Protein AF-A0A960KTK9-F1 (afdb_monomer)

Nearest PDB structures (foldseek):
  7thn-assembly1_B  TM=6.558E-01  e=2.055E-18  Prodigiosinella confusarubida
  7thq-assembly1_B  TM=6.756E-01  e=4.135E-17  Pseudomonas protegens Pf-5
  7thq-assembly2_A  TM=6.999E-01  e=1.801E-16  Pseudomonas protegens Pf-5
  8k4r-assembly1_A  TM=6.521E-01  e=3.081E-17  Streptomyces halstedii
  4wv3-assembly2_B  TM=6.004E-01  e=3.490E-18  Stigmatella aurantiaca

Solvent-accessible surface area (backbone atoms only — not comparable to full-atom values): 25307 Å² total; per-residue (Å²): 135,87,80,83,75,85,86,80,88,74,86,84,91,79,83,75,84,81,81,70,84,91,81,84,88,88,89,85,92,80,82,90,66,102,78,76,78,60,76,62,85,64,94,53,100,83,64,45,46,55,48,82,71,57,55,57,86,71,72,43,80,86,74,95,73,82,76,95,71,93,75,89,84,80,91,79,77,93,50,68,51,73,46,78,54,96,91,40,74,45,73,41,50,48,78,78,42,41,83,49,52,76,57,36,36,37,48,37,81,26,74,75,51,47,104,48,54,31,34,22,34,35,23,57,67,16,41,49,44,24,20,49,22,48,39,70,71,72,64,64,43,50,71,30,38,38,31,49,50,61,59,63,67,80,39,44,52,64,63,46,39,34,34,56,72,42,58,21,51,72,52,93,57,61,72,85,52,57,73,66,50,57,64,56,37,63,43,89,82,52,33,38,40,36,40,36,39,53,61,59,53,49,54,50,61,73,66,64,76,78,52,82,51,30,69,40,31,34,42,35,33,25,80,51,79,58,58,48,48,45,55,51,55,42,41,76,66,42,30,37,45,27,33,38,38,58,38,60,63,36,38,31,67,40,25,37,28,74,63,72,89,54,70,37,54,36,24,40,63,31,65,70,40,43,75,44,96,70,74,84,91,53,82,35,60,40,37,38,31,26,71,18,23,32,46,34,37,27,46,82,78,42,77,38,80,35,81,20,41,48,73,41,32,41,22,29,36,75,79,86,83,35,34,29,56,74,50,51,78,56,60,61,45,59,55,89,84,38,81,41,54,44,62,60,60,33,45,59,55,54,70,40,89,64,33,83,47,57,48,70,43,79,42,78,54,95,56,38,81,41,47,36,36,41,34,23,33,70,57,71,92,46,52,65,58,54,53,52,52,52,52,50,52,35,39,73,78,64,36,93,58,74,73,44,75,48,76,34,66,68,71,49,54,44,100,85,68,46,76,54,92,42,67,68,62,37,53,58,53,75,75,104

Structure (mmCIF, N/CA/C/O backbone):
data_AF-A0A960KTK9-F1
#
_entry.id   AF-A0A960KTK9-F1
#
loop_
_atom_site.group_PDB
_atom_site.id
_atom_site.type_symbol
_atom_site.label_atom_id
_atom_site.label_alt_id
_atom_site.label_comp_id
_atom_site.label_asym_id
_atom_site.label_entity_id
_atom_site.label_seq_id
_atom_site.pdbx_PDB_ins_code
_atom_site.Cartn_x
_atom_site.Cartn_y
_atom_site.Cartn_z
_atom_site.occupancy
_atom_site.B_iso_or_equiv
_atom_site.auth_seq_id
_atom_site.auth_comp_id
_atom_site.auth_asym_id
_atom_site.auth_atom_id
_atom_site.pdbx_PDB_model_num
ATOM 1 N N . MET A 1 1 ? -21.769 1.982 -41.655 1.00 36.25 1 MET A N 1
ATOM 2 C CA . MET A 1 1 ? -21.171 2.895 -40.659 1.00 36.25 1 MET A CA 1
ATOM 3 C C . MET A 1 1 ? -19.736 2.442 -40.471 1.00 36.25 1 MET A C 1
ATOM 5 O O . MET A 1 1 ? -19.526 1.349 -39.966 1.00 36.25 1 MET A O 1
ATOM 9 N N . SER A 1 2 ? -18.784 3.169 -41.057 1.00 22.97 2 SER A N 1
ATOM 10 C CA . SER A 1 2 ? -17.376 2.768 -41.133 1.00 22.97 2 SER A CA 1
ATOM 11 C C . SER A 1 2 ? -16.691 2.967 -39.784 1.00 22.97 2 SER A C 1
ATOM 13 O O . SER A 1 2 ? -16.646 4.084 -39.273 1.00 22.97 2 SER A O 1
ATOM 15 N N . VAL A 1 3 ? -16.179 1.873 -39.231 1.00 23.50 3 VAL A N 1
ATOM 16 C CA . VAL A 1 3 ? -15.373 1.836 -38.011 1.00 23.50 3 VAL A CA 1
ATOM 17 C C . VAL A 1 3 ? -13.999 2.422 -38.335 1.00 23.50 3 VAL A C 1
ATOM 19 O O . VAL A 1 3 ? -13.336 1.960 -39.261 1.00 23.50 3 VAL A O 1
ATOM 22 N N . GLN A 1 4 ? -13.589 3.466 -37.615 1.00 22.39 4 GLN A N 1
ATOM 23 C CA . GLN A 1 4 ? -12.214 3.957 -37.664 1.00 22.39 4 GLN A CA 1
ATOM 24 C C . GLN A 1 4 ? -11.353 3.060 -36.769 1.00 22.39 4 GLN A C 1
ATOM 26 O O . GLN A 1 4 ? -11.606 2.950 -35.571 1.00 22.39 4 GLN A O 1
ATOM 31 N N . HIS A 1 5 ? -10.368 2.392 -37.365 1.00 24.53 5 HIS A N 1
ATOM 32 C CA . HIS A 1 5 ? -9.324 1.671 -36.638 1.00 24.53 5 HIS A CA 1
ATOM 33 C C . HIS A 1 5 ? -8.296 2.658 -36.050 1.00 24.53 5 HIS A C 1
ATOM 35 O O . HIS A 1 5 ? -8.105 3.733 -36.627 1.00 24.53 5 HIS A O 1
ATOM 41 N N . PRO A 1 6 ? -7.595 2.310 -34.952 1.00 25.62 6 PRO A N 1
ATOM 42 C CA . PRO A 1 6 ? -6.480 3.108 -34.455 1.00 25.62 6 PRO A CA 1
ATOM 43 C C . PRO A 1 6 ? -5.332 3.102 -35.468 1.00 25.62 6 PRO A C 1
ATOM 45 O O . PRO A 1 6 ? -4.985 2.064 -36.032 1.00 25.62 6 PRO A O 1
ATOM 48 N N . ILE A 1 7 ? -4.734 4.271 -35.686 1.00 22.69 7 ILE A N 1
ATOM 49 C CA . ILE A 1 7 ? -3.538 4.428 -36.510 1.00 22.69 7 ILE A CA 1
ATOM 50 C C . ILE A 1 7 ? -2.335 3.989 -35.670 1.00 22.69 7 ILE A C 1
ATOM 52 O O . ILE A 1 7 ? -1.994 4.640 -34.684 1.00 22.69 7 ILE A O 1
ATOM 56 N N . PHE A 1 8 ? -1.684 2.898 -36.069 1.00 25.11 8 PHE A N 1
ATOM 57 C CA . PHE A 1 8 ? -0.348 2.553 -35.591 1.00 25.11 8 PHE A CA 1
ATOM 58 C C . PHE A 1 8 ? 0.678 3.282 -36.462 1.00 25.11 8 PHE A C 1
ATOM 60 O O . PHE A 1 8 ? 0.706 3.090 -37.677 1.00 25.11 8 PHE A O 1
ATOM 67 N N . PHE A 1 9 ? 1.519 4.119 -35.855 1.00 26.86 9 PHE A N 1
ATOM 68 C CA . PHE A 1 9 ? 2.643 4.735 -36.554 1.00 26.86 9 PHE A CA 1
ATOM 69 C C . PHE A 1 9 ? 3.869 3.837 -36.407 1.00 26.86 9 PHE A C 1
ATOM 71 O O . PHE A 1 9 ? 4.465 3.754 -35.334 1.00 26.86 9 PHE A O 1
ATOM 78 N N . GLN A 1 10 ? 4.220 3.155 -37.495 1.00 27.09 10 GLN A N 1
ATOM 79 C CA . GLN A 1 10 ? 5.557 2.613 -37.694 1.00 27.09 10 GLN A CA 1
ATOM 80 C C . GLN A 1 10 ? 6.422 3.639 -38.432 1.00 27.09 10 GLN A C 1
ATOM 82 O O . GLN A 1 10 ? 5.938 4.434 -39.231 1.00 27.09 10 GLN A O 1
ATOM 87 N N . ASP A 1 11 ? 7.695 3.587 -38.073 1.00 33.97 11 ASP A N 1
ATOM 88 C CA . ASP A 1 11 ? 8.840 4.418 -38.429 1.00 33.97 11 ASP A CA 1
ATOM 89 C C . ASP A 1 11 ? 8.880 5.041 -39.844 1.00 33.97 11 ASP A C 1
ATOM 91 O O . ASP A 1 11 ? 8.525 4.403 -40.835 1.00 33.97 11 ASP A O 1
ATOM 95 N N . GLY A 1 12 ? 9.465 6.245 -39.934 1.00 37.00 12 GLY A N 1
ATOM 96 C CA . GLY A 1 12 ? 10.101 6.740 -41.164 1.00 37.00 12 GLY A CA 1
ATOM 97 C C . GLY A 1 12 ? 9.499 7.980 -41.846 1.00 37.00 12 GLY A C 1
ATOM 98 O O . GLY A 1 12 ? 8.520 7.902 -42.572 1.00 37.00 12 GLY A O 1
ATOM 99 N N . GLN A 1 13 ? 10.215 9.103 -41.707 1.00 37.97 13 GLN A N 1
ATOM 100 C CA . GLN A 1 13 ? 10.264 10.268 -42.611 1.00 37.97 13 GLN A CA 1
ATOM 101 C C . GLN A 1 13 ? 8.937 10.949 -42.996 1.00 37.97 13 GLN A C 1
ATOM 103 O O . GLN A 1 13 ? 8.302 10.641 -44.001 1.00 37.97 13 GLN A O 1
ATOM 108 N N . THR A 1 14 ? 8.594 12.029 -42.292 1.00 34.94 14 THR A N 1
ATOM 109 C CA . THR A 1 14 ? 7.748 13.084 -42.869 1.00 34.94 14 THR A CA 1
ATOM 110 C C . THR A 1 14 ? 8.320 14.448 -42.494 1.00 34.94 14 THR A C 1
ATOM 112 O O . THR A 1 14 ? 8.563 14.727 -41.320 1.00 34.94 14 THR A O 1
ATOM 115 N N . ASP A 1 15 ? 8.601 15.262 -43.511 1.00 35.28 15 ASP A N 1
ATOM 116 C CA . ASP A 1 15 ? 9.175 16.602 -43.391 1.00 35.28 15 ASP A CA 1
ATOM 117 C C . ASP A 1 15 ? 8.096 17.598 -42.938 1.00 35.28 15 ASP A C 1
ATOM 119 O O . ASP A 1 15 ? 7.162 17.931 -43.670 1.00 35.28 15 ASP A O 1
ATOM 123 N N . TRP A 1 16 ? 8.212 18.046 -41.689 1.00 36.50 16 TRP A N 1
ATOM 124 C CA . TRP A 1 16 ? 7.247 18.917 -41.014 1.00 36.50 16 TRP A CA 1
ATOM 125 C C . TRP A 1 16 ? 7.276 20.374 -41.502 1.00 36.50 16 TRP A C 1
ATOM 127 O O . TRP A 1 16 ? 6.415 21.165 -41.113 1.00 36.50 16 TRP A O 1
ATOM 137 N N . ALA A 1 17 ? 8.227 20.750 -42.364 1.00 33.62 17 ALA A N 1
ATOM 138 C CA . ALA A 1 17 ? 8.441 22.139 -42.765 1.00 33.62 17 ALA A CA 1
ATOM 139 C C . ALA A 1 17 ? 7.351 22.732 -43.685 1.00 33.62 17 ALA A C 1
ATOM 141 O O . ALA A 1 17 ? 7.360 23.936 -43.932 1.00 33.62 17 ALA A O 1
ATOM 142 N N . GLN A 1 18 ? 6.400 21.936 -44.189 1.00 31.58 18 GLN A N 1
ATOM 143 C CA . GLN A 1 18 ? 5.425 22.398 -45.191 1.00 31.58 18 GLN A CA 1
ATOM 144 C C . GLN A 1 18 ? 4.023 22.749 -44.665 1.00 31.58 18 GLN A C 1
ATOM 146 O O . GLN A 1 18 ? 3.186 23.179 -45.456 1.00 31.58 18 GLN A O 1
ATOM 151 N N . LEU A 1 19 ? 3.741 22.624 -43.362 1.00 32.47 19 LEU A N 1
ATOM 152 C CA . LEU A 1 19 ? 2.373 22.801 -42.837 1.00 32.47 19 LEU A CA 1
ATOM 153 C C . LEU A 1 19 ? 2.141 24.012 -41.926 1.00 32.47 19 LEU A C 1
ATOM 155 O O . LEU A 1 19 ? 1.065 24.136 -41.348 1.00 32.47 19 LEU A O 1
ATOM 159 N N . VAL A 1 20 ? 3.083 24.953 -41.837 1.00 29.55 20 VAL A N 1
ATOM 160 C CA . VAL A 1 20 ? 2.890 26.162 -41.021 1.00 29.55 20 VAL A CA 1
ATOM 161 C C . VAL A 1 20 ? 3.130 27.416 -41.858 1.00 29.55 20 VAL A C 1
ATOM 163 O O . VAL A 1 20 ? 4.260 27.744 -42.215 1.00 29.55 20 VAL A O 1
ATOM 166 N N . GLN A 1 21 ? 2.043 28.126 -42.181 1.00 27.33 21 GLN A N 1
ATOM 167 C CA . GLN A 1 21 ? 2.121 29.494 -42.692 1.00 27.33 21 GLN A CA 1
ATOM 168 C C . GLN A 1 21 ? 2.671 30.445 -41.610 1.00 27.33 21 GLN A C 1
ATOM 170 O O . GLN A 1 21 ? 2.415 30.241 -40.423 1.00 27.33 21 GLN A O 1
ATOM 175 N N . PRO A 1 22 ? 3.416 31.497 -41.993 1.00 33.91 22 PRO A N 1
ATOM 176 C CA . PRO A 1 22 ? 4.336 32.168 -41.092 1.00 33.91 22 PRO A CA 1
ATOM 177 C C . PRO A 1 22 ? 3.709 33.428 -40.500 1.00 33.91 22 PRO A C 1
ATOM 179 O O . PRO A 1 22 ? 3.593 34.429 -41.202 1.00 33.91 22 PRO A O 1
ATOM 182 N N . GLN A 1 23 ? 3.402 33.440 -39.203 1.00 27.14 23 GLN A N 1
ATOM 183 C CA . GLN A 1 23 ? 3.386 34.693 -38.448 1.00 27.14 23 GLN A CA 1
ATOM 184 C C . GLN A 1 23 ? 3.978 34.499 -37.054 1.00 27.14 23 GLN A C 1
ATOM 186 O O . GLN A 1 23 ? 3.573 33.627 -36.297 1.00 27.14 23 GLN A O 1
ATOM 191 N N . ILE A 1 24 ? 4.899 35.415 -36.742 1.00 25.72 24 ILE A N 1
ATOM 192 C CA . ILE A 1 24 ? 5.599 35.627 -35.470 1.00 25.72 24 ILE A CA 1
ATOM 193 C C . ILE A 1 24 ? 6.889 34.806 -35.328 1.00 25.72 24 ILE A C 1
ATOM 195 O O . ILE A 1 24 ? 7.046 33.920 -34.497 1.00 25.72 24 ILE A O 1
ATOM 199 N N . VAL A 1 25 ? 7.886 35.224 -36.111 1.00 29.44 25 VAL A N 1
ATOM 200 C CA . VAL A 1 25 ? 9.286 35.207 -35.680 1.00 29.44 25 VAL A CA 1
ATOM 201 C C . VAL A 1 25 ? 9.591 36.577 -35.082 1.00 29.44 25 VAL A C 1
ATOM 203 O O . VAL A 1 25 ? 9.502 37.577 -35.795 1.00 29.44 25 VAL A O 1
ATOM 206 N N . LYS A 1 26 ? 10.019 36.621 -33.815 1.00 25.41 26 LYS A N 1
ATOM 207 C CA . LYS A 1 26 ? 11.206 37.400 -33.426 1.00 25.41 26 LYS A CA 1
ATOM 208 C C . LYS A 1 26 ? 11.701 37.060 -32.018 1.00 25.41 26 LYS A C 1
ATOM 210 O O . LYS A 1 26 ? 11.005 37.290 -31.036 1.00 25.41 26 LYS A O 1
ATOM 215 N N . SER A 1 27 ? 12.978 36.664 -31.997 1.00 26.88 27 SER A N 1
ATOM 216 C CA . SER A 1 27 ? 13.947 36.678 -30.885 1.00 26.88 27 SER A CA 1
ATOM 217 C C . SER A 1 27 ? 14.275 35.325 -30.245 1.00 26.88 27 SER A C 1
ATOM 219 O O . SER A 1 27 ? 13.949 35.086 -29.092 1.00 26.88 27 SER A O 1
ATOM 221 N N . LEU A 1 28 ? 15.034 34.487 -30.964 1.00 26.22 28 LEU A N 1
ATOM 222 C CA . LEU A 1 28 ? 15.881 33.443 -30.370 1.00 26.22 28 LEU A CA 1
ATOM 223 C C . LEU A 1 28 ? 17.215 33.345 -31.126 1.00 26.22 28 LEU A C 1
ATOM 225 O O . LEU A 1 28 ? 17.391 32.525 -32.019 1.00 26.22 28 LEU A O 1
ATOM 229 N N . GLN A 1 29 ? 18.169 34.197 -30.750 1.00 29.27 29 GLN A N 1
ATOM 230 C CA . GLN A 1 29 ? 19.593 34.030 -31.082 1.00 29.27 29 GLN A CA 1
ATOM 231 C C . GLN A 1 29 ? 20.471 33.996 -29.817 1.00 29.27 29 GLN A C 1
ATOM 233 O O . GLN A 1 29 ? 21.606 34.453 -29.828 1.00 29.27 29 GLN A O 1
ATOM 238 N N . ALA A 1 30 ? 19.967 33.430 -28.713 1.00 28.31 30 ALA A N 1
ATOM 239 C CA . ALA A 1 30 ? 20.743 33.305 -27.471 1.00 28.31 30 ALA A CA 1
ATOM 240 C C . ALA A 1 30 ? 20.633 31.944 -26.755 1.00 28.31 30 ALA A C 1
ATOM 242 O O . ALA A 1 30 ? 21.007 31.847 -25.592 1.00 28.31 30 ALA A O 1
ATOM 243 N N . LEU A 1 31 ? 20.165 30.879 -27.414 1.00 30.19 31 LEU A N 1
ATOM 244 C CA . LEU A 1 31 ? 20.086 29.545 -26.800 1.00 30.19 31 LEU A CA 1
ATOM 245 C C . LEU A 1 31 ? 20.930 28.530 -27.569 1.00 30.19 31 LEU A C 1
ATOM 247 O O . LEU A 1 31 ? 20.432 27.638 -28.244 1.00 30.19 31 LEU A O 1
ATOM 251 N N . ALA A 1 32 ? 22.242 28.695 -27.434 1.00 27.08 32 ALA A N 1
ATOM 252 C CA . ALA A 1 32 ? 23.220 27.634 -27.618 1.00 27.08 32 ALA A CA 1
ATOM 253 C C . ALA A 1 32 ? 23.804 27.293 -26.236 1.00 27.08 32 ALA A C 1
ATOM 255 O O . ALA A 1 32 ? 24.926 27.671 -25.915 1.00 27.08 32 ALA A O 1
ATOM 256 N N . GLN A 1 33 ? 23.006 26.646 -25.384 1.00 30.70 33 GLN A N 1
ATOM 257 C CA . GLN A 1 33 ? 23.449 26.015 -24.134 1.00 30.70 33 GLN A CA 1
ATOM 258 C C . GLN A 1 33 ? 22.653 24.704 -23.957 1.00 30.70 33 GLN A C 1
ATOM 260 O O . GLN A 1 33 ? 21.424 24.749 -24.008 1.00 30.70 33 GLN A O 1
ATOM 265 N N . PRO A 1 34 ? 23.301 23.542 -23.752 1.00 30.08 34 PRO A N 1
ATOM 266 C CA . PRO A 1 34 ? 22.653 22.223 -23.740 1.00 30.08 34 PRO A CA 1
ATOM 267 C C . PRO A 1 34 ? 21.984 21.851 -22.399 1.00 30.08 34 PRO A C 1
ATOM 269 O O . PRO A 1 34 ? 21.884 20.678 -22.059 1.00 30.08 34 PRO A O 1
ATOM 272 N N . ALA A 1 35 ? 21.506 22.822 -21.621 1.00 31.84 35 ALA A N 1
ATOM 273 C CA . ALA A 1 35 ? 20.843 22.565 -20.345 1.00 31.84 35 ALA A CA 1
ATOM 274 C C . ALA A 1 35 ? 19.582 23.423 -20.229 1.00 31.84 35 ALA A C 1
ATOM 276 O O . ALA A 1 35 ? 19.628 24.587 -19.837 1.00 31.84 35 ALA A O 1
ATOM 277 N N . SER A 1 36 ? 18.439 22.855 -20.596 1.00 26.97 36 SER A N 1
ATOM 278 C CA . SER A 1 36 ? 17.128 23.441 -20.320 1.00 26.97 36 SER A CA 1
ATOM 279 C C . SER A 1 36 ? 16.297 22.390 -19.602 1.00 26.97 36 SER A C 1
ATOM 281 O O . SER A 1 36 ? 16.047 21.315 -20.141 1.00 26.97 36 SER A O 1
ATOM 283 N N . ILE A 1 37 ? 15.919 22.682 -18.361 1.00 33.84 37 ILE A N 1
ATOM 284 C CA . ILE A 1 37 ? 15.126 21.801 -17.510 1.00 33.84 37 ILE A CA 1
ATOM 285 C C . ILE A 1 37 ? 13.708 22.376 -17.433 1.00 33.84 37 ILE A C 1
ATOM 287 O O . ILE A 1 37 ? 13.531 23.543 -17.090 1.00 33.84 37 ILE A O 1
ATOM 291 N N . LEU A 1 38 ? 12.701 21.553 -17.740 1.00 27.16 38 LEU A N 1
ATOM 292 C CA . LEU A 1 38 ? 11.294 21.862 -17.485 1.00 27.16 38 LEU A CA 1
ATOM 293 C C . LEU A 1 38 ? 10.924 21.528 -16.034 1.00 27.16 38 LEU A C 1
ATOM 295 O O . LEU A 1 38 ? 11.174 20.413 -15.587 1.00 27.16 38 LEU A O 1
ATOM 299 N N . ALA A 1 39 ? 10.268 22.460 -15.342 1.00 31.70 39 ALA A N 1
ATOM 300 C CA . ALA A 1 39 ? 9.572 22.222 -14.079 1.00 31.70 39 ALA A CA 1
ATOM 301 C C . ALA A 1 39 ? 8.091 22.592 -14.249 1.00 31.70 39 ALA A C 1
ATOM 303 O O . ALA A 1 39 ? 7.771 23.635 -14.818 1.00 31.70 39 ALA A O 1
ATOM 304 N N . TRP A 1 40 ? 7.181 21.749 -13.757 1.00 32.62 40 TRP A N 1
ATOM 305 C CA . TRP A 1 40 ? 5.736 21.999 -13.788 1.00 32.62 40 TRP A CA 1
ATOM 306 C C . TRP A 1 40 ? 5.217 22.303 -12.381 1.00 32.62 40 TRP A C 1
ATOM 308 O O . TRP A 1 40 ? 5.527 21.580 -11.435 1.00 32.62 40 TRP A O 1
ATOM 318 N N . ARG A 1 41 ? 4.427 23.373 -12.240 1.00 29.89 41 ARG A N 1
ATOM 319 C CA . ARG A 1 41 ? 3.792 23.791 -10.981 1.00 29.89 41 ARG A CA 1
ATOM 320 C C . ARG A 1 41 ? 2.286 23.551 -11.084 1.00 29.89 41 ARG A C 1
ATOM 322 O O . ARG A 1 41 ? 1.610 24.215 -11.864 1.00 29.89 41 ARG A O 1
ATOM 329 N N . SER A 1 42 ? 1.752 22.632 -10.284 1.00 32.41 42 SER A N 1
ATOM 330 C CA . SER A 1 42 ? 0.300 22.482 -10.127 1.00 32.41 42 SER A CA 1
ATOM 331 C C . SER A 1 42 ? -0.228 23.490 -9.099 1.00 32.41 42 SER A C 1
ATOM 333 O O . SER A 1 42 ? 0.449 23.821 -8.128 1.00 32.41 42 SER A O 1
ATOM 335 N N . HIS A 1 43 ? -1.446 23.994 -9.321 1.00 29.00 43 HIS A N 1
ATOM 336 C CA . HIS A 1 43 ? -2.140 24.919 -8.413 1.00 29.00 43 HIS A CA 1
ATOM 337 C C . HIS A 1 43 ? -2.740 24.229 -7.172 1.00 29.00 43 HIS A C 1
ATOM 339 O O . HIS A 1 43 ? -3.308 24.898 -6.312 1.00 29.00 43 HIS A O 1
ATOM 345 N N . SER A 1 44 ? -2.597 22.907 -7.029 1.00 29.59 44 SER A N 1
ATOM 346 C CA . SER A 1 44 ? -2.866 22.222 -5.762 1.00 29.59 44 SER A CA 1
ATOM 347 C C . SER A 1 44 ? -1.584 22.189 -4.928 1.00 29.59 44 SER A C 1
ATOM 349 O O . SER A 1 44 ? -0.587 21.640 -5.390 1.00 29.59 44 SER A O 1
ATOM 351 N N . LEU A 1 45 ? -1.618 22.686 -3.688 1.00 29.67 45 LEU A N 1
ATOM 352 C CA . LEU A 1 45 ? -0.515 22.734 -2.701 1.00 29.67 45 LEU A CA 1
ATOM 353 C C . LEU A 1 45 ? 0.093 21.356 -2.297 1.00 29.67 45 LEU A C 1
ATOM 355 O O . LEU A 1 45 ? 0.771 21.237 -1.277 1.00 29.67 45 LEU A O 1
ATOM 359 N N . ARG A 1 46 ? -0.144 20.296 -3.082 1.00 31.66 46 ARG A N 1
ATOM 360 C CA . ARG A 1 46 ? 0.283 18.899 -2.879 1.00 31.66 46 ARG A CA 1
ATOM 361 C C . ARG A 1 46 ? 0.982 18.301 -4.115 1.00 31.66 46 ARG A C 1
ATOM 363 O O . ARG A 1 46 ? 0.761 17.137 -4.435 1.00 31.66 46 ARG A O 1
ATOM 370 N N . SER A 1 47 ? 1.754 19.084 -4.867 1.00 32.47 47 SER A N 1
ATOM 371 C CA . SER A 1 47 ? 2.313 18.630 -6.150 1.00 32.47 47 SER A CA 1
ATOM 372 C C . SER A 1 47 ? 3.811 18.320 -6.120 1.00 32.47 47 SER A C 1
ATOM 374 O O . SER A 1 47 ? 4.605 19.124 -5.639 1.00 32.47 47 SER A O 1
ATOM 376 N N . ASN A 1 48 ? 4.169 17.176 -6.710 1.00 35.78 48 ASN A N 1
ATOM 377 C CA . ASN A 1 48 ? 5.534 16.753 -7.030 1.00 35.78 48 ASN A CA 1
ATOM 378 C C . ASN A 1 48 ? 6.067 17.462 -8.293 1.00 35.78 48 ASN A C 1
ATOM 380 O O . ASN A 1 48 ? 5.285 17.892 -9.144 1.00 35.78 48 ASN A O 1
ATOM 384 N N . PHE A 1 49 ? 7.396 17.550 -8.423 1.00 37.56 49 PHE A N 1
ATOM 385 C CA . PHE A 1 49 ? 8.090 18.179 -9.555 1.00 37.56 49 PHE A CA 1
ATOM 386 C C . PHE A 1 49 ? 8.820 17.124 -10.401 1.00 37.56 49 PHE A C 1
ATOM 388 O O . PHE A 1 49 ? 9.587 16.316 -9.870 1.00 37.56 49 PHE A O 1
ATOM 395 N N . PHE A 1 50 ? 8.605 17.156 -11.719 1.00 36.94 50 PHE A N 1
ATOM 396 C CA . PHE A 1 50 ? 9.222 16.247 -12.693 1.00 36.94 50 PHE A CA 1
ATOM 397 C C . PHE A 1 50 ? 10.358 16.927 -13.455 1.00 36.94 50 PHE A C 1
ATOM 399 O O . PHE A 1 50 ? 10.174 18.043 -13.928 1.00 36.94 50 PHE A O 1
ATOM 406 N N . TRP A 1 51 ? 11.493 16.232 -13.610 1.00 43.44 51 TRP A N 1
ATOM 407 C CA . TRP A 1 51 ? 12.689 16.720 -14.307 1.00 43.44 51 TRP A CA 1
ATOM 408 C C . TRP A 1 51 ? 12.998 15.778 -15.484 1.00 43.44 51 TRP A C 1
ATOM 410 O O . TRP A 1 51 ? 13.655 14.752 -15.340 1.00 43.44 51 TRP A O 1
ATOM 420 N N . LEU A 1 52 ? 12.479 16.086 -16.675 1.00 41.34 52 LEU A N 1
ATOM 421 C CA . LEU A 1 52 ? 12.449 15.156 -17.823 1.00 41.34 52 LEU A CA 1
ATOM 422 C C . LEU A 1 52 ? 13.594 15.343 -18.843 1.00 41.34 52 LEU A C 1
ATOM 424 O O . LEU A 1 52 ? 13.439 15.005 -20.011 1.00 41.34 52 LEU A O 1
ATOM 428 N N . ALA A 1 53 ? 14.753 15.867 -18.432 1.00 39.06 53 ALA A N 1
ATOM 429 C CA . ALA A 1 53 ? 15.788 16.314 -19.376 1.00 39.06 53 ALA A CA 1
ATOM 430 C C . ALA A 1 53 ? 16.898 15.289 -19.723 1.00 39.06 53 ALA A C 1
ATOM 432 O O . ALA A 1 53 ? 17.745 15.603 -20.553 1.00 39.06 53 ALA A O 1
ATOM 433 N N . GLN A 1 54 ? 16.954 14.089 -19.116 1.00 44.75 54 GLN A N 1
ATOM 434 C CA . GLN A 1 54 ? 18.150 13.213 -19.222 1.00 44.75 54 GLN A CA 1
ATOM 435 C C . GLN A 1 54 ? 17.895 11.700 -19.402 1.00 44.75 54 GLN A C 1
ATOM 437 O O . GLN A 1 54 ? 18.822 10.902 -19.277 1.00 44.75 54 GLN A O 1
ATOM 442 N N . ALA A 1 55 ? 16.670 11.276 -19.730 1.00 43.59 55 ALA A N 1
ATOM 443 C CA . ALA A 1 55 ? 16.310 9.851 -19.774 1.00 43.59 55 ALA A CA 1
ATOM 444 C C . ALA A 1 55 ? 17.160 9.005 -20.756 1.00 43.59 55 ALA A C 1
ATOM 446 O O . ALA A 1 55 ? 17.523 7.874 -20.433 1.00 43.59 55 ALA A O 1
ATOM 447 N N . GLU A 1 56 ? 17.524 9.548 -21.923 1.00 44.53 56 GLU A N 1
ATOM 448 C CA . GLU A 1 56 ? 18.295 8.820 -22.949 1.00 44.53 56 GLU A CA 1
ATOM 449 C C . GLU A 1 56 ? 19.741 8.531 -22.519 1.00 44.53 56 GLU A C 1
ATOM 451 O O . GLU A 1 56 ? 20.243 7.428 -22.734 1.00 44.53 56 GLU A O 1
ATOM 456 N N . ALA A 1 57 ? 20.394 9.476 -21.833 1.00 46.09 57 ALA A N 1
ATOM 457 C CA . ALA A 1 57 ? 21.761 9.304 -21.335 1.00 46.09 57 ALA A CA 1
ATOM 458 C C . ALA A 1 57 ? 21.866 8.207 -20.256 1.00 46.09 57 ALA A C 1
ATOM 460 O O . ALA A 1 57 ? 22.930 7.622 -20.067 1.00 46.09 57 ALA A O 1
ATOM 461 N N . ALA A 1 58 ? 20.756 7.895 -19.578 1.00 44.47 58 ALA A N 1
ATOM 462 C CA . ALA A 1 58 ? 20.662 6.823 -18.589 1.00 44.47 58 ALA A CA 1
ATOM 463 C C . ALA A 1 58 ? 20.299 5.447 -19.191 1.00 44.47 58 ALA A C 1
ATOM 465 O O . ALA A 1 58 ? 20.084 4.485 -18.449 1.00 44.47 58 ALA A O 1
ATOM 466 N N . GLY A 1 59 ? 20.222 5.338 -20.523 1.00 48.16 59 GLY A N 1
ATOM 467 C CA . GLY A 1 59 ? 19.893 4.094 -21.221 1.00 48.16 59 GLY A CA 1
ATOM 468 C C . GLY A 1 59 ? 18.403 3.743 -21.215 1.00 48.16 59 GLY A C 1
ATOM 469 O O . GLY A 1 59 ? 18.062 2.586 -21.460 1.00 48.16 59 GLY A O 1
ATOM 470 N N . LEU A 1 60 ? 17.511 4.704 -20.935 1.00 45.06 60 LEU A N 1
ATOM 471 C CA . LEU A 1 60 ? 16.076 4.522 -21.155 1.00 45.06 60 LEU A CA 1
ATOM 472 C C . LEU A 1 60 ? 15.751 4.880 -22.617 1.00 45.06 60 LEU A C 1
ATOM 474 O O . LEU A 1 60 ? 16.055 5.999 -23.037 1.00 45.06 60 LEU A O 1
ATOM 478 N N . PRO A 1 61 ? 15.125 3.981 -23.401 1.00 43.75 61 PRO A N 1
ATOM 479 C CA . PRO A 1 61 ? 14.842 4.227 -24.817 1.00 43.75 61 PRO A CA 1
ATOM 480 C C . PRO A 1 61 ? 13.970 5.472 -24.980 1.00 43.75 61 PRO A C 1
ATOM 482 O O . PRO A 1 61 ? 13.049 5.658 -24.187 1.00 43.75 61 PRO A O 1
ATOM 485 N N . ALA A 1 62 ? 14.263 6.342 -25.950 1.00 36.66 62 ALA A N 1
ATOM 486 C CA . ALA A 1 62 ? 13.520 7.575 -26.233 1.00 36.66 62 ALA A CA 1
ATOM 487 C C . ALA A 1 62 ? 12.005 7.317 -26.367 1.00 36.66 62 ALA A C 1
ATOM 489 O O . ALA A 1 62 ? 11.593 6.358 -27.013 1.00 36.66 62 ALA A O 1
ATOM 490 N N . LEU A 1 63 ? 11.168 8.172 -25.771 1.00 35.97 63 LEU A N 1
ATOM 491 C CA . LEU A 1 63 ? 9.714 8.158 -25.972 1.00 35.97 63 LEU A CA 1
ATOM 492 C C . LEU A 1 63 ? 9.331 9.414 -26.762 1.00 35.97 63 LEU A C 1
ATOM 494 O O . LEU A 1 63 ? 9.724 10.508 -26.347 1.00 35.97 63 LEU A O 1
ATOM 498 N N . PRO A 1 64 ? 8.506 9.317 -27.816 1.00 30.92 64 PRO A N 1
ATOM 499 C CA . PRO A 1 64 ? 7.851 10.477 -28.398 1.00 30.92 64 PRO A CA 1
ATOM 500 C C . PRO A 1 64 ? 6.677 10.887 -27.495 1.00 30.92 64 PRO A C 1
ATOM 502 O O . PRO A 1 64 ? 5.514 10.663 -27.811 1.00 30.92 64 PRO A O 1
ATOM 505 N N . LEU A 1 65 ? 6.967 11.469 -26.331 1.00 28.56 65 LEU A N 1
ATOM 506 C CA . LEU A 1 65 ? 5.947 12.108 -25.500 1.00 28.56 65 LEU A CA 1
ATOM 507 C C . LEU A 1 65 ? 5.801 13.565 -25.954 1.00 28.56 65 LEU A C 1
ATOM 509 O O . LEU A 1 65 ? 6.558 14.437 -25.530 1.00 28.56 65 LEU A O 1
ATOM 513 N N . ARG A 1 66 ? 4.832 13.842 -26.837 1.00 23.61 66 ARG A N 1
ATOM 514 C CA . ARG A 1 66 ? 4.375 15.218 -27.091 1.00 23.61 66 ARG A CA 1
ATOM 515 C C . ARG A 1 66 ? 3.459 15.641 -25.944 1.00 23.61 66 ARG A C 1
ATOM 517 O O . ARG A 1 66 ? 2.308 15.224 -25.881 1.00 23.61 66 ARG A O 1
ATOM 524 N N . PHE A 1 67 ? 3.969 16.481 -25.052 1.00 27.50 67 PHE A N 1
ATOM 525 C CA . PHE A 1 67 ? 3.128 17.270 -24.158 1.00 27.50 67 PHE A CA 1
ATOM 526 C C . PHE A 1 67 ? 2.662 18.515 -24.926 1.00 27.50 67 PHE A C 1
ATOM 528 O O . PHE A 1 67 ? 3.480 19.368 -25.265 1.00 27.50 67 PHE A O 1
ATOM 535 N N . GLU A 1 68 ? 1.366 18.634 -25.218 1.00 22.39 68 GLU A N 1
ATOM 536 C CA . GLU A 1 68 ? 0.775 19.903 -25.662 1.00 22.39 68 GLU A CA 1
ATOM 537 C C . GLU A 1 68 ? 0.590 20.815 -24.446 1.00 22.39 68 GLU A C 1
ATOM 539 O O . GLU A 1 68 ? -0.455 20.833 -23.804 1.00 22.39 68 GLU A O 1
ATOM 544 N N . LEU A 1 69 ? 1.642 21.546 -24.087 1.00 29.61 69 LEU A N 1
ATOM 545 C CA . LEU A 1 69 ? 1.585 22.636 -23.115 1.00 29.61 69 LEU A CA 1
ATOM 546 C C . LEU A 1 69 ? 2.479 23.772 -23.622 1.00 29.61 69 LEU A C 1
ATOM 548 O O . LEU A 1 69 ? 3.628 23.934 -23.220 1.00 29.61 69 LEU A O 1
ATOM 552 N N . GLU A 1 70 ? 1.944 24.563 -24.551 1.00 27.38 70 GLU A N 1
ATOM 553 C CA . GLU A 1 70 ? 2.510 25.868 -24.884 1.00 27.38 70 GLU A CA 1
ATOM 554 C C . GLU A 1 70 ? 2.223 26.855 -23.740 1.00 27.38 70 GLU A C 1
ATOM 556 O O . GLU A 1 70 ? 1.108 27.364 -23.632 1.00 27.38 70 GLU A O 1
ATOM 561 N N . ARG A 1 71 ? 3.225 27.150 -22.895 1.00 25.83 71 ARG A N 1
ATOM 562 C CA . ARG A 1 71 ? 3.796 28.508 -22.704 1.00 25.83 71 ARG A CA 1
ATOM 563 C C . ARG A 1 71 ? 4.644 28.676 -21.432 1.00 25.83 71 ARG A C 1
ATOM 565 O O . ARG A 1 71 ? 4.270 28.255 -20.346 1.00 25.83 71 ARG A O 1
ATOM 572 N N . GLU A 1 72 ? 5.738 29.407 -21.672 1.00 28.05 72 GLU A N 1
ATOM 573 C CA . GLU A 1 72 ? 6.663 30.167 -20.812 1.00 28.05 72 GLU A CA 1
ATOM 574 C C . GLU A 1 72 ? 7.405 29.451 -19.667 1.00 28.05 72 GLU A C 1
ATOM 576 O O . GLU A 1 72 ? 6.872 29.187 -18.595 1.00 28.05 72 GLU A O 1
ATOM 581 N N . LEU A 1 73 ? 8.716 29.255 -19.873 1.00 27.61 73 LEU A N 1
ATOM 582 C CA . LEU A 1 73 ? 9.684 28.868 -18.846 1.00 27.61 73 LEU A CA 1
ATOM 583 C C . LEU A 1 73 ? 10.901 29.799 -18.894 1.00 27.61 73 LEU A C 1
ATOM 585 O O . LEU A 1 73 ? 11.551 29.937 -19.930 1.00 27.61 73 LEU A O 1
ATOM 589 N N . GLY A 1 74 ? 11.198 30.434 -17.760 1.00 28.00 74 GLY A N 1
ATOM 590 C CA . GLY A 1 74 ? 12.442 31.165 -17.521 1.00 28.00 74 GLY A CA 1
ATOM 591 C C . GLY A 1 74 ? 13.532 30.268 -16.930 1.00 28.00 74 GLY A C 1
ATOM 592 O O . GLY A 1 74 ? 13.254 29.181 -16.430 1.00 28.00 74 GLY A O 1
ATOM 593 N N . VAL A 1 75 ? 14.777 30.745 -16.972 1.00 28.53 75 VAL A N 1
ATOM 594 C CA . VAL A 1 75 ? 15.922 30.154 -16.262 1.00 28.53 75 VAL A CA 1
ATOM 595 C C . VAL A 1 75 ? 15.765 30.426 -14.767 1.00 28.53 75 VAL A C 1
ATOM 597 O O . VAL A 1 75 ? 15.461 31.545 -14.357 1.00 28.53 75 VAL A O 1
ATOM 600 N N . LEU A 1 76 ? 15.956 29.400 -13.950 1.00 34.66 76 LEU A N 1
ATOM 601 C CA . LEU A 1 76 ? 15.592 29.390 -12.541 1.00 34.66 76 LEU A CA 1
ATOM 602 C C . LEU A 1 76 ? 16.884 29.347 -11.688 1.00 34.66 76 LEU A C 1
ATOM 604 O O . LEU A 1 76 ? 17.654 28.403 -11.807 1.00 34.66 76 LEU A O 1
ATOM 608 N N . GLY A 1 77 ? 17.128 30.407 -10.893 1.00 34.34 77 GLY A N 1
ATOM 609 C CA . GLY A 1 77 ? 18.318 30.638 -10.035 1.00 34.34 77 GLY A CA 1
ATOM 610 C C . GLY A 1 77 ? 18.379 29.767 -8.769 1.00 34.34 77 GLY A C 1
ATOM 611 O O . GLY A 1 77 ? 17.960 28.628 -8.832 1.00 34.34 77 GLY A O 1
ATOM 612 N N . ASP A 1 78 ? 18.894 30.252 -7.630 1.00 34.56 78 ASP A N 1
ATOM 613 C CA . ASP A 1 78 ? 18.831 29.532 -6.338 1.00 34.56 78 ASP A CA 1
ATOM 614 C C . ASP A 1 78 ? 17.375 29.459 -5.836 1.00 34.56 78 ASP A C 1
ATOM 616 O O . 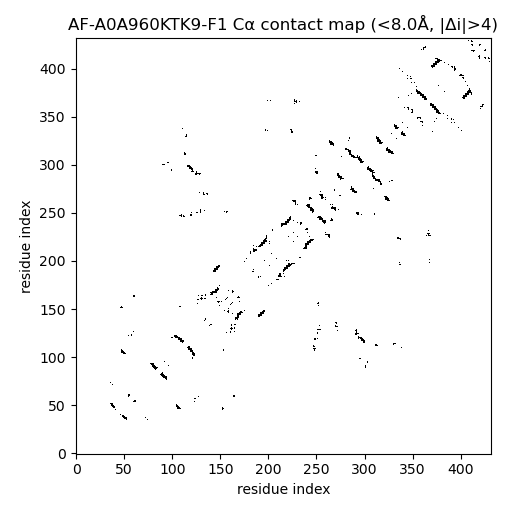ASP A 1 78 ? 16.741 30.492 -5.607 1.00 34.56 78 ASP A O 1
ATOM 620 N N . TRP A 1 79 ? 16.829 28.250 -5.661 1.00 39.06 79 TRP A N 1
ATOM 621 C CA . TRP A 1 79 ? 15.452 28.047 -5.183 1.00 39.06 79 TRP A CA 1
ATOM 622 C C . TRP A 1 79 ? 15.446 27.830 -3.682 1.00 39.06 79 TRP A C 1
ATOM 624 O O . TRP A 1 79 ? 16.226 27.047 -3.137 1.00 39.06 79 TRP A O 1
ATOM 634 N N . GLN A 1 80 ? 14.496 28.486 -3.030 1.00 38.12 80 GLN A N 1
ATOM 635 C CA . GLN A 1 80 ? 14.016 28.095 -1.718 1.00 38.12 80 GLN A CA 1
ATOM 636 C C . GLN A 1 80 ? 12.731 27.307 -1.943 1.00 38.12 80 GLN A C 1
ATOM 638 O O . GLN A 1 80 ? 11.760 27.839 -2.485 1.00 38.12 80 GLN A O 1
ATOM 643 N N . TRP A 1 81 ? 12.729 26.025 -1.578 1.00 41.19 81 TRP A N 1
ATOM 644 C CA . TRP A 1 81 ? 11.474 25.289 -1.519 1.00 41.19 81 TRP A CA 1
ATOM 645 C C . TRP A 1 81 ? 10.764 25.724 -0.247 1.00 41.19 81 TRP A C 1
ATOM 647 O O . TRP A 1 81 ? 11.270 25.462 0.840 1.00 41.19 81 TRP A O 1
ATOM 657 N N . VAL A 1 82 ? 9.657 26.444 -0.417 1.00 35.22 82 VAL A N 1
ATOM 658 C CA . VAL A 1 82 ? 8.830 26.985 0.661 1.00 35.22 82 VAL A CA 1
ATOM 659 C C . VAL A 1 82 ? 7.522 26.206 0.667 1.00 35.22 82 VAL A C 1
ATOM 661 O O . VAL A 1 82 ? 6.709 26.373 -0.245 1.00 35.22 82 VAL A O 1
ATOM 664 N N . GLN A 1 83 ? 7.321 25.340 1.659 1.00 42.53 83 GLN A N 1
ATOM 665 C CA . GLN A 1 83 ? 6.023 24.702 1.882 1.00 42.53 83 GLN A CA 1
ATOM 666 C C . GLN A 1 83 ? 5.440 25.189 3.204 1.00 42.53 83 GLN A C 1
ATOM 668 O O . GLN A 1 83 ? 6.064 25.033 4.245 1.00 42.53 83 GLN A O 1
ATOM 673 N N . GLU A 1 84 ? 4.247 25.775 3.156 1.00 32.03 84 GLU A N 1
ATOM 674 C CA . GLU A 1 84 ? 3.479 26.142 4.345 1.00 32.03 84 GLU A CA 1
ATOM 675 C C . GLU A 1 84 ? 2.555 24.976 4.710 1.00 32.03 84 GLU A C 1
ATOM 677 O O . GLU A 1 84 ? 1.752 24.517 3.891 1.00 32.03 84 GLU A O 1
ATOM 682 N N . ILE A 1 85 ? 2.747 24.423 5.904 1.00 42.53 85 ILE A N 1
ATOM 683 C CA . ILE A 1 85 ? 2.003 23.276 6.424 1.00 42.53 85 ILE A CA 1
ATOM 684 C C . ILE A 1 85 ? 1.747 23.537 7.900 1.00 42.53 85 ILE A C 1
ATOM 686 O O . ILE A 1 85 ? 2.711 23.690 8.643 1.00 42.53 85 ILE A O 1
ATOM 690 N N . ASP A 1 86 ? 0.483 23.538 8.322 1.00 36.66 86 ASP A N 1
ATOM 691 C CA . ASP A 1 86 ? 0.099 23.740 9.726 1.00 36.66 86 ASP A CA 1
ATOM 692 C C . ASP A 1 86 ? 0.745 25.011 10.325 1.00 36.66 86 ASP A C 1
ATOM 694 O O . ASP A 1 86 ? 1.329 24.981 11.406 1.00 36.66 86 ASP A O 1
ATOM 698 N N . ASP A 1 87 ? 0.717 26.113 9.561 1.00 38.94 87 ASP A N 1
ATOM 699 C CA . ASP A 1 87 ? 1.357 27.407 9.864 1.00 38.94 87 ASP A CA 1
ATOM 700 C C . ASP A 1 87 ? 2.893 27.364 10.026 1.00 38.94 87 ASP A C 1
ATOM 702 O O . ASP A 1 87 ? 3.520 28.330 10.468 1.00 38.94 87 ASP A O 1
ATOM 706 N N . GLN A 1 88 ? 3.538 26.260 9.637 1.00 33.97 88 GLN A N 1
ATOM 707 C CA . GLN A 1 88 ? 4.992 26.140 9.575 1.00 33.97 88 GLN A CA 1
ATOM 708 C C . GLN A 1 88 ? 5.489 26.260 8.137 1.00 33.97 88 GLN A C 1
ATOM 710 O O . GLN A 1 88 ? 5.093 25.506 7.247 1.00 33.97 88 GLN A O 1
ATOM 715 N N . VAL A 1 89 ? 6.398 27.211 7.924 1.00 43.72 89 VAL A N 1
ATOM 716 C CA . VAL A 1 89 ? 7.064 27.444 6.643 1.00 43.72 89 VAL A CA 1
ATOM 717 C C . VAL A 1 89 ? 8.360 26.639 6.601 1.00 43.72 89 VAL A C 1
ATOM 719 O O . VAL A 1 89 ? 9.346 26.975 7.256 1.00 43.72 89 VAL A O 1
ATOM 722 N N . TRP A 1 90 ? 8.364 25.577 5.806 1.00 45.50 90 TRP A N 1
ATOM 723 C CA . TRP A 1 90 ? 9.537 24.748 5.572 1.00 45.50 90 TRP A CA 1
ATOM 724 C C . TRP A 1 90 ? 10.361 25.363 4.457 1.00 45.50 90 TRP A C 1
ATOM 726 O O . TRP A 1 90 ? 9.889 25.423 3.326 1.00 45.50 90 TRP A O 1
ATOM 736 N N . VAL A 1 91 ? 11.577 25.804 4.777 1.00 49.94 91 VAL A N 1
ATOM 737 C CA . VAL A 1 91 ? 12.547 26.304 3.801 1.00 49.94 91 VAL A CA 1
ATOM 738 C C . VAL A 1 91 ? 13.709 25.328 3.739 1.00 49.94 91 VAL A C 1
ATOM 740 O O . VAL A 1 91 ? 14.528 25.285 4.654 1.00 49.94 91 VAL A O 1
ATOM 743 N N . VAL A 1 92 ? 13.796 24.553 2.660 1.00 54.78 92 VAL A N 1
ATOM 744 C CA . VAL A 1 92 ? 15.002 23.766 2.363 1.00 54.78 92 VAL A CA 1
ATOM 745 C C . VAL A 1 92 ? 15.770 24.493 1.269 1.00 54.78 92 VAL A C 1
ATOM 747 O O . VAL A 1 92 ? 15.208 24.794 0.210 1.00 54.78 92 VAL A O 1
ATOM 750 N N . SER A 1 93 ? 17.039 24.823 1.520 1.00 55.69 93 SER A N 1
ATOM 751 C CA . SER A 1 93 ? 17.847 25.503 0.509 1.00 55.69 93 SER A CA 1
ATOM 752 C C . SER A 1 93 ? 18.300 24.511 -0.563 1.00 55.69 93 SER A C 1
ATOM 754 O O . SER A 1 93 ? 18.723 23.394 -0.258 1.00 55.69 93 SER A O 1
ATOM 756 N N . ALA A 1 94 ? 18.272 24.924 -1.833 1.00 57.31 94 ALA A N 1
ATOM 757 C CA . ALA A 1 94 ? 18.797 24.116 -2.936 1.00 57.31 94 ALA A CA 1
ATOM 758 C C . ALA A 1 94 ? 20.249 23.659 -2.692 1.00 57.31 94 ALA A C 1
ATOM 760 O O . ALA A 1 94 ? 20.613 22.541 -3.047 1.00 57.31 94 ALA A O 1
ATOM 761 N N . SER A 1 95 ? 21.056 24.474 -2.004 1.00 66.12 95 SER A N 1
ATOM 762 C CA . SER A 1 95 ? 22.429 24.135 -1.615 1.00 66.12 95 SER A CA 1
ATOM 763 C C . SER A 1 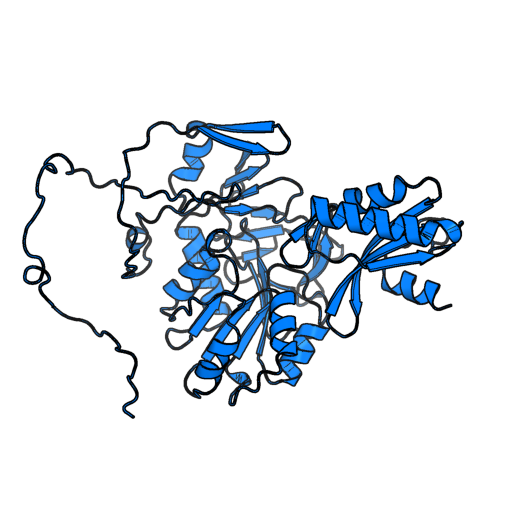95 ? 22.534 22.948 -0.647 1.00 66.12 95 SER A C 1
ATOM 765 O O . SER A 1 95 ? 23.475 22.167 -0.760 1.00 66.12 95 SER A O 1
ATOM 767 N N . GLN A 1 96 ? 21.572 22.764 0.265 1.00 64.56 96 GLN A N 1
ATOM 768 C CA . GLN A 1 96 ? 21.524 21.603 1.165 1.00 64.56 96 GLN A CA 1
ATOM 769 C C . GLN A 1 96 ? 21.113 20.323 0.428 1.00 64.56 96 GLN A C 1
ATOM 771 O O . GLN A 1 96 ? 21.512 19.230 0.819 1.00 64.56 96 GLN A O 1
ATOM 776 N N . LEU A 1 97 ? 20.338 20.459 -0.650 1.00 67.56 97 LEU A N 1
ATOM 777 C CA . LEU A 1 97 ? 19.866 19.345 -1.474 1.00 67.56 97 LEU A CA 1
ATOM 778 C C . LEU A 1 97 ? 20.763 19.054 -2.680 1.00 67.56 97 LEU A C 1
ATOM 780 O O . LEU A 1 97 ? 20.566 18.035 -3.337 1.00 67.56 97 LEU A O 1
ATOM 784 N N . ALA A 1 98 ? 21.745 19.910 -2.975 1.00 73.69 98 ALA A N 1
ATOM 785 C CA . ALA A 1 98 ? 22.581 19.815 -4.169 1.00 73.69 98 ALA A CA 1
ATOM 786 C C . ALA A 1 98 ? 23.197 18.415 -4.393 1.00 73.69 98 ALA A C 1
ATOM 788 O O . ALA A 1 98 ? 23.105 17.929 -5.524 1.00 73.69 98 ALA A O 1
ATOM 789 N N . PRO A 1 99 ? 23.725 17.708 -3.365 1.00 73.81 99 PRO A N 1
ATOM 790 C CA . PRO A 1 99 ? 24.239 16.347 -3.547 1.00 73.81 99 PRO A CA 1
ATOM 791 C C . PRO A 1 99 ? 23.167 15.348 -4.004 1.00 73.81 99 PRO A C 1
ATOM 793 O O . PRO A 1 99 ? 23.431 14.497 -4.849 1.00 73.81 99 PRO A O 1
ATOM 796 N N . ALA A 1 100 ? 21.945 15.467 -3.476 1.00 72.06 100 ALA A N 1
ATOM 797 C CA . ALA A 1 100 ? 20.833 14.589 -3.830 1.00 72.06 100 ALA A CA 1
ATOM 798 C C . ALA A 1 100 ? 20.230 14.942 -5.197 1.00 72.06 100 ALA A C 1
ATOM 800 O O . ALA A 1 100 ? 19.806 14.054 -5.932 1.00 72.06 100 ALA A O 1
ATOM 801 N N . LEU A 1 101 ? 20.214 16.227 -5.563 1.00 74.81 101 LEU A N 1
ATOM 802 C CA . LEU A 1 101 ? 19.623 16.716 -6.809 1.00 74.81 101 LEU A CA 1
ATOM 803 C C . LEU A 1 101 ? 20.470 16.419 -8.049 1.00 74.81 101 LEU A C 1
ATOM 805 O O . LEU A 1 101 ? 19.897 16.259 -9.122 1.00 74.81 101 LEU A O 1
ATOM 809 N N . GLN A 1 102 ? 21.797 16.303 -7.919 1.00 75.38 102 GLN A N 1
ATOM 810 C CA . GLN A 1 102 ? 22.705 16.152 -9.065 1.00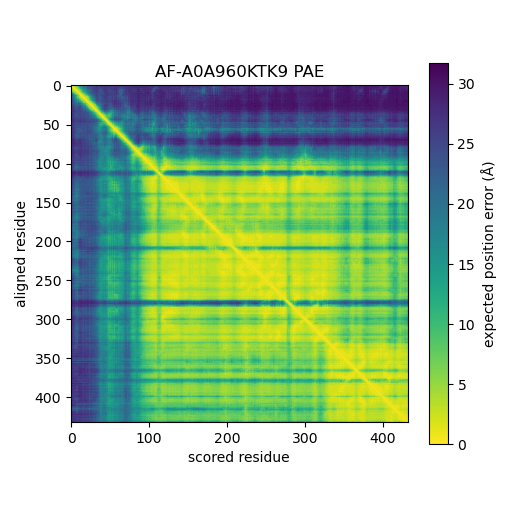 75.38 102 GLN A CA 1
ATOM 811 C C . GLN A 1 102 ? 22.353 14.968 -9.980 1.00 75.38 102 GLN A C 1
ATOM 813 O O . GLN A 1 102 ? 22.541 15.056 -11.190 1.00 75.38 102 GLN A O 1
ATOM 818 N N . ASN A 1 103 ? 21.816 13.887 -9.410 1.00 75.69 103 ASN A N 1
ATOM 819 C CA . ASN A 1 103 ? 21.412 12.688 -10.145 1.00 75.69 103 ASN A CA 1
ATOM 820 C C . ASN A 1 103 ? 19.919 12.371 -9.992 1.00 75.69 103 ASN A C 1
ATOM 822 O O . ASN A 1 103 ? 19.504 11.269 -10.344 1.00 75.69 103 ASN A O 1
ATOM 826 N N . CYS A 1 104 ? 19.119 13.290 -9.446 1.00 83.44 104 CYS A N 1
ATOM 827 C CA . CYS A 1 104 ? 17.701 13.072 -9.178 1.00 83.44 104 CYS A CA 1
ATOM 828 C C . CYS A 1 104 ? 16.882 13.151 -10.473 1.00 83.44 104 CYS A C 1
ATOM 830 O O . CYS A 1 104 ? 16.992 14.114 -11.228 1.00 83.44 104 CYS A O 1
ATOM 832 N N . ALA A 1 105 ? 16.040 12.150 -10.727 1.00 83.69 105 ALA A N 1
ATOM 833 C CA . ALA A 1 105 ? 15.130 12.143 -11.869 1.00 83.69 105 ALA A CA 1
ATOM 834 C C . ALA A 1 105 ? 13.804 12.846 -11.539 1.00 83.69 105 ALA A C 1
ATOM 836 O O . ALA A 1 105 ? 13.218 13.527 -12.381 1.00 83.69 105 ALA A O 1
ATOM 837 N N . TYR A 1 106 ? 13.309 12.689 -10.310 1.00 83.00 106 TYR A N 1
ATOM 838 C CA . TYR A 1 106 ? 12.131 13.401 -9.818 1.00 83.00 106 TYR A CA 1
ATOM 839 C C . TYR A 1 106 ? 12.087 13.389 -8.291 1.00 83.00 106 TYR A C 1
ATOM 841 O O . TYR A 1 106 ? 12.684 12.531 -7.646 1.00 83.00 106 TYR A O 1
ATOM 849 N N . LEU A 1 107 ? 11.336 14.326 -7.716 1.00 84.06 107 LEU A N 1
ATOM 850 C CA . LEU A 1 107 ? 11.094 14.377 -6.279 1.00 84.06 107 LEU A CA 1
ATOM 851 C C . LEU A 1 107 ? 9.754 13.727 -5.970 1.00 84.06 107 LEU A C 1
ATOM 853 O O . LEU A 1 107 ? 8.744 14.080 -6.584 1.00 84.06 107 LEU A O 1
ATOM 857 N N . ASN A 1 108 ? 9.745 12.810 -5.006 1.00 80.69 108 ASN A N 1
ATOM 858 C CA . ASN A 1 108 ? 8.503 12.229 -4.518 1.00 80.69 108 ASN A CA 1
ATOM 859 C C . ASN A 1 108 ? 8.277 12.585 -3.058 1.00 80.69 108 ASN A C 1
ATOM 861 O O . ASN A 1 108 ? 8.990 12.085 -2.186 1.00 80.69 108 ASN A O 1
ATOM 865 N N . LEU A 1 109 ? 7.274 13.421 -2.799 1.00 78.69 109 LEU A N 1
ATOM 866 C CA . LEU A 1 109 ? 6.784 13.648 -1.454 1.00 78.69 109 LEU A CA 1
ATOM 867 C C . LEU A 1 109 ? 5.931 12.452 -1.020 1.00 78.69 109 LEU A C 1
ATOM 869 O O . LEU A 1 109 ? 4.826 12.217 -1.505 1.00 78.69 109 LEU A O 1
ATOM 873 N N . SER A 1 110 ? 6.476 11.716 -0.070 1.00 74.00 110 SER A N 1
ATOM 874 C CA . SER A 1 110 ? 5.912 10.540 0.555 1.00 74.00 110 SER A CA 1
ATOM 875 C C . SER A 1 110 ? 5.455 10.889 1.963 1.00 74.00 110 SER A C 1
ATOM 877 O O . SER A 1 110 ? 6.224 11.342 2.806 1.00 74.00 110 SER A O 1
ATOM 879 N N . SER A 1 111 ? 4.189 10.626 2.256 1.00 59.03 111 SER A N 1
ATOM 880 C CA . SER A 1 111 ? 3.721 10.430 3.634 1.00 59.03 111 SER A CA 1
ATOM 881 C C . SER A 1 111 ? 3.922 8.972 4.088 1.00 59.03 111 SER A C 1
ATOM 883 O O . SER A 1 111 ? 3.284 8.520 5.030 1.00 59.03 111 SER A O 1
ATOM 885 N N . GLY A 1 112 ? 4.707 8.199 3.327 1.00 53.41 112 GLY A N 1
ATOM 886 C CA . GLY A 1 112 ? 4.489 6.787 3.022 1.00 53.41 112 GLY A CA 1
ATOM 887 C C . GLY A 1 112 ? 4.789 5.809 4.151 1.00 53.41 112 GLY A C 1
ATOM 888 O O . GLY A 1 112 ? 4.151 4.763 4.295 1.00 53.41 112 GLY A O 1
ATOM 889 N N . THR A 1 113 ? 5.782 6.110 4.970 1.00 53.72 113 THR A N 1
ATOM 890 C CA . THR A 1 113 ? 6.350 5.065 5.827 1.00 53.72 113 THR A CA 1
ATOM 891 C C . THR A 1 113 ? 6.888 5.552 7.148 1.00 53.72 113 THR A C 1
ATOM 893 O O . THR A 1 113 ? 7.005 4.728 8.044 1.00 53.72 113 THR A O 1
ATOM 896 N N . SER A 1 114 ? 7.156 6.839 7.306 1.00 50.38 114 SER A N 1
ATOM 897 C CA . SER A 1 114 ? 7.429 7.471 8.588 1.00 50.38 114 SER A CA 1
ATOM 898 C C . SER A 1 114 ? 6.314 8.467 8.857 1.00 50.38 114 SER A C 1
ATOM 900 O O . SER A 1 114 ? 5.880 9.154 7.945 1.00 50.38 114 SER A O 1
ATOM 902 N N . ALA A 1 115 ? 5.875 8.584 10.103 1.00 50.94 115 ALA A N 1
ATOM 903 C CA . ALA A 1 115 ? 5.007 9.665 10.575 1.00 50.94 115 ALA A CA 1
ATOM 904 C C . ALA A 1 115 ? 5.388 11.079 10.068 1.00 50.94 115 ALA A C 1
ATOM 906 O O . ALA A 1 115 ? 4.545 11.972 10.041 1.00 50.94 115 ALA A O 1
ATOM 907 N N . SER A 1 116 ? 6.655 11.278 9.692 1.00 63.97 116 SER A N 1
ATOM 908 C CA . SER A 1 116 ? 7.196 12.470 9.050 1.00 63.97 116 SER A CA 1
ATOM 909 C C . SER A 1 116 ? 7.121 12.418 7.524 1.00 63.97 116 SER A C 1
ATOM 911 O O . SER A 1 116 ? 7.335 11.373 6.900 1.00 63.97 116 SER A O 1
ATOM 913 N N . ARG A 1 117 ? 6.880 13.583 6.910 1.00 70.00 117 ARG A N 1
ATOM 914 C CA . ARG A 1 117 ? 6.916 13.733 5.451 1.00 70.00 117 ARG A CA 1
ATOM 915 C C . ARG A 1 117 ? 8.336 13.455 4.972 1.00 70.00 117 ARG A C 1
ATOM 917 O O . ARG A 1 117 ? 9.273 14.155 5.352 1.00 70.00 117 ARG A O 1
ATOM 924 N N . THR A 1 118 ? 8.469 12.427 4.147 1.00 82.25 118 THR A N 1
ATOM 925 C CA . THR A 1 118 ? 9.728 12.016 3.536 1.00 82.25 118 THR A CA 1
ATOM 926 C C . THR A 1 118 ? 9.735 12.453 2.082 1.00 82.25 118 THR A C 1
ATOM 928 O O . THR A 1 118 ? 8.765 12.247 1.359 1.00 82.25 118 THR A O 1
ATOM 931 N N . ILE A 1 119 ? 10.826 13.047 1.622 1.00 85.00 119 ILE A N 1
ATOM 932 C CA . ILE A 1 119 ? 11.076 13.279 0.203 1.00 85.00 119 ILE A CA 1
ATOM 933 C C . ILE A 1 119 ? 12.098 12.247 -0.248 1.00 85.00 119 ILE A C 1
ATOM 935 O O . ILE A 1 119 ? 13.207 12.195 0.283 1.00 85.00 119 ILE A O 1
ATOM 939 N N . ALA A 1 120 ? 11.727 11.431 -1.228 1.00 87.94 120 ALA A N 1
ATOM 940 C CA . ALA A 1 120 ? 12.661 10.542 -1.899 1.00 87.94 120 ALA A CA 1
ATOM 941 C C . ALA A 1 120 ? 13.302 11.250 -3.100 1.00 87.94 120 ALA A C 1
ATOM 943 O O . ALA A 1 120 ? 12.620 11.983 -3.825 1.00 87.94 120 ALA A O 1
ATOM 944 N N . PHE A 1 121 ? 14.595 10.987 -3.321 1.00 89.50 121 PHE A N 1
ATOM 945 C CA . PHE A 1 121 ? 15.399 11.550 -4.416 1.00 89.50 121 PHE A CA 1
ATOM 946 C C . PHE A 1 121 ? 15.864 10.461 -5.401 1.00 89.50 121 PHE A C 1
ATOM 948 O O . PHE A 1 121 ? 17.068 10.247 -5.575 1.00 89.50 121 PHE A O 1
ATOM 955 N N . PRO A 1 122 ? 14.946 9.703 -6.024 1.00 89.38 122 PRO A N 1
ATOM 956 C CA . PRO A 1 122 ? 15.317 8.664 -6.969 1.00 89.38 122 PRO A CA 1
ATOM 957 C C . PRO A 1 122 ? 15.968 9.262 -8.215 1.00 89.38 122 PRO A C 1
ATOM 959 O O . PRO A 1 122 ? 15.373 10.033 -8.966 1.00 89.38 122 PRO A O 1
ATOM 962 N N . GLY A 1 123 ? 17.205 8.854 -8.461 1.00 90.44 123 GLY A N 1
ATOM 963 C CA . GLY A 1 123 ? 17.861 9.005 -9.757 1.00 90.44 123 GLY A CA 1
ATOM 964 C C . GLY A 1 123 ? 17.477 7.958 -10.800 1.00 90.44 123 GLY A C 1
ATOM 965 O O . GLY A 1 123 ? 16.853 6.945 -10.485 1.00 90.44 123 GLY A O 1
ATOM 966 N N . TRP A 1 124 ? 17.914 8.176 -12.042 1.00 87.25 124 TRP A N 1
ATOM 967 C CA . TRP A 1 124 ? 17.614 7.294 -13.177 1.00 87.25 124 TRP A CA 1
ATOM 968 C C . TRP A 1 124 ? 18.091 5.852 -12.990 1.00 87.25 124 TRP A C 1
ATOM 970 O O . TRP A 1 124 ? 17.394 4.928 -13.402 1.00 87.25 124 TRP A O 1
ATOM 980 N N . GLY A 1 125 ? 19.243 5.654 -12.338 1.00 91.06 125 GLY A N 1
ATOM 981 C CA . GLY A 1 125 ? 19.746 4.320 -11.998 1.00 91.06 125 GLY A CA 1
ATOM 982 C C . GLY A 1 125 ? 18.755 3.540 -11.134 1.00 91.06 125 GLY A C 1
ATOM 983 O O . GLY A 1 125 ? 18.393 2.425 -11.485 1.00 91.06 125 GLY A O 1
ATOM 984 N N . HIS A 1 126 ? 18.218 4.170 -10.086 1.00 93.50 126 HIS A N 1
ATOM 985 C CA . HIS A 1 126 ? 17.241 3.544 -9.190 1.00 93.50 126 HIS A CA 1
ATOM 986 C C . HIS A 1 126 ? 15.939 3.194 -9.917 1.00 93.50 126 HIS A C 1
ATOM 988 O O . HIS A 1 126 ? 15.412 2.096 -9.750 1.00 93.50 126 HIS A O 1
ATOM 994 N N . LEU A 1 127 ? 15.446 4.110 -10.763 1.00 92.12 127 LEU A N 1
ATOM 995 C CA . LEU A 1 127 ? 14.259 3.878 -11.591 1.00 92.12 127 LEU A CA 1
ATOM 996 C C . LEU A 1 127 ? 14.453 2.685 -12.527 1.00 92.12 127 LEU A C 1
ATOM 998 O O . LEU A 1 127 ? 13.557 1.856 -12.669 1.00 92.12 127 LEU A O 1
ATOM 1002 N N . ARG A 1 128 ? 15.626 2.601 -13.159 1.00 92.31 128 ARG A N 1
ATOM 1003 C CA . ARG A 1 128 ? 15.986 1.497 -14.046 1.00 92.31 128 ARG A CA 1
ATOM 1004 C C . ARG A 1 128 ? 16.088 0.181 -13.275 1.00 92.31 128 ARG A C 1
ATOM 1006 O O . ARG A 1 128 ? 15.504 -0.799 -13.723 1.00 92.31 128 ARG A O 1
ATOM 1013 N N . SER A 1 129 ? 16.775 0.154 -12.133 1.00 95.12 129 SER A N 1
ATOM 1014 C CA . SER A 1 129 ? 16.909 -1.053 -11.308 1.00 95.12 129 SER A CA 1
ATOM 1015 C C . SER A 1 129 ? 15.550 -1.552 -10.808 1.00 95.12 129 SER A C 1
ATOM 1017 O O . SER A 1 129 ? 15.277 -2.745 -10.903 1.00 95.12 129 SER A O 1
ATOM 1019 N N . ASN A 1 130 ? 14.654 -0.657 -10.369 1.00 95.69 130 ASN A N 1
ATOM 1020 C CA . ASN A 1 130 ? 13.291 -1.040 -9.985 1.00 95.69 130 ASN A CA 1
ATOM 1021 C C . ASN A 1 130 ? 12.494 -1.611 -11.172 1.00 95.69 130 ASN A C 1
ATOM 1023 O O . ASN A 1 130 ? 11.852 -2.655 -11.045 1.00 95.69 130 ASN A O 1
ATOM 1027 N N . ALA A 1 131 ? 12.565 -0.960 -12.337 1.00 93.19 131 ALA A N 1
ATOM 1028 C CA . ALA A 1 131 ? 11.858 -1.408 -13.532 1.00 93.19 131 ALA A CA 1
ATOM 1029 C C . ALA A 1 131 ? 12.345 -2.786 -14.017 1.00 93.19 131 ALA A C 1
ATOM 1031 O O . ALA A 1 131 ? 11.517 -3.615 -14.389 1.00 93.19 131 ALA A O 1
ATOM 1032 N N . ILE A 1 132 ? 13.656 -3.055 -13.949 1.00 93.25 132 ILE A N 1
ATOM 1033 C CA . ILE A 1 132 ? 14.247 -4.379 -14.214 1.00 93.25 132 ILE A CA 1
ATOM 1034 C C . ILE A 1 132 ? 13.701 -5.416 -13.231 1.00 93.25 132 ILE A C 1
ATOM 1036 O O . ILE A 1 132 ? 13.182 -6.446 -13.654 1.00 93.25 132 ILE A O 1
ATOM 1040 N N . ALA A 1 133 ? 13.767 -5.125 -11.930 1.00 95.44 133 ALA A N 1
ATOM 1041 C CA . ALA A 1 133 ? 13.306 -6.033 -10.883 1.00 95.44 133 ALA A CA 1
ATOM 1042 C C . ALA A 1 133 ? 11.826 -6.411 -11.067 1.00 95.44 133 ALA A C 1
ATOM 1044 O O . ALA A 1 133 ? 11.444 -7.578 -10.958 1.00 95.44 133 ALA A O 1
ATOM 1045 N N . CYS A 1 134 ? 10.996 -5.424 -11.413 1.00 94.38 134 CYS A N 1
ATOM 1046 C CA . CYS A 1 134 ? 9.600 -5.633 -11.764 1.00 94.38 134 CYS A CA 1
ATOM 1047 C C . CYS A 1 134 ? 9.444 -6.486 -13.029 1.00 94.38 134 CYS A C 1
ATOM 1049 O O . CYS A 1 134 ? 8.701 -7.466 -13.017 1.00 94.38 134 CYS A O 1
ATOM 1051 N N . ALA A 1 135 ? 10.132 -6.132 -14.116 1.00 91.31 135 ALA A N 1
ATOM 1052 C CA . ALA A 1 135 ? 10.071 -6.851 -15.386 1.00 91.31 135 ALA A CA 1
ATOM 1053 C C . ALA A 1 135 ? 10.395 -8.343 -15.221 1.00 91.31 135 ALA A C 1
ATOM 1055 O O . ALA A 1 135 ? 9.653 -9.200 -15.702 1.00 91.31 135 ALA A O 1
ATOM 1056 N N . GLU A 1 136 ? 11.462 -8.654 -14.481 1.00 93.06 136 GLU A N 1
ATOM 1057 C CA . GLU A 1 136 ? 11.885 -10.025 -14.194 1.00 93.06 136 GLU A CA 1
ATOM 1058 C C . GLU A 1 136 ? 10.846 -10.799 -13.373 1.00 93.06 136 GLU A C 1
ATOM 1060 O O . GLU A 1 136 ? 10.552 -11.961 -13.671 1.00 93.06 136 GLU A O 1
ATOM 1065 N N . PHE A 1 137 ? 10.268 -10.160 -12.353 1.00 95.06 137 PHE A N 1
ATOM 1066 C CA . PHE A 1 137 ? 9.289 -10.796 -11.477 1.00 95.06 137 PHE A CA 1
ATOM 1067 C C . PHE A 1 137 ? 7.953 -11.038 -12.179 1.00 95.06 137 PHE A C 1
ATOM 1069 O O . PHE A 1 137 ? 7.432 -12.156 -12.178 1.00 95.06 137 PHE A O 1
ATOM 1076 N N . PHE A 1 138 ? 7.395 -9.994 -12.789 1.00 91.75 138 PHE A N 1
ATOM 1077 C CA . PHE A 1 138 ? 6.067 -10.061 -13.380 1.00 91.75 138 PHE A CA 1
ATOM 1078 C C . PHE A 1 138 ? 6.049 -10.724 -14.762 1.00 91.75 138 PHE A C 1
ATOM 1080 O O . PHE A 1 138 ? 4.984 -11.161 -15.207 1.00 91.75 138 PHE A O 1
ATOM 1087 N N . ARG A 1 139 ? 7.222 -10.845 -15.404 1.00 90.25 139 ARG A N 1
ATOM 1088 C CA . ARG A 1 139 ? 7.415 -11.429 -16.740 1.00 90.25 139 ARG A CA 1
ATOM 1089 C C . ARG A 1 139 ? 6.549 -10.759 -17.802 1.00 90.25 139 ARG A C 1
ATOM 1091 O O . ARG A 1 139 ? 5.896 -11.441 -18.591 1.00 90.25 139 ARG A O 1
ATOM 1098 N N . TRP A 1 140 ? 6.516 -9.434 -17.768 1.00 83.81 140 TRP A N 1
ATOM 1099 C CA . TRP A 1 140 ? 5.884 -8.645 -18.820 1.00 83.81 140 TRP A CA 1
ATOM 1100 C C . TRP A 1 140 ? 6.822 -8.484 -20.005 1.00 83.81 140 TRP A C 1
ATOM 1102 O O . TRP A 1 140 ? 8.042 -8.598 -19.880 1.00 83.81 140 TRP A O 1
ATOM 1112 N N . ASP A 1 141 ? 6.231 -8.181 -21.145 1.00 86.06 141 ASP A N 1
ATOM 1113 C CA . ASP A 1 141 ? 6.910 -7.842 -22.378 1.00 86.06 141 ASP A CA 1
ATOM 1114 C C . ASP A 1 141 ? 6.146 -6.727 -23.112 1.00 86.06 141 ASP A C 1
ATOM 1116 O O . ASP A 1 141 ? 5.166 -6.168 -22.615 1.00 86.06 141 ASP A O 1
ATOM 1120 N N . SER A 1 142 ? 6.618 -6.365 -24.301 1.00 87.19 142 SER A N 1
ATOM 1121 C CA . SER A 1 142 ? 6.056 -5.270 -25.090 1.00 87.19 142 SER A CA 1
ATOM 1122 C C . SER A 1 142 ? 4.657 -5.542 -25.656 1.00 87.19 142 SER A C 1
ATOM 1124 O O . SER A 1 142 ? 4.052 -4.627 -26.214 1.00 87.19 142 SER A O 1
ATOM 1126 N N . SER A 1 143 ? 4.134 -6.768 -25.539 1.00 87.25 143 SER A N 1
ATOM 1127 C CA . SER A 1 143 ? 2.757 -7.102 -25.927 1.00 87.25 143 SER A CA 1
ATOM 1128 C C . SER A 1 143 ? 1.736 -6.854 -24.812 1.00 87.25 143 SER A C 1
ATOM 1130 O O . SER A 1 143 ? 0.535 -6.829 -25.083 1.00 87.25 143 SER A O 1
ATOM 1132 N N . ASP A 1 144 ? 2.185 -6.642 -23.571 1.00 89.69 144 ASP A N 1
ATOM 1133 C CA . ASP A 1 144 ? 1.304 -6.320 -22.450 1.00 89.69 144 ASP A CA 1
ATOM 1134 C C . ASP A 1 144 ? 0.829 -4.865 -22.500 1.00 89.69 144 ASP A C 1
ATOM 1136 O O . ASP A 1 144 ? 1.606 -3.942 -22.732 1.00 89.69 144 ASP A O 1
ATOM 1140 N N . LEU A 1 145 ? -0.445 -4.643 -22.184 1.00 90.94 145 LEU A N 1
ATOM 1141 C CA . LEU A 1 145 ? -0.990 -3.322 -21.897 1.00 90.94 145 LEU A CA 1
ATOM 1142 C C . LEU A 1 145 ? -0.868 -3.049 -20.397 1.00 90.94 145 LEU A C 1
ATOM 1144 O O . LEU A 1 145 ? -1.316 -3.850 -19.576 1.00 90.94 145 LEU A O 1
ATOM 1148 N N . TYR A 1 146 ? -0.299 -1.906 -20.027 1.00 92.56 146 TYR A N 1
ATOM 1149 C CA . TYR A 1 146 ? -0.133 -1.521 -18.629 1.00 92.56 146 TYR A CA 1
ATOM 1150 C C . TYR A 1 146 ? -1.041 -0.354 -18.254 1.00 92.56 146 TYR A C 1
ATOM 1152 O O . TYR A 1 146 ? -1.042 0.687 -18.911 1.00 92.56 146 TYR A O 1
ATOM 1160 N N . TRP A 1 147 ? -1.774 -0.495 -17.154 1.00 92.12 147 TRP A N 1
ATOM 1161 C CA . TRP A 1 147 ? -2.598 0.563 -16.596 1.00 92.12 147 TRP A CA 1
ATOM 1162 C C . TRP A 1 147 ? -2.317 0.753 -15.108 1.00 92.12 147 TRP A C 1
ATOM 1164 O O . TRP A 1 147 ? -2.557 -0.130 -14.291 1.00 92.12 147 TRP A O 1
ATOM 1174 N N . CYS A 1 148 ? -1.841 1.942 -14.749 1.00 92.25 148 CYS A N 1
ATOM 1175 C CA . CYS A 1 148 ? -1.687 2.359 -13.363 1.00 92.25 148 CYS A CA 1
ATOM 1176 C C . CYS A 1 148 ? -2.822 3.318 -13.005 1.00 92.25 148 CYS A C 1
ATOM 1178 O O . CYS A 1 148 ? -2.954 4.383 -13.607 1.00 92.25 148 CYS A O 1
ATOM 1180 N N . THR A 1 149 ? -3.638 2.957 -12.014 1.00 91.31 149 THR A N 1
ATOM 1181 C CA . THR A 1 149 ? -4.775 3.786 -11.578 1.00 91.31 149 THR A CA 1
ATOM 1182 C C . THR A 1 149 ? -4.366 4.871 -10.584 1.00 91.31 149 THR A C 1
ATOM 1184 O O . THR A 1 149 ? -5.219 5.603 -10.079 1.00 91.31 149 THR A O 1
ATOM 1187 N N . PHE A 1 150 ? -3.088 4.931 -10.214 1.00 86.88 150 PHE A N 1
ATOM 1188 C CA . PHE A 1 150 ? -2.588 5.922 -9.277 1.00 86.88 150 PHE A CA 1
ATOM 1189 C C . PHE A 1 150 ? -2.430 7.290 -9.943 1.00 86.88 150 PHE A C 1
ATOM 1191 O O . PHE A 1 150 ? -2.164 7.382 -11.142 1.00 86.88 150 PHE A O 1
ATOM 1198 N N . PRO A 1 151 ? -2.552 8.383 -9.172 1.00 80.12 151 PRO A N 1
ATOM 1199 C CA . PRO A 1 151 ? -2.316 9.709 -9.712 1.00 80.12 151 PRO A CA 1
ATOM 1200 C C . PRO A 1 151 ? -0.877 9.844 -10.219 1.00 80.12 151 PRO A C 1
ATOM 1202 O O . PRO A 1 151 ? 0.082 9.568 -9.490 1.00 80.12 151 PRO A O 1
ATOM 1205 N N . PHE A 1 152 ? -0.733 10.346 -11.450 1.00 75.88 152 PHE A N 1
ATOM 1206 C CA . PHE A 1 152 ? 0.560 10.517 -12.122 1.00 75.88 152 PHE A CA 1
ATOM 1207 C C . PHE A 1 152 ? 1.564 11.316 -11.286 1.00 75.88 152 PHE A C 1
ATOM 1209 O O . PHE A 1 152 ? 2.762 11.051 -11.337 1.00 75.88 152 PHE A O 1
ATOM 1216 N N . TYR A 1 153 ? 1.082 12.273 -10.485 1.00 72.50 153 TYR A N 1
ATOM 1217 C CA . TYR A 1 153 ? 1.950 13.100 -9.663 1.00 72.50 153 TYR A CA 1
ATOM 1218 C C . TYR A 1 153 ? 2.618 12.309 -8.536 1.00 72.50 153 T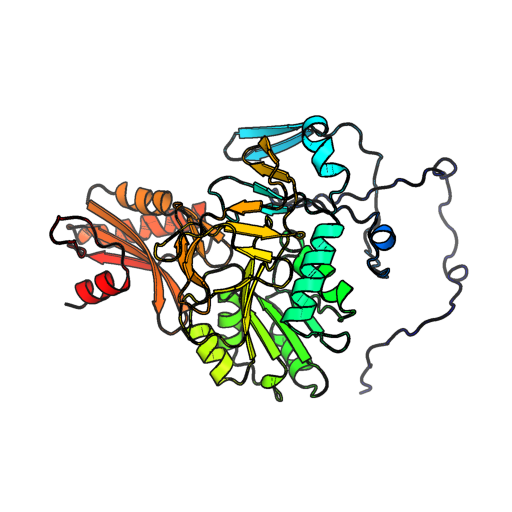YR A C 1
ATOM 1220 O O . TYR A 1 153 ? 3.752 12.626 -8.218 1.00 72.50 153 TYR A O 1
ATOM 1228 N N . ALA A 1 154 ? 1.996 11.275 -7.961 1.00 74.56 154 ALA A N 1
ATOM 1229 C CA . ALA A 1 154 ? 2.551 10.544 -6.811 1.00 74.56 154 ALA A CA 1
ATOM 1230 C C . ALA A 1 154 ? 3.338 9.274 -7.192 1.00 74.56 154 ALA A C 1
ATOM 1232 O O . ALA A 1 154 ? 4.194 8.818 -6.432 1.00 74.56 154 ALA A O 1
ATOM 1233 N N . HIS A 1 155 ? 3.075 8.708 -8.374 1.00 83.31 155 HIS A N 1
ATOM 1234 C CA . HIS A 1 155 ? 3.555 7.373 -8.753 1.00 83.31 155 HIS A CA 1
ATOM 1235 C C . HIS A 1 155 ? 4.163 7.322 -10.160 1.00 83.31 155 HIS A C 1
ATOM 1237 O O . HIS A 1 155 ? 3.974 6.365 -10.904 1.00 83.31 155 HIS A O 1
ATOM 1243 N N . ALA A 1 156 ? 4.921 8.347 -10.546 1.00 79.81 156 ALA A N 1
ATOM 1244 C CA . ALA A 1 156 ? 5.527 8.411 -11.877 1.00 79.81 156 ALA A CA 1
ATOM 1245 C C . ALA A 1 156 ? 6.495 7.260 -12.199 1.00 79.81 156 ALA A C 1
ATOM 1247 O O . ALA A 1 156 ? 6.599 6.864 -13.357 1.00 79.81 156 ALA A O 1
ATOM 1248 N N . HIS A 1 157 ? 7.180 6.706 -11.196 1.00 85.25 157 HIS A N 1
ATOM 1249 C CA . HIS A 1 157 ? 8.030 5.524 -11.369 1.00 85.25 157 HIS A CA 1
ATOM 1250 C C . HIS A 1 157 ? 7.215 4.306 -11.826 1.00 85.25 157 HIS A C 1
ATOM 1252 O O . HIS A 1 157 ? 7.627 3.610 -12.752 1.00 85.25 157 HIS A O 1
ATOM 1258 N N . GLU A 1 158 ? 6.022 4.116 -11.260 1.00 87.69 158 GLU A N 1
ATOM 1259 C CA . GLU A 1 158 ? 5.108 3.056 -11.683 1.00 87.69 158 GLU A CA 1
ATOM 1260 C C . GLU A 1 158 ? 4.464 3.354 -13.036 1.00 87.69 158 GLU A C 1
ATOM 1262 O O . GLU A 1 158 ? 4.268 2.442 -13.831 1.00 87.69 158 GLU A O 1
ATOM 1267 N N . LEU A 1 159 ? 4.108 4.617 -13.301 1.00 85.62 159 LEU A N 1
ATOM 1268 C CA . LEU A 1 159 ? 3.382 5.001 -14.513 1.00 85.62 159 LEU A CA 1
ATOM 1269 C C . LEU A 1 159 ? 4.271 5.014 -15.761 1.00 85.62 159 LEU A C 1
ATOM 1271 O O . LEU A 1 159 ? 3.797 4.680 -16.843 1.00 85.62 159 LEU A O 1
ATOM 1275 N N . PHE A 1 160 ? 5.537 5.414 -15.628 1.00 85.56 160 PHE A N 1
ATOM 1276 C CA . PHE A 1 160 ? 6.416 5.640 -16.775 1.00 85.56 160 PHE A CA 1
ATOM 1277 C C . PHE A 1 160 ? 7.607 4.691 -16.814 1.00 85.56 160 PHE A C 1
ATOM 1279 O O . PHE A 1 160 ? 7.860 4.105 -17.862 1.00 85.56 160 PHE A O 1
ATOM 1286 N N . SER A 1 161 ? 8.353 4.525 -15.719 1.00 86.50 161 SER A N 1
ATOM 1287 C CA . SER A 1 161 ? 9.630 3.795 -15.759 1.00 86.50 161 SER A CA 1
ATOM 1288 C C . SER A 1 161 ? 9.434 2.308 -16.050 1.00 86.50 161 SER A C 1
ATOM 1290 O O . SER A 1 161 ? 10.092 1.766 -16.937 1.00 86.50 161 SER A O 1
ATOM 1292 N N . LYS A 1 162 ? 8.492 1.672 -15.345 1.00 86.88 162 LYS A N 1
ATOM 1293 C CA . LYS A 1 162 ? 8.171 0.243 -15.468 1.00 86.88 162 LYS A CA 1
ATOM 1294 C C . LYS A 1 162 ? 7.706 -0.147 -16.886 1.00 86.88 162 LYS A C 1
ATOM 1296 O O . LYS A 1 162 ? 8.402 -0.937 -17.524 1.00 86.88 162 LYS A O 1
ATOM 1301 N N . PRO A 1 163 ? 6.623 0.429 -17.448 1.00 85.88 163 PRO A N 1
ATOM 1302 C CA . PRO A 1 163 ? 6.182 0.093 -18.805 1.00 85.88 163 PRO A CA 1
ATOM 1303 C C . PRO A 1 163 ? 7.177 0.523 -19.892 1.00 85.88 163 PRO A C 1
ATOM 1305 O O . PRO A 1 163 ? 7.370 -0.207 -20.862 1.00 85.88 163 PRO A O 1
ATOM 1308 N N . ARG A 1 164 ? 7.881 1.655 -19.726 1.00 83.00 164 ARG A N 1
ATOM 1309 C CA . ARG A 1 164 ? 8.895 2.102 -20.698 1.00 83.00 164 ARG A CA 1
ATOM 1310 C C . ARG A 1 164 ? 10.064 1.132 -20.798 1.00 83.00 164 ARG A C 1
ATOM 1312 O O . ARG A 1 164 ? 10.542 0.892 -21.901 1.00 83.00 164 ARG A O 1
ATOM 1319 N N . TYR A 1 165 ? 10.530 0.596 -19.672 1.00 84.75 165 TYR A N 1
ATOM 1320 C CA . TYR A 1 165 ? 11.613 -0.386 -19.674 1.00 84.75 165 TYR A CA 1
ATOM 1321 C C . TYR A 1 165 ? 11.229 -1.651 -20.457 1.00 84.75 165 TYR A C 1
ATOM 1323 O O . TYR A 1 165 ? 12.049 -2.209 -21.181 1.00 84.75 165 TYR A O 1
ATOM 1331 N N . LEU A 1 166 ? 9.963 -2.052 -20.355 1.00 79.12 166 LEU A N 1
ATOM 1332 C CA . LEU A 1 166 ? 9.399 -3.227 -21.015 1.00 79.12 166 LEU A CA 1
ATOM 1333 C C . LEU A 1 166 ? 9.004 -2.999 -22.481 1.00 79.12 166 LEU A C 1
ATOM 1335 O O . LEU A 1 166 ? 8.740 -3.959 -23.200 1.00 79.12 166 LEU A O 1
ATOM 1339 N N . GLY A 1 167 ? 8.927 -1.742 -22.926 1.00 81.44 167 GLY A N 1
ATOM 1340 C CA . GLY A 1 167 ? 8.329 -1.388 -24.215 1.00 81.44 167 GLY A CA 1
ATOM 1341 C C . GLY A 1 167 ? 6.815 -1.632 -24.269 1.00 81.44 167 GLY A C 1
ATOM 1342 O O . GLY A 1 167 ? 6.260 -1.723 -25.360 1.00 81.44 167 GLY A O 1
ATOM 1343 N N . ALA A 1 168 ? 6.164 -1.753 -23.111 1.00 86.06 168 ALA A N 1
ATOM 1344 C CA . ALA A 1 168 ? 4.734 -1.999 -22.989 1.00 86.06 168 ALA A CA 1
ATOM 1345 C C . ALA A 1 168 ? 3.936 -0.703 -23.237 1.00 86.06 168 ALA A C 1
ATOM 1347 O O . ALA A 1 168 ? 4.264 0.340 -22.652 1.00 86.06 168 ALA A O 1
ATOM 1348 N N . PRO A 1 169 ? 2.878 -0.730 -24.068 1.00 88.88 169 PRO A N 1
ATOM 1349 C CA . PRO A 1 169 ? 1.928 0.370 -24.168 1.00 88.88 169 PRO A CA 1
ATOM 1350 C C . PRO A 1 169 ? 1.313 0.731 -22.808 1.00 88.88 169 PRO A C 1
ATOM 1352 O O . PRO A 1 169 ? 0.964 -0.140 -22.009 1.00 88.88 169 PRO A O 1
ATOM 1355 N N . ILE A 1 170 ? 1.138 2.031 -22.559 1.00 88.88 170 ILE A N 1
ATOM 1356 C CA . ILE A 1 170 ? 0.475 2.544 -21.354 1.00 88.88 170 ILE A CA 1
ATOM 1357 C C . ILE A 1 170 ? -0.948 2.956 -21.707 1.00 88.88 170 ILE A C 1
ATOM 1359 O O . ILE A 1 170 ? -1.169 3.753 -22.619 1.00 88.88 170 ILE A O 1
ATOM 1363 N N . LEU A 1 171 ? -1.906 2.476 -20.925 1.00 86.62 171 LEU A N 1
ATOM 1364 C CA . LEU A 1 171 ? -3.272 2.964 -20.936 1.00 86.62 171 LEU A CA 1
ATOM 1365 C C . LEU A 1 171 ? -3.387 4.143 -19.958 1.00 86.62 171 LEU A C 1
ATOM 1367 O O . LEU A 1 171 ? -3.293 3.966 -18.746 1.00 86.62 171 LEU A O 1
ATOM 1371 N N . ALA A 1 172 ? -3.567 5.359 -20.470 1.00 84.19 172 ALA A N 1
ATOM 1372 C CA . ALA A 1 172 ? -3.702 6.567 -19.654 1.00 84.19 172 ALA A CA 1
ATOM 1373 C C . ALA A 1 172 ? -5.183 6.895 -19.408 1.00 84.19 172 ALA A C 1
ATOM 1375 O O . ALA A 1 172 ? -5.746 7.775 -20.053 1.00 84.19 172 ALA A O 1
ATOM 1376 N N . LEU A 1 173 ? -5.811 6.162 -18.485 1.00 82.62 173 LEU A N 1
ATOM 1377 C CA . LEU A 1 173 ? -7.211 6.360 -18.090 1.00 82.62 173 LEU A CA 1
ATOM 1378 C C . LEU A 1 173 ? -7.328 6.782 -16.629 1.00 82.62 173 LEU A C 1
ATOM 1380 O O . LEU A 1 173 ? -6.537 6.356 -15.780 1.00 82.62 173 LEU A O 1
ATOM 1384 N N . GLN A 1 174 ? -8.358 7.568 -16.323 1.00 79.31 174 GLN A N 1
ATOM 1385 C CA . GLN A 1 174 ? -8.727 7.861 -14.944 1.00 79.31 174 GLN A CA 1
ATOM 1386 C C . GLN A 1 174 ? -9.330 6.620 -14.278 1.00 79.31 174 GLN A C 1
ATOM 1388 O O . GLN A 1 174 ? -10.025 5.825 -14.907 1.00 79.31 174 GLN A O 1
ATOM 1393 N N . ALA A 1 175 ? -9.135 6.477 -12.963 1.00 73.94 175 ALA A N 1
ATOM 1394 C CA . ALA A 1 175 ? -9.699 5.362 -12.195 1.00 73.94 175 ALA A CA 1
ATOM 1395 C C . ALA A 1 175 ? -11.239 5.282 -12.259 1.00 73.94 175 ALA A C 1
ATOM 1397 O O . ALA A 1 175 ? -11.815 4.238 -11.972 1.00 73.94 175 ALA A O 1
ATOM 1398 N N . THR A 1 176 ? -11.914 6.378 -12.613 1.00 76.94 176 THR A N 1
ATOM 1399 C CA . THR A 1 176 ? -13.369 6.456 -12.793 1.00 76.94 176 THR A CA 1
ATOM 1400 C C . THR A 1 176 ? -13.851 5.862 -14.117 1.00 76.94 176 THR A C 1
ATOM 1402 O O . THR A 1 176 ? -15.012 5.460 -14.185 1.00 76.94 176 THR A O 1
ATOM 1405 N N . GLU A 1 177 ? -12.977 5.749 -15.121 1.00 80.12 177 GLU A N 1
ATOM 1406 C CA . GLU A 1 177 ? -13.269 5.326 -16.502 1.00 80.12 177 GLU A CA 1
ATOM 1407 C C . GLU A 1 177 ? -13.172 3.801 -16.687 1.00 80.12 177 GLU A C 1
ATOM 1409 O O . GLU A 1 177 ? -12.736 3.293 -17.721 1.00 80.12 177 GLU A O 1
ATOM 1414 N N . ILE A 1 178 ? -13.588 3.053 -15.663 1.00 75.25 178 ILE A N 1
ATOM 1415 C CA . ILE A 1 178 ? -13.530 1.585 -15.602 1.00 75.25 178 ILE A CA 1
ATOM 1416 C C . ILE A 1 178 ? -14.233 0.938 -16.803 1.00 75.25 178 ILE A C 1
ATOM 1418 O O . ILE A 1 178 ? -13.785 -0.081 -17.327 1.00 75.25 178 ILE A O 1
ATOM 1422 N N . GLU A 1 179 ? -15.329 1.533 -17.267 1.00 79.38 179 GLU A N 1
ATOM 1423 C CA . GLU A 1 179 ? -16.134 1.032 -18.378 1.00 79.38 179 GLU A CA 1
ATOM 1424 C C . GLU A 1 179 ? -15.358 1.004 -19.700 1.00 79.38 179 GLU A C 1
ATOM 1426 O O . GLU A 1 179 ? -15.599 0.124 -20.527 1.00 79.38 179 GLU A O 1
ATOM 1431 N N . THR A 1 180 ? -14.403 1.917 -19.897 1.00 78.56 180 THR A N 1
ATOM 1432 C CA . THR A 1 180 ? -13.565 1.967 -21.105 1.00 78.56 180 THR A CA 1
ATOM 1433 C C . THR A 1 180 ? -12.689 0.719 -21.218 1.00 78.56 180 THR A C 1
ATOM 1435 O O . THR A 1 180 ? -12.462 0.203 -22.311 1.00 78.56 180 THR A O 1
ATOM 1438 N N . ILE A 1 181 ? -12.269 0.152 -20.087 1.00 77.69 181 ILE A N 1
ATOM 1439 C CA . ILE A 1 181 ? -11.421 -1.044 -20.062 1.00 77.69 181 ILE A CA 1
ATOM 1440 C C . ILE A 1 181 ? -12.176 -2.279 -20.521 1.00 77.69 181 ILE A C 1
ATOM 1442 O O . ILE A 1 181 ? -11.582 -3.125 -21.182 1.00 77.69 181 ILE A O 1
ATOM 1446 N N . ASN A 1 182 ? -13.489 -2.363 -20.284 1.00 77.12 182 ASN A N 1
ATOM 1447 C CA . ASN A 1 182 ? -14.289 -3.497 -20.757 1.00 77.12 182 ASN A CA 1
ATOM 1448 C C . ASN A 1 182 ? -14.165 -3.739 -22.259 1.00 77.12 182 ASN A C 1
ATOM 1450 O O . ASN A 1 182 ? -14.304 -4.886 -22.677 1.00 77.12 182 ASN A O 1
ATOM 1454 N N . GLN A 1 183 ? -13.918 -2.692 -23.051 1.00 77.25 183 GLN A N 1
ATOM 1455 C CA . GLN A 1 183 ? -13.710 -2.807 -24.493 1.00 77.25 183 GLN A CA 1
ATOM 1456 C C . GLN A 1 183 ? -12.389 -3.519 -24.803 1.00 77.25 183 GLN A C 1
ATOM 1458 O O . GLN A 1 183 ? -12.379 -4.458 -25.594 1.00 77.25 183 GLN A O 1
ATOM 1463 N N . HIS A 1 184 ? -11.305 -3.142 -24.118 1.00 75.56 184 HIS A N 1
ATOM 1464 C CA . HIS A 1 184 ? -10.003 -3.806 -24.232 1.00 75.56 184 HIS A CA 1
ATOM 1465 C C . HIS A 1 184 ? -10.037 -5.247 -23.709 1.00 75.56 184 HIS A C 1
ATOM 1467 O O . HIS A 1 184 ? -9.396 -6.124 -24.270 1.00 75.56 184 HIS A O 1
ATOM 1473 N N . LEU A 1 185 ? -10.857 -5.519 -22.691 1.00 74.81 185 LEU A N 1
ATOM 1474 C CA . LEU A 1 185 ? -11.060 -6.856 -22.122 1.00 74.81 185 LEU A CA 1
ATOM 1475 C C . LEU A 1 185 ? -11.797 -7.849 -23.041 1.00 74.81 185 LEU A C 1
ATOM 1477 O O . LEU A 1 185 ? -11.980 -9.013 -22.665 1.00 74.81 185 LEU A O 1
ATOM 1481 N N . GLN A 1 186 ? -12.281 -7.404 -24.205 1.00 81.31 186 GLN A N 1
ATOM 1482 C CA . GLN A 1 186 ? -12.880 -8.294 -25.205 1.00 81.31 186 GLN A CA 1
ATOM 1483 C C . GLN A 1 186 ? -11.856 -8.875 -26.184 1.00 81.31 186 GLN A C 1
ATOM 1485 O O . GLN A 1 186 ? -12.204 -9.820 -26.894 1.00 81.31 186 GLN A O 1
ATOM 1490 N N . ASP A 1 187 ? -10.649 -8.311 -26.247 1.00 82.75 187 ASP A N 1
ATOM 1491 C CA . ASP A 1 187 ? -9.608 -8.715 -27.188 1.00 82.75 187 ASP A CA 1
ATOM 1492 C C . ASP A 1 187 ? -8.785 -9.885 -26.607 1.00 82.75 187 ASP A C 1
ATOM 1494 O O . ASP A 1 187 ? -8.143 -9.706 -25.570 1.00 82.75 187 ASP A O 1
ATOM 1498 N N . PRO A 1 188 ? -8.808 -11.081 -27.227 1.00 85.12 188 PRO A N 1
ATOM 1499 C CA . PRO A 1 188 ? -8.056 -12.242 -26.755 1.00 85.12 188 PRO A CA 1
ATOM 1500 C C . PRO A 1 188 ? -6.540 -12.115 -26.937 1.00 85.12 188 PRO A C 1
ATOM 1502 O O . PRO A 1 188 ? -5.818 -12.977 -26.443 1.00 85.12 188 PRO A O 1
ATOM 1505 N N . ASP A 1 189 ? -6.040 -11.109 -27.650 1.00 86.12 189 ASP A N 1
ATOM 1506 C CA . ASP A 1 189 ? -4.603 -10.927 -27.866 1.00 86.12 189 ASP A CA 1
ATOM 1507 C C . ASP A 1 189 ? -3.985 -9.943 -26.857 1.00 86.12 189 ASP A C 1
ATOM 1509 O O . ASP A 1 189 ? -2.761 -9.840 -26.758 1.00 86.12 189 ASP A O 1
ATOM 1513 N N . ILE A 1 190 ? -4.809 -9.250 -26.060 1.00 85.75 190 ILE A N 1
ATOM 1514 C CA . ILE A 1 190 ? -4.349 -8.260 -25.083 1.00 85.75 190 ILE A CA 1
ATOM 1515 C C . ILE A 1 190 ? -4.233 -8.890 -23.695 1.00 85.75 190 ILE A C 1
ATOM 1517 O O . ILE A 1 190 ? -5.217 -9.274 -23.063 1.00 85.75 190 ILE A O 1
ATOM 1521 N N . ARG A 1 191 ? -3.012 -8.896 -23.157 1.00 91.88 191 ARG A N 1
ATOM 1522 C CA . ARG A 1 191 ? -2.776 -9.091 -21.723 1.00 91.88 191 ARG A CA 1
ATOM 1523 C C . ARG A 1 191 ? -2.784 -7.735 -21.036 1.00 91.88 191 ARG A C 1
ATOM 1525 O O . ARG A 1 191 ? -2.068 -6.829 -21.448 1.00 91.88 191 ARG A O 1
ATOM 1532 N N . LEU A 1 192 ? -3.604 -7.586 -20.002 1.00 92.25 192 LEU A N 1
ATOM 1533 C CA . LEU A 1 192 ? -3.755 -6.324 -19.287 1.00 92.25 192 LEU A CA 1
ATOM 1534 C C . LEU A 1 192 ? -3.198 -6.453 -17.876 1.00 92.25 192 LEU A C 1
ATOM 1536 O O . LEU A 1 192 ? -3.654 -7.266 -17.072 1.00 92.25 192 LEU A O 1
ATOM 1540 N N . HIS A 1 193 ? -2.249 -5.593 -17.547 1.00 93.88 193 HIS A N 1
ATOM 1541 C CA . HIS A 1 193 ? -1.770 -5.429 -16.194 1.00 93.88 193 HIS A CA 1
ATOM 1542 C C . HIS A 1 193 ? -2.367 -4.171 -15.561 1.00 93.88 193 HIS A C 1
ATOM 1544 O O . HIS A 1 193 ? -2.207 -3.074 -16.092 1.00 93.88 193 HIS A O 1
ATOM 1550 N N . ILE A 1 194 ? -3.016 -4.321 -14.407 1.00 94.38 194 ILE A N 1
ATOM 1551 C CA . ILE A 1 194 ? -3.658 -3.230 -13.674 1.00 94.38 194 ILE A CA 1
ATOM 1552 C C . ILE A 1 194 ? -2.971 -3.055 -12.321 1.00 94.38 194 ILE A C 1
ATOM 1554 O O . ILE A 1 194 ? -3.202 -3.851 -11.413 1.00 94.38 194 ILE A O 1
ATOM 1558 N N . LEU A 1 195 ? -2.192 -1.986 -12.160 1.00 95.25 195 LEU A N 1
ATOM 1559 C CA . LEU A 1 195 ? -1.696 -1.549 -10.857 1.00 95.25 195 LEU A CA 1
ATOM 1560 C C . LEU A 1 195 ? -2.732 -0.643 -10.191 1.00 95.25 195 LEU A C 1
ATOM 1562 O O . LEU A 1 195 ? -3.060 0.429 -10.708 1.00 95.25 195 LEU A O 1
ATOM 1566 N N . THR A 1 196 ? -3.246 -1.059 -9.034 1.00 94.12 196 THR A N 1
ATOM 1567 C CA . THR A 1 196 ? -4.337 -0.352 -8.362 1.00 94.12 196 THR A CA 1
ATOM 1568 C C . THR A 1 196 ? -4.373 -0.571 -6.848 1.00 94.12 196 THR A C 1
ATOM 1570 O O . THR A 1 196 ? -3.691 -1.444 -6.313 1.00 94.12 196 THR A O 1
ATOM 1573 N N . THR A 1 197 ? -5.184 0.214 -6.129 1.00 93.19 197 THR A N 1
ATOM 1574 C CA . THR A 1 197 ? -5.441 -0.051 -4.706 1.00 93.19 197 THR A CA 1
ATOM 1575 C C . THR A 1 197 ? -6.523 -1.125 -4.543 1.00 93.19 197 THR A C 1
ATOM 1577 O O . THR A 1 197 ? -7.419 -1.242 -5.386 1.00 93.19 197 THR A O 1
ATOM 1580 N N . PRO A 1 198 ? -6.535 -1.871 -3.422 1.00 92.06 198 PRO A N 1
ATOM 1581 C CA . PRO A 1 198 ? -7.620 -2.801 -3.092 1.00 92.06 198 PRO A CA 1
ATOM 1582 C C . PRO A 1 198 ? -9.013 -2.158 -3.097 1.00 92.06 198 PRO A C 1
ATOM 1584 O O . PRO A 1 198 ? -10.004 -2.811 -3.435 1.00 92.06 198 PRO A O 1
ATOM 1587 N N . HIS A 1 199 ? -9.097 -0.872 -2.742 1.00 89.62 199 HIS A N 1
ATOM 1588 C CA . HIS A 1 199 ? -10.340 -0.108 -2.784 1.00 89.62 199 HIS A CA 1
ATOM 1589 C C . HIS A 1 199 ? -10.867 0.046 -4.217 1.00 89.62 199 HIS A C 1
ATOM 1591 O O . HIS A 1 199 ? -12.020 -0.292 -4.490 1.00 89.62 199 HIS A O 1
ATOM 1597 N N . ILE A 1 200 ? -10.017 0.498 -5.144 1.00 90.38 200 ILE A N 1
ATOM 1598 C CA . ILE A 1 200 ? -10.396 0.650 -6.552 1.00 90.38 200 ILE A CA 1
ATOM 1599 C C . ILE A 1 200 ? -10.728 -0.726 -7.144 1.00 90.38 200 ILE A C 1
ATOM 1601 O O . ILE A 1 200 ? -11.785 -0.876 -7.751 1.00 90.38 200 ILE A O 1
ATOM 1605 N N . ALA A 1 201 ? -9.928 -1.762 -6.873 1.00 92.38 201 ALA A N 1
ATOM 1606 C CA . ALA A 1 201 ? -10.234 -3.134 -7.290 1.00 92.38 201 ALA A CA 1
ATOM 1607 C C . ALA A 1 201 ? -11.595 -3.643 -6.762 1.00 92.38 201 ALA A C 1
ATOM 1609 O O . ALA A 1 201 ? -12.324 -4.354 -7.453 1.00 92.38 201 ALA A O 1
ATOM 1610 N N . SER A 1 202 ? -11.995 -3.246 -5.552 1.00 89.94 202 SER A N 1
ATOM 1611 C CA . SER A 1 202 ? -13.325 -3.569 -5.020 1.00 89.94 202 SER A CA 1
ATOM 1612 C C . SER A 1 202 ? -14.446 -2.834 -5.759 1.00 89.94 202 SER A C 1
ATOM 1614 O O . SER A 1 202 ? -15.509 -3.414 -5.983 1.00 89.94 202 SER A O 1
ATOM 1616 N N . ALA A 1 203 ? -14.219 -1.582 -6.168 1.00 87.50 203 ALA A N 1
ATOM 1617 C CA . ALA A 1 203 ? -15.156 -0.845 -7.015 1.00 87.50 203 ALA A CA 1
ATOM 1618 C C . ALA A 1 203 ? -15.283 -1.487 -8.408 1.00 87.50 203 ALA A C 1
ATOM 1620 O O . ALA A 1 203 ? -16.390 -1.588 -8.932 1.00 87.50 203 ALA A O 1
ATOM 1621 N N . PHE A 1 204 ? -14.175 -1.994 -8.959 1.00 88.12 204 PHE A N 1
ATOM 1622 C CA . PHE A 1 204 ? -14.147 -2.822 -10.168 1.00 88.12 204 PHE A CA 1
ATOM 1623 C C . PHE A 1 204 ? -15.067 -4.042 -10.044 1.00 88.12 204 PHE A C 1
ATOM 1625 O O . PHE A 1 204 ? -15.965 -4.230 -10.864 1.00 88.12 204 PHE A O 1
ATOM 1632 N N . LEU A 1 205 ? -14.895 -4.832 -8.979 1.00 88.06 205 LEU A N 1
ATOM 1633 C CA . LEU A 1 205 ? -15.722 -6.012 -8.706 1.00 88.06 205 LEU A CA 1
ATOM 1634 C C . LEU A 1 205 ? -17.215 -5.668 -8.584 1.00 88.06 205 LEU A C 1
ATOM 1636 O O . LEU A 1 205 ? -18.060 -6.414 -9.078 1.00 88.06 205 LEU A O 1
ATOM 1640 N N . ALA A 1 206 ? -17.544 -4.537 -7.952 1.00 86.56 206 ALA A N 1
ATOM 1641 C CA . ALA A 1 206 ? -18.924 -4.090 -7.757 1.00 86.56 206 ALA A CA 1
ATOM 1642 C C . ALA A 1 206 ? -19.634 -3.695 -9.065 1.00 86.56 206 ALA A C 1
ATOM 1644 O O . ALA A 1 206 ? -20.861 -3.714 -9.122 1.00 86.56 206 ALA A O 1
ATOM 1645 N N . ARG A 1 207 ? -18.885 -3.359 -10.124 1.00 84.75 207 ARG A N 1
ATOM 1646 C CA . ARG A 1 207 ? -19.441 -3.051 -11.451 1.00 84.75 207 ARG A CA 1
ATOM 1647 C C . ARG A 1 207 ? -19.707 -4.299 -12.305 1.00 84.75 207 ARG A C 1
ATOM 1649 O O . ARG A 1 207 ? -20.162 -4.154 -13.434 1.00 84.75 207 ARG A O 1
ATOM 1656 N N . HIS A 1 208 ? -19.465 -5.505 -11.773 1.00 75.88 208 HIS A N 1
ATOM 1657 C CA . HIS A 1 208 ? -19.724 -6.787 -12.443 1.00 75.88 208 HIS A CA 1
ATOM 1658 C C . HIS A 1 208 ? -19.138 -6.867 -13.860 1.00 75.88 208 HIS A C 1
ATOM 1660 O O . HIS A 1 208 ? -19.823 -7.248 -14.811 1.00 75.88 208 HIS A O 1
ATOM 1666 N N . LEU A 1 209 ? -17.864 -6.499 -14.013 1.00 72.19 209 LEU A N 1
ATOM 1667 C CA . LEU A 1 209 ? -17.189 -6.671 -15.296 1.00 72.19 209 LEU A CA 1
ATOM 1668 C C . LEU A 1 209 ? -17.160 -8.162 -15.657 1.00 72.19 209 LEU A C 1
ATOM 1670 O O . LEU A 1 209 ? -16.796 -9.003 -14.840 1.00 72.19 209 LEU A O 1
ATOM 1674 N N . ALA A 1 210 ? -17.545 -8.476 -16.890 1.00 72.56 210 ALA A N 1
ATOM 1675 C CA . ALA A 1 210 ? -17.535 -9.828 -17.438 1.00 72.56 210 ALA A CA 1
ATOM 1676 C C . ALA A 1 210 ? -16.573 -9.873 -18.639 1.00 72.56 210 ALA A C 1
ATOM 1678 O O . ALA A 1 210 ? -17.023 -9.901 -19.789 1.00 72.56 210 ALA A O 1
ATOM 1679 N N . PRO A 1 211 ? -15.247 -9.795 -18.410 1.00 79.00 211 PRO A N 1
ATOM 1680 C CA . PRO A 1 211 ? -14.273 -9.994 -19.483 1.00 79.00 211 PRO A CA 1
ATOM 1681 C C . PRO A 1 211 ? -14.491 -11.361 -20.140 1.00 79.00 211 PRO A C 1
ATOM 1683 O O . PRO A 1 211 ? -14.792 -12.344 -19.462 1.00 79.00 211 PRO A O 1
ATOM 1686 N N . ARG A 1 212 ? -14.280 -11.456 -21.456 1.00 83.19 212 ARG A N 1
ATOM 1687 C CA . ARG A 1 212 ? -14.274 -12.764 -22.136 1.00 83.19 212 ARG A CA 1
ATOM 1688 C C . ARG A 1 212 ? -13.072 -13.614 -21.724 1.00 83.19 212 ARG A C 1
ATOM 1690 O O . ARG A 1 212 ? -13.173 -14.838 -21.681 1.00 83.19 212 ARG A O 1
ATOM 1697 N N . HIS A 1 213 ? -11.960 -12.958 -21.388 1.00 88.19 213 HIS A N 1
ATOM 1698 C CA . HIS A 1 213 ? -10.677 -13.592 -21.090 1.00 88.19 213 HIS A CA 1
ATOM 1699 C C . HIS A 1 213 ? -10.082 -13.089 -19.757 1.00 88.19 213 HIS A C 1
ATOM 1701 O O . HIS A 1 213 ? -9.007 -12.495 -19.739 1.00 88.19 213 HIS A O 1
ATOM 1707 N N . PRO A 1 214 ? -10.745 -13.324 -18.605 1.00 90.19 214 PRO A N 1
ATOM 1708 C CA . PRO A 1 214 ? -10.312 -12.777 -17.310 1.00 90.19 214 PRO A CA 1
ATOM 1709 C C . PRO A 1 214 ? -8.885 -13.181 -16.913 1.00 90.19 214 PRO A C 1
ATOM 1711 O O . PRO A 1 214 ? -8.165 -12.398 -16.302 1.00 90.19 214 PRO A O 1
ATOM 1714 N N . HIS A 1 215 ? -8.434 -14.368 -17.323 1.00 91.62 215 HIS A N 1
ATOM 1715 C CA . HIS A 1 215 ? -7.091 -14.881 -17.039 1.00 91.62 215 HIS A CA 1
ATOM 1716 C C . HIS A 1 215 ? -5.956 -14.072 -17.697 1.00 91.62 215 HIS A C 1
ATOM 1718 O O . HIS A 1 215 ? -4.794 -14.234 -17.320 1.00 91.62 215 HIS A O 1
ATOM 1724 N N . GLN A 1 216 ? -6.276 -13.215 -18.672 1.00 91.31 216 GLN A N 1
ATOM 1725 C CA . GLN A 1 216 ? -5.326 -12.303 -19.315 1.00 91.31 216 GLN A CA 1
ATOM 1726 C C . GLN A 1 216 ? -5.159 -10.989 -18.552 1.00 91.31 216 GLN A C 1
ATOM 1728 O O . GLN A 1 216 ? -4.259 -10.212 -18.863 1.00 91.31 216 GLN A O 1
ATOM 1733 N N . VAL A 1 217 ? -5.992 -10.752 -17.537 1.00 93.31 217 VAL A N 1
ATOM 1734 C CA . VAL A 1 217 ? -5.923 -9.563 -16.693 1.00 93.31 217 VAL A CA 1
ATOM 1735 C C . VAL A 1 217 ? -5.267 -9.917 -15.369 1.00 93.31 217 VAL A C 1
ATOM 1737 O O . VAL A 1 217 ? -5.694 -10.843 -14.675 1.00 93.31 217 VAL A O 1
ATOM 1740 N N . CYS A 1 218 ? -4.242 -9.158 -15.001 1.00 95.69 218 CYS A N 1
ATOM 1741 C CA . CYS A 1 218 ? -3.582 -9.257 -13.710 1.00 95.69 218 CYS A CA 1
ATOM 1742 C C . CYS A 1 218 ? -3.827 -7.985 -12.903 1.00 95.69 218 CYS A C 1
ATOM 1744 O O . CYS A 1 218 ? -3.405 -6.908 -13.313 1.00 95.69 218 CYS A O 1
ATOM 1746 N N . PHE A 1 219 ? -4.456 -8.122 -11.739 1.00 96.69 219 PHE A N 1
ATOM 1747 C CA . PHE A 1 219 ? -4.558 -7.043 -10.761 1.00 96.69 219 PHE A CA 1
ATOM 1748 C C . PHE A 1 219 ? -3.352 -7.084 -9.825 1.00 96.69 219 PHE A C 1
ATOM 1750 O O . PHE A 1 219 ? -3.242 -7.990 -9.000 1.00 96.69 219 PHE A O 1
ATOM 1757 N N . GLU A 1 220 ? -2.463 -6.105 -9.940 1.00 97.19 220 GLU A N 1
ATOM 1758 C CA . GLU A 1 220 ? -1.454 -5.793 -8.933 1.00 97.19 220 GLU A CA 1
ATOM 1759 C C . GLU A 1 220 ? -2.059 -4.848 -7.893 1.00 97.19 220 GLU A C 1
ATOM 1761 O O . GLU A 1 220 ? -2.330 -3.674 -8.149 1.00 97.19 220 GLU A O 1
ATOM 1766 N N . LEU A 1 221 ? -2.316 -5.400 -6.711 1.00 96.75 221 LEU A N 1
ATOM 1767 C CA . LEU A 1 221 ? -2.913 -4.711 -5.579 1.00 96.75 221 LEU A CA 1
ATOM 1768 C C . LEU A 1 221 ? -1.803 -4.148 -4.698 1.00 96.75 221 LEU A C 1
ATOM 1770 O O . LEU A 1 221 ? -1.043 -4.906 -4.092 1.00 96.75 221 LEU A O 1
ATOM 1774 N N . ALA A 1 222 ? -1.738 -2.823 -4.612 1.00 94.50 222 ALA A N 1
ATOM 1775 C CA . ALA A 1 222 ? -0.660 -2.128 -3.928 1.00 94.50 222 ALA A CA 1
ATOM 1776 C C . ALA A 1 222 ? -1.145 -0.892 -3.173 1.00 94.50 222 ALA A C 1
ATOM 1778 O O . ALA A 1 222 ? -2.280 -0.427 -3.303 1.00 94.50 222 ALA A O 1
ATOM 1779 N N . GLY A 1 223 ? -0.235 -0.327 -2.386 1.00 89.56 223 GLY A N 1
ATOM 1780 C CA . GLY A 1 223 ? -0.416 0.979 -1.771 1.00 89.56 223 GLY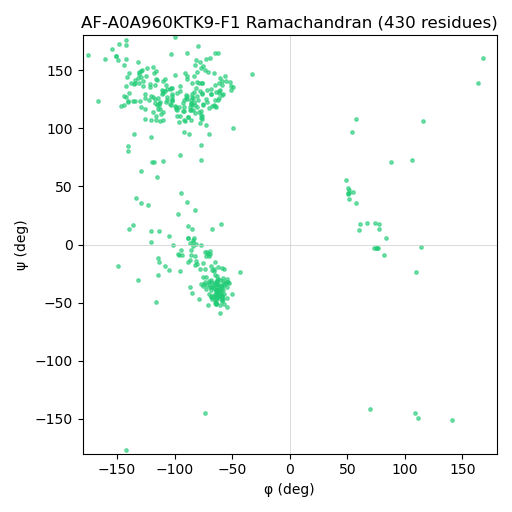 A CA 1
ATOM 1781 C C . GLY A 1 223 ? -1.347 1.007 -0.560 1.00 89.56 223 GLY A C 1
ATOM 1782 O O . GLY A 1 223 ? -1.443 2.070 0.035 1.00 89.56 223 GLY A O 1
ATOM 1783 N N . GLU A 1 224 ? -1.984 -0.094 -0.158 1.00 90.69 224 GLU A N 1
ATOM 1784 C CA . GLU A 1 224 ? -2.786 -0.232 1.070 1.00 90.69 224 GLU A CA 1
ATOM 1785 C C . GLU A 1 224 ? -2.698 -1.669 1.604 1.00 90.69 224 GLU A C 1
ATOM 1787 O O . GLU A 1 224 ? -2.171 -2.557 0.931 1.00 90.69 224 GLU A O 1
ATOM 1792 N N . TYR A 1 225 ? -3.255 -1.919 2.794 1.00 90.19 225 TYR A N 1
ATOM 1793 C CA . TYR A 1 225 ? -3.467 -3.288 3.260 1.00 90.19 225 TYR A CA 1
ATOM 1794 C C . TYR A 1 225 ? -4.412 -4.036 2.310 1.00 90.19 225 TYR A C 1
ATOM 1796 O O . TYR A 1 225 ? -5.534 -3.589 2.052 1.00 90.19 225 TYR A O 1
ATOM 1804 N N . VAL A 1 226 ? -3.972 -5.194 1.815 1.00 92.25 226 VAL A N 1
ATOM 1805 C CA . VAL A 1 226 ? -4.764 -6.025 0.906 1.00 92.25 226 VAL A CA 1
ATOM 1806 C C . VAL A 1 226 ? -5.495 -7.112 1.689 1.00 92.25 226 VAL A C 1
ATOM 1808 O O . VAL A 1 226 ? -4.908 -8.108 2.112 1.00 92.25 226 VAL A O 1
ATOM 1811 N N . ALA A 1 227 ? -6.803 -6.926 1.847 1.00 89.62 227 ALA A N 1
ATOM 1812 C CA . ALA A 1 227 ? -7.700 -7.941 2.385 1.00 89.62 227 ALA A CA 1
ATOM 1813 C C . ALA A 1 227 ? -7.762 -9.163 1.451 1.00 89.62 227 ALA A C 1
ATOM 1815 O O . ALA A 1 227 ? -7.989 -9.025 0.242 1.00 89.62 227 ALA A O 1
ATOM 1816 N N . ILE A 1 228 ? -7.603 -10.371 2.005 1.00 92.81 228 ILE A N 1
ATOM 1817 C CA . ILE A 1 228 ? -7.594 -11.602 1.199 1.00 92.81 228 ILE A CA 1
ATOM 1818 C C . ILE A 1 228 ? -8.950 -11.847 0.522 1.00 92.81 228 ILE A C 1
ATOM 1820 O O . ILE A 1 228 ? -8.998 -12.438 -0.556 1.00 92.81 228 ILE A O 1
ATOM 1824 N N . GLY A 1 229 ? -10.052 -11.338 1.084 1.00 91.00 229 GLY A N 1
ATOM 1825 C CA . GLY A 1 229 ? -11.365 -11.402 0.452 1.00 91.00 229 GLY A CA 1
ATOM 1826 C C . GLY A 1 229 ? -11.426 -10.690 -0.904 1.00 91.00 229 GLY A C 1
ATOM 1827 O O . GLY A 1 229 ? -12.094 -11.179 -1.814 1.00 91.00 229 GLY A O 1
ATOM 1828 N N . VAL A 1 230 ? -10.708 -9.574 -1.093 1.00 92.44 230 VAL A N 1
ATOM 1829 C CA . VAL A 1 230 ? -10.643 -8.883 -2.399 1.00 92.44 230 VAL A CA 1
ATOM 1830 C C . VAL A 1 230 ? -9.926 -9.756 -3.426 1.00 92.44 230 VAL A C 1
ATOM 1832 O O . VAL A 1 230 ? -10.430 -9.935 -4.533 1.00 92.44 230 VAL A O 1
ATOM 1835 N N . VAL A 1 231 ? -8.797 -10.352 -3.033 1.00 95.44 231 VAL A N 1
ATOM 1836 C CA . VAL A 1 231 ? -8.017 -11.277 -3.871 1.00 95.44 231 VAL A CA 1
ATOM 1837 C C . VAL A 1 231 ? -8.866 -12.476 -4.289 1.00 95.44 231 VAL A C 1
ATOM 1839 O O . VAL A 1 231 ? -8.925 -12.808 -5.470 1.00 95.44 231 VAL A O 1
ATOM 1842 N N . ASN A 1 232 ? -9.554 -13.106 -3.334 1.00 94.81 232 ASN A N 1
ATOM 1843 C CA . ASN A 1 232 ? -10.387 -14.274 -3.608 1.00 94.81 232 ASN A CA 1
ATOM 1844 C C . ASN A 1 232 ? -11.522 -13.939 -4.578 1.00 94.81 232 ASN A C 1
ATOM 1846 O O . ASN A 1 232 ? -11.698 -14.660 -5.549 1.00 94.81 232 ASN A O 1
ATOM 1850 N N . ARG A 1 233 ? -12.212 -12.803 -4.408 1.00 93.56 233 ARG A N 1
ATOM 1851 C CA . ARG A 1 233 ? -13.273 -12.390 -5.343 1.00 93.56 233 ARG A CA 1
ATOM 1852 C C . ARG A 1 233 ? -12.761 -12.113 -6.757 1.00 93.56 233 ARG A C 1
ATOM 1854 O O . ARG A 1 233 ? -13.446 -12.458 -7.714 1.00 93.56 233 ARG A O 1
ATOM 1861 N N . LEU A 1 234 ? -11.584 -11.499 -6.904 1.00 94.38 234 LEU A N 1
ATOM 1862 C CA . LEU A 1 234 ? -10.955 -11.322 -8.220 1.00 94.38 234 LEU A CA 1
ATOM 1863 C C . LEU A 1 234 ? -10.652 -12.683 -8.859 1.00 94.38 234 LEU A C 1
ATOM 1865 O O . LEU A 1 234 ? -10.999 -12.918 -10.015 1.00 94.38 234 LEU A O 1
ATOM 1869 N N . ARG A 1 235 ? -10.075 -13.604 -8.083 1.00 94.75 235 ARG A N 1
ATOM 1870 C CA . ARG A 1 235 ? -9.774 -14.964 -8.538 1.00 94.75 235 ARG A CA 1
ATOM 1871 C C . ARG A 1 235 ? -11.031 -15.758 -8.899 1.00 94.75 235 ARG A C 1
ATOM 1873 O O . ARG A 1 235 ? -11.016 -16.468 -9.899 1.00 94.75 235 ARG A O 1
ATOM 1880 N N . ASP A 1 236 ? -12.114 -15.613 -8.141 1.00 93.62 236 ASP A N 1
ATOM 1881 C CA . ASP A 1 236 ? -13.407 -16.255 -8.417 1.00 93.62 236 ASP A CA 1
ATOM 1882 C C . ASP A 1 236 ? -14.014 -15.764 -9.744 1.00 93.62 236 ASP A C 1
ATOM 1884 O O . ASP A 1 236 ? -14.726 -16.509 -10.414 1.00 93.62 236 ASP A O 1
ATOM 1888 N N . GLN A 1 237 ? -13.685 -14.537 -10.168 1.00 92.25 237 GLN A N 1
ATOM 1889 C CA . GLN A 1 237 ? -14.010 -14.007 -11.501 1.00 92.25 237 GLN A CA 1
ATOM 1890 C C . GLN A 1 237 ? -12.994 -14.416 -12.587 1.00 92.25 237 GLN A C 1
ATOM 1892 O O . GLN A 1 237 ? -13.117 -14.012 -13.742 1.00 92.25 237 GLN A O 1
ATOM 1897 N N . GLY A 1 238 ? -12.003 -15.240 -12.242 1.00 93.38 238 GLY A N 1
ATOM 1898 C CA . GLY A 1 238 ? -10.983 -15.764 -13.149 1.00 93.38 238 GLY A CA 1
ATOM 1899 C C . GLY A 1 238 ? -9.793 -14.833 -13.384 1.00 93.38 238 GLY A C 1
ATOM 1900 O O . GLY A 1 238 ? -8.962 -15.139 -14.240 1.00 93.38 238 GLY A O 1
ATOM 1901 N N . PHE A 1 239 ? -9.710 -13.703 -12.675 1.00 94.81 239 PHE A N 1
ATOM 1902 C CA . PHE A 1 239 ? -8.588 -12.776 -12.795 1.00 94.81 239 PHE A CA 1
ATOM 1903 C C . PHE A 1 239 ? -7.329 -13.325 -12.135 1.00 94.81 239 PHE A C 1
ATOM 1905 O O . PHE A 1 239 ? -7.394 -14.025 -11.121 1.00 94.81 239 PHE A O 1
ATOM 1912 N N . ARG A 1 240 ? -6.170 -12.934 -12.670 1.00 96.44 240 ARG A N 1
ATOM 1913 C CA . ARG A 1 240 ? -4.896 -13.115 -11.976 1.00 96.44 240 ARG A CA 1
ATOM 1914 C C . ARG A 1 240 ? -4.709 -12.014 -10.945 1.00 96.44 240 ARG A C 1
ATOM 1916 O O . ARG A 1 240 ? -5.153 -10.880 -11.132 1.00 96.44 240 ARG A O 1
ATOM 1923 N N . THR A 1 241 ? -4.020 -12.342 -9.865 1.00 97.38 241 THR A N 1
ATOM 1924 C CA . THR A 1 241 ? -3.792 -11.416 -8.756 1.00 97.38 241 THR A CA 1
ATOM 1925 C C . THR A 1 241 ? -2.331 -11.393 -8.345 1.00 97.38 241 THR A C 1
ATOM 1927 O O . THR A 1 241 ? -1.647 -12.415 -8.321 1.00 97.38 241 THR A O 1
ATOM 1930 N N . CYS A 1 242 ? -1.863 -10.208 -7.986 1.00 97.69 242 CYS A N 1
ATOM 1931 C CA . CYS A 1 242 ? -0.588 -9.985 -7.339 1.00 97.69 242 CYS A CA 1
ATOM 1932 C C . CYS A 1 242 ? -0.799 -9.021 -6.176 1.00 97.69 242 CYS A C 1
ATOM 1934 O O . CYS A 1 242 ? -1.571 -8.073 -6.293 1.00 97.69 242 CYS A O 1
ATOM 1936 N N . ILE A 1 243 ? -0.104 -9.242 -5.067 1.00 97.94 243 ILE A N 1
ATOM 1937 C CA . ILE A 1 243 ? 0.087 -8.199 -4.057 1.00 97.94 243 ILE A CA 1
ATOM 1938 C C . ILE A 1 243 ? 1.491 -7.656 -4.245 1.00 97.94 243 ILE A C 1
ATOM 1940 O O . ILE A 1 243 ? 2.430 -8.437 -4.404 1.00 97.94 243 ILE A O 1
ATOM 1944 N N . SER A 1 244 ? 1.629 -6.337 -4.229 1.00 97.00 244 SER A N 1
ATOM 1945 C CA . SER A 1 244 ? 2.930 -5.689 -4.204 1.00 97.00 244 SER A CA 1
ATOM 1946 C C . SER A 1 244 ? 3.018 -4.685 -3.060 1.00 97.00 244 SER A C 1
ATOM 1948 O O . SER A 1 244 ? 2.064 -3.988 -2.704 1.00 97.00 244 SER A O 1
ATOM 1950 N N . TRP A 1 245 ? 4.189 -4.652 -2.437 1.00 96.38 245 TRP A N 1
ATOM 1951 C CA . TRP A 1 245 ? 4.558 -3.684 -1.424 1.00 96.38 245 TRP A CA 1
ATOM 1952 C C . TRP A 1 245 ? 5.735 -2.862 -1.941 1.00 96.38 245 TRP A C 1
ATOM 1954 O O . TRP A 1 245 ? 6.693 -3.376 -2.527 1.00 96.38 245 TRP A O 1
ATOM 1964 N N . GLY A 1 246 ? 5.652 -1.562 -1.706 1.00 94.00 246 GLY A N 1
ATOM 1965 C CA . GLY A 1 246 ? 6.640 -0.591 -2.123 1.00 94.00 246 GLY A CA 1
ATOM 1966 C C . GLY A 1 246 ? 6.278 0.785 -1.593 1.00 94.00 246 GLY A C 1
ATOM 1967 O O . GLY A 1 246 ? 5.138 1.044 -1.192 1.00 94.00 246 GLY A O 1
ATOM 1968 N N . SER A 1 247 ? 7.255 1.675 -1.596 1.00 91.75 247 SER A N 1
ATOM 1969 C CA . SER A 1 247 ? 7.083 3.062 -1.203 1.00 91.75 247 SER A CA 1
ATOM 1970 C C . SER A 1 247 ? 7.918 3.977 -2.101 1.00 91.75 247 SER A C 1
ATOM 1972 O O . SER A 1 247 ? 8.654 3.528 -2.985 1.00 91.75 247 SER A O 1
ATOM 1974 N N . ALA A 1 248 ? 7.800 5.290 -1.906 1.00 89.00 248 ALA A N 1
ATOM 1975 C CA . ALA A 1 248 ? 8.630 6.233 -2.650 1.00 89.00 248 ALA A CA 1
ATOM 1976 C C . ALA A 1 248 ? 10.122 6.045 -2.328 1.00 89.00 248 ALA A C 1
ATOM 1978 O O . ALA A 1 248 ? 10.973 6.205 -3.197 1.00 89.00 248 ALA A O 1
ATOM 1979 N N . GLU A 1 249 ? 10.413 5.676 -1.083 1.00 92.75 249 GLU A N 1
ATOM 1980 C CA . GLU A 1 249 ? 11.737 5.409 -0.531 1.00 92.75 249 GLU A CA 1
ATOM 1981 C C . GLU A 1 249 ? 12.371 4.146 -1.123 1.00 92.75 249 GLU A C 1
ATOM 1983 O O . GLU A 1 249 ? 13.586 3.991 -1.060 1.00 92.75 249 GLU A O 1
ATOM 1988 N N . THR A 1 250 ? 11.578 3.263 -1.735 1.00 94.50 250 THR A N 1
ATOM 1989 C CA . THR A 1 250 ? 12.071 2.094 -2.472 1.00 94.50 250 THR A CA 1
ATOM 1990 C C . THR A 1 250 ? 11.995 2.256 -3.985 1.00 94.50 250 THR A C 1
ATOM 1992 O O . THR A 1 250 ? 12.267 1.296 -4.699 1.00 94.50 250 THR A O 1
ATOM 1995 N N . THR A 1 251 ? 11.651 3.450 -4.484 1.00 93.44 251 THR A N 1
ATOM 1996 C CA . THR A 1 251 ? 11.475 3.744 -5.919 1.00 93.44 251 THR A CA 1
ATOM 1997 C C . THR A 1 251 ? 10.420 2.852 -6.589 1.00 93.44 251 THR A C 1
ATOM 1999 O O . THR A 1 251 ? 10.562 2.492 -7.752 1.00 93.44 251 THR A O 1
ATOM 2002 N N . GLY A 1 252 ? 9.354 2.506 -5.861 1.00 93.12 252 GLY A N 1
ATOM 2003 C CA . GLY A 1 252 ? 8.282 1.634 -6.349 1.00 93.12 252 GLY A CA 1
ATOM 2004 C C . GLY A 1 252 ? 8.245 0.289 -5.649 1.00 93.12 252 GLY A C 1
ATOM 2005 O O . GLY A 1 252 ? 8.593 0.186 -4.469 1.00 93.12 252 GLY A O 1
ATOM 2006 N N . VAL A 1 253 ? 7.804 -0.742 -6.365 1.00 95.44 253 VAL A N 1
ATOM 2007 C CA . VAL A 1 253 ? 7.658 -2.104 -5.833 1.00 95.44 253 VAL A CA 1
ATOM 2008 C C . VAL A 1 253 ? 8.996 -2.696 -5.392 1.00 95.44 253 VAL A C 1
ATOM 2010 O O . VAL A 1 253 ? 9.914 -2.829 -6.193 1.00 95.44 253 VAL A O 1
ATOM 2013 N N . ALA A 1 254 ? 9.083 -3.128 -4.136 1.00 97.00 254 ALA A N 1
ATOM 2014 C CA . ALA A 1 254 ? 10.262 -3.806 -3.594 1.00 97.00 254 ALA A CA 1
ATOM 2015 C C . ALA A 1 254 ? 9.996 -5.266 -3.218 1.00 97.00 254 ALA A C 1
ATOM 2017 O O . ALA A 1 254 ? 10.919 -6.077 -3.189 1.00 97.00 254 ALA A O 1
ATOM 2018 N N . ILE A 1 255 ? 8.746 -5.603 -2.903 1.00 98.00 255 ILE A N 1
ATOM 2019 C CA . ILE A 1 255 ? 8.317 -6.934 -2.475 1.00 98.00 255 ILE A CA 1
ATOM 2020 C C . ILE A 1 255 ? 7.029 -7.267 -3.221 1.00 98.00 255 ILE A C 1
ATOM 2022 O O . ILE A 1 255 ? 6.159 -6.407 -3.351 1.00 98.00 255 ILE A O 1
ATOM 2026 N N . ALA A 1 256 ? 6.886 -8.497 -3.703 1.00 98.06 256 ALA A N 1
ATOM 2027 C CA . ALA A 1 256 ? 5.651 -8.919 -4.347 1.00 98.06 256 ALA A CA 1
ATOM 2028 C C . ALA A 1 256 ? 5.387 -10.420 -4.200 1.00 98.06 256 ALA A C 1
ATOM 2030 O O . ALA A 1 256 ? 6.284 -11.218 -3.913 1.00 98.06 256 ALA A O 1
ATOM 2031 N N . VAL A 1 257 ? 4.131 -10.806 -4.422 1.00 98.00 257 VAL A N 1
ATOM 2032 C CA . VAL A 1 257 ? 3.675 -12.198 -4.476 1.00 98.00 257 VAL A CA 1
ATOM 2033 C C . VAL A 1 257 ? 2.579 -12.362 -5.517 1.00 98.00 257 VAL A C 1
ATOM 2035 O O . VAL A 1 257 ? 1.556 -11.679 -5.486 1.00 98.00 257 VAL A O 1
ATOM 2038 N N . MET A 1 258 ? 2.775 -13.328 -6.412 1.00 97.38 258 MET A N 1
ATOM 2039 C CA . MET A 1 258 ? 1.745 -13.770 -7.346 1.00 97.38 258 MET A CA 1
ATOM 2040 C C . MET A 1 258 ? 0.787 -14.739 -6.659 1.00 97.38 258 MET A C 1
ATOM 2042 O O . MET A 1 258 ? 1.212 -15.631 -5.928 1.00 97.38 258 MET A O 1
ATOM 2046 N N . GLU A 1 259 ? -0.501 -14.599 -6.951 1.00 96.38 259 GLU A N 1
ATOM 2047 C CA . GLU A 1 259 ? -1.574 -15.460 -6.448 1.00 96.38 259 GLU A CA 1
ATOM 2048 C C . GLU A 1 259 ? -1.536 -15.697 -4.926 1.00 96.38 259 GLU A C 1
ATOM 2050 O O . GLU A 1 259 ? -1.527 -16.851 -4.474 1.00 96.38 259 GLU A O 1
ATOM 2055 N N . PRO A 1 260 ? -1.537 -14.627 -4.106 1.00 95.62 260 PRO A N 1
ATOM 2056 C CA . PRO A 1 260 ? -1.470 -14.764 -2.659 1.00 95.62 260 PRO A CA 1
ATOM 2057 C C . PRO A 1 260 ? -2.677 -15.533 -2.120 1.00 95.62 260 PRO A C 1
ATOM 2059 O O . PRO A 1 260 ? -3.816 -15.351 -2.560 1.00 95.62 260 PRO A O 1
ATOM 2062 N N . ARG A 1 261 ? -2.421 -16.413 -1.147 1.00 93.88 261 ARG A N 1
ATOM 2063 C CA . ARG A 1 261 ? -3.435 -17.313 -0.563 1.00 93.88 261 ARG A CA 1
ATOM 2064 C C . ARG A 1 261 ? -3.739 -17.042 0.904 1.00 93.88 261 ARG A C 1
ATOM 2066 O O . ARG A 1 261 ? -4.689 -17.605 1.436 1.00 93.88 261 ARG A O 1
ATOM 2073 N N . VAL A 1 262 ? -2.931 -16.214 1.558 1.00 92.69 262 VAL A N 1
ATOM 2074 C CA . VAL A 1 262 ? -3.002 -15.975 3.001 1.00 92.69 262 VAL A CA 1
ATOM 2075 C C . VAL A 1 262 ? -3.089 -14.476 3.255 1.00 92.69 262 VAL A C 1
ATOM 2077 O O . VAL A 1 262 ? -2.368 -13.694 2.635 1.00 92.69 262 VAL A O 1
ATOM 2080 N N . ALA A 1 263 ? -3.975 -14.078 4.167 1.00 88.88 263 ALA A N 1
ATOM 2081 C CA . ALA A 1 263 ? -4.127 -12.687 4.577 1.00 88.88 263 ALA A CA 1
ATOM 2082 C C . ALA A 1 263 ? -2.823 -12.122 5.155 1.00 88.88 263 ALA A C 1
ATOM 2084 O O . ALA A 1 263 ? -2.101 -12.806 5.880 1.00 88.88 263 ALA A O 1
ATOM 2085 N N . GLY A 1 264 ? -2.534 -10.862 4.830 1.00 89.69 264 GLY A N 1
ATOM 2086 C CA . GLY A 1 264 ? -1.310 -10.182 5.252 1.00 89.69 264 GLY A CA 1
ATOM 2087 C C . GLY A 1 264 ? -0.046 -10.616 4.507 1.00 89.69 264 GLY A C 1
ATOM 2088 O O . GLY A 1 264 ? 1.001 -10.031 4.746 1.00 89.69 264 GLY A O 1
ATOM 2089 N N . CYS A 1 265 ? -0.098 -11.593 3.600 1.00 95.75 265 CYS A N 1
ATOM 2090 C CA . CYS A 1 265 ? 1.055 -11.918 2.765 1.00 95.75 265 CYS A CA 1
ATOM 2091 C C . CYS A 1 265 ? 1.384 -10.745 1.834 1.00 95.75 265 CYS A C 1
ATOM 2093 O O . CYS A 1 265 ? 0.527 -10.309 1.067 1.00 95.75 265 CYS A O 1
ATOM 2095 N N . ILE A 1 266 ? 2.625 -10.260 1.896 1.00 96.12 266 ILE A N 1
ATOM 2096 C CA . ILE A 1 266 ? 3.147 -9.250 0.963 1.00 96.12 266 ILE A CA 1
ATOM 2097 C C . ILE A 1 266 ? 4.173 -9.841 -0.007 1.00 96.12 266 ILE A C 1
ATOM 2099 O O . ILE A 1 266 ? 4.380 -9.276 -1.074 1.00 96.12 266 ILE A O 1
ATOM 2103 N N . GLY A 1 267 ? 4.749 -11.006 0.314 1.00 96.94 267 GLY A N 1
ATOM 2104 C CA . GLY A 1 267 ? 5.562 -11.793 -0.613 1.00 96.94 267 GLY A CA 1
ATOM 2105 C C . GLY A 1 267 ? 7.049 -11.818 -0.310 1.00 96.94 267 GLY A C 1
ATOM 2106 O O . GLY A 1 267 ? 7.453 -11.852 0.850 1.00 96.94 267 GLY A O 1
ATOM 2107 N N . THR A 1 268 ? 7.869 -11.840 -1.357 1.00 97.19 268 THR A N 1
ATOM 2108 C CA . THR A 1 268 ? 9.334 -11.878 -1.251 1.00 97.19 268 THR A CA 1
ATOM 2109 C C . THR A 1 268 ? 9.957 -10.648 -1.904 1.00 97.19 268 THR A C 1
ATOM 2111 O O . THR A 1 268 ? 9.353 -10.097 -2.828 1.00 97.19 268 THR A O 1
ATOM 2114 N N . PRO A 1 269 ? 11.153 -10.213 -1.465 1.00 97.50 269 PRO A N 1
ATOM 2115 C CA . PRO A 1 269 ? 11.884 -9.156 -2.155 1.00 97.50 269 PRO A CA 1
ATOM 2116 C C . PRO A 1 269 ? 12.034 -9.455 -3.649 1.00 97.50 269 PRO A C 1
ATOM 2118 O O . PRO A 1 269 ? 12.276 -10.602 -4.036 1.00 97.50 269 PRO A O 1
ATOM 2121 N N . LEU A 1 270 ? 11.884 -8.424 -4.477 1.00 97.69 270 LEU A N 1
ATOM 2122 C CA . LEU A 1 270 ? 12.177 -8.504 -5.903 1.00 97.69 270 LEU A CA 1
ATOM 2123 C C . LEU A 1 270 ? 13.693 -8.653 -6.145 1.00 97.69 270 LEU A C 1
ATOM 2125 O O . LEU A 1 270 ? 14.488 -8.309 -5.264 1.00 97.69 270 LEU A O 1
ATOM 2129 N N . PRO A 1 271 ? 14.125 -9.125 -7.333 1.00 96.56 271 PRO A N 1
ATOM 2130 C CA . PRO A 1 271 ? 15.541 -9.149 -7.698 1.00 96.56 271 PRO A CA 1
ATOM 2131 C C . PRO A 1 271 ? 16.223 -7.796 -7.453 1.00 96.56 271 PRO A C 1
ATOM 2133 O O . PRO A 1 271 ? 15.667 -6.741 -7.745 1.00 96.56 271 PRO A O 1
ATOM 2136 N N . GLY A 1 272 ? 17.421 -7.817 -6.868 1.00 96.06 272 GLY A N 1
ATOM 2137 C CA . GLY A 1 272 ? 18.158 -6.600 -6.504 1.00 96.06 272 GLY A CA 1
ATOM 2138 C C . GLY A 1 272 ? 17.746 -5.952 -5.175 1.00 96.06 272 GLY A C 1
ATOM 2139 O O . GLY A 1 272 ? 18.474 -5.082 -4.697 1.00 96.06 272 GLY A O 1
ATOM 2140 N N . TYR A 1 273 ? 16.656 -6.399 -4.541 1.00 97.12 273 TYR A N 1
ATOM 2141 C CA . TYR A 1 273 ? 16.331 -6.066 -3.153 1.00 97.12 273 TYR A CA 1
ATOM 2142 C C . TYR A 1 273 ? 16.730 -7.201 -2.212 1.00 97.12 273 TYR A C 1
ATOM 2144 O O . TYR A 1 273 ? 16.636 -8.386 -2.533 1.00 97.12 273 TYR A O 1
ATOM 2152 N N . GLN A 1 274 ? 17.150 -6.834 -1.011 1.00 95.06 274 GLN A N 1
ATOM 2153 C CA . GLN A 1 274 ? 17.497 -7.750 0.064 1.00 95.06 274 GLN A CA 1
ATOM 2154 C C . GLN A 1 274 ? 16.799 -7.310 1.341 1.00 95.06 274 GLN A C 1
ATOM 2156 O O . GLN A 1 274 ? 16.619 -6.117 1.588 1.00 95.06 274 GLN A O 1
ATOM 2161 N N . LEU A 1 275 ? 16.428 -8.279 2.174 1.00 92.00 275 LEU A N 1
ATOM 2162 C CA . LEU A 1 275 ? 16.067 -7.977 3.550 1.00 92.00 275 LEU A CA 1
ATOM 2163 C C . LEU A 1 275 ? 17.362 -7.696 4.301 1.00 92.00 275 LEU A C 1
ATOM 2165 O O . LEU A 1 275 ? 18.245 -8.555 4.342 1.00 92.00 275 LEU A O 1
ATOM 2169 N N . GLY A 1 276 ? 17.479 -6.501 4.878 1.00 83.38 276 GLY A N 1
ATOM 2170 C CA . GLY A 1 276 ? 18.587 -6.219 5.786 1.00 83.38 276 GLY A CA 1
ATOM 2171 C C . GLY A 1 276 ? 18.513 -7.147 7.001 1.00 83.38 276 GLY A C 1
ATOM 2172 O O . GLY A 1 276 ? 17.487 -7.786 7.218 1.00 83.38 276 GLY A O 1
ATOM 2173 N N . THR A 1 277 ? 19.589 -7.268 7.783 1.00 65.50 277 THR A N 1
ATOM 2174 C CA . THR A 1 277 ? 19.720 -8.302 8.830 1.00 65.50 277 THR A CA 1
ATOM 2175 C C . THR A 1 277 ? 18.497 -8.375 9.752 1.00 65.50 277 THR A C 1
ATOM 2177 O O . THR A 1 277 ? 18.357 -7.582 10.685 1.00 65.50 277 THR A O 1
ATOM 2180 N N . LEU A 1 278 ? 17.621 -9.347 9.490 1.00 57.81 278 LEU A N 1
ATOM 2181 C CA . LEU A 1 278 ? 16.486 -9.682 10.333 1.00 57.81 278 LEU A CA 1
ATOM 2182 C C . LEU A 1 278 ? 16.941 -10.763 11.313 1.00 57.81 278 LEU A C 1
ATOM 2184 O O . LEU A 1 278 ? 17.403 -11.830 10.904 1.00 57.81 278 LEU A O 1
ATOM 2188 N N . THR A 1 279 ? 16.786 -10.536 12.614 1.00 52.97 279 THR A N 1
ATOM 2189 C CA . THR A 1 279 ? 16.691 -11.658 13.554 1.00 52.97 279 THR A CA 1
ATOM 2190 C C . THR A 1 279 ? 15.350 -12.336 13.307 1.00 52.97 279 THR A C 1
ATOM 2192 O O . THR A 1 279 ? 14.315 -11.887 13.795 1.00 52.97 279 THR A O 1
ATOM 2195 N N . PHE A 1 280 ? 15.365 -13.391 12.490 1.00 53.22 280 PHE A N 1
ATOM 2196 C CA . PHE A 1 280 ? 14.213 -14.255 12.257 1.00 53.22 280 PHE A CA 1
ATOM 2197 C C . PHE A 1 280 ? 13.637 -14.711 13.610 1.00 53.22 280 PHE A C 1
ATOM 2199 O O . PHE A 1 280 ? 14.413 -15.153 14.454 1.00 53.22 280 PHE A O 1
ATOM 2206 N N . GLN A 1 281 ? 12.305 -14.626 13.777 1.00 53.16 281 GLN A N 1
ATOM 2207 C CA . GLN A 1 281 ? 11.455 -15.091 14.907 1.00 53.16 281 GLN A CA 1
ATOM 2208 C C . GLN A 1 281 ? 10.734 -14.013 15.748 1.00 53.16 281 GLN A C 1
ATOM 2210 O O . GLN A 1 281 ? 9.939 -14.382 16.610 1.00 53.16 281 GLN A O 1
ATOM 2215 N N . GLN A 1 282 ? 10.903 -12.710 15.490 1.00 67.94 282 GLN A N 1
ATOM 2216 C CA . GLN A 1 282 ? 10.108 -11.655 16.147 1.00 67.94 282 GLN A CA 1
ATOM 2217 C C . GLN A 1 282 ? 9.499 -10.681 15.133 1.00 67.94 282 GLN A C 1
ATOM 2219 O O . GLN A 1 282 ? 10.067 -10.458 14.065 1.00 67.94 282 GLN A O 1
ATOM 2224 N N . GLU A 1 283 ? 8.330 -10.121 15.463 1.00 76.38 283 GLU A N 1
ATOM 2225 C CA . GLU A 1 283 ? 7.752 -9.009 14.702 1.00 76.38 283 GLU A CA 1
ATOM 2226 C C . GLU A 1 283 ? 8.732 -7.839 14.696 1.00 76.38 283 GLU A C 1
ATOM 2228 O O . GLU A 1 283 ? 9.227 -7.423 15.747 1.00 76.38 283 GLU A O 1
ATOM 2233 N N . MET A 1 284 ? 9.025 -7.309 13.512 1.00 82.38 284 MET A N 1
ATOM 2234 C CA . MET A 1 284 ? 10.017 -6.254 13.378 1.00 82.38 284 MET A CA 1
ATOM 2235 C C . MET A 1 284 ? 9.712 -5.303 12.235 1.00 82.38 284 MET A C 1
ATOM 2237 O O . MET A 1 284 ? 8.992 -5.639 11.300 1.00 82.38 284 MET A O 1
ATOM 2241 N N . ASN A 1 285 ? 10.293 -4.107 12.317 1.00 89.50 285 ASN A N 1
ATOM 2242 C CA . ASN A 1 285 ? 10.247 -3.141 11.229 1.00 89.50 285 ASN A CA 1
ATOM 2243 C C . ASN A 1 285 ? 10.898 -3.726 9.971 1.00 89.50 285 ASN A C 1
ATOM 2245 O O . ASN A 1 285 ? 12.005 -4.267 10.034 1.00 89.50 285 ASN A O 1
ATOM 2249 N N . LEU A 1 286 ? 10.227 -3.576 8.834 1.00 91.88 286 LEU A N 1
ATOM 2250 C CA . LEU A 1 286 ? 10.723 -4.012 7.540 1.00 91.88 286 LEU A CA 1
ATOM 2251 C C . LEU A 1 286 ? 11.969 -3.208 7.156 1.00 91.88 286 LEU A C 1
ATOM 2253 O O . LEU A 1 286 ? 11.921 -1.986 7.001 1.00 91.88 286 LEU A O 1
ATOM 2257 N N . HIS A 1 287 ? 13.084 -3.914 6.986 1.00 93.06 287 HIS A N 1
ATOM 2258 C CA . HIS A 1 287 ? 14.350 -3.344 6.553 1.00 93.06 287 HIS A CA 1
ATOM 2259 C C . HIS A 1 287 ? 14.734 -3.886 5.179 1.00 93.06 287 HIS A C 1
ATOM 2261 O O . HIS A 1 287 ? 14.791 -5.100 4.985 1.00 93.06 287 HIS A O 1
ATOM 2267 N N . LEU A 1 288 ? 15.000 -2.983 4.241 1.00 94.56 288 LEU A N 1
ATOM 2268 C CA . LEU A 1 288 ? 15.346 -3.301 2.864 1.00 94.56 288 LEU A CA 1
ATOM 2269 C C . LEU A 1 288 ? 16.665 -2.649 2.470 1.00 94.56 288 LEU A C 1
ATOM 2271 O O . LEU A 1 288 ? 16.959 -1.525 2.873 1.00 94.56 288 LEU A O 1
ATOM 2275 N N . GLU A 1 289 ? 17.419 -3.352 1.639 1.00 95.69 289 GLU A N 1
ATOM 2276 C CA . GLU A 1 289 ? 18.637 -2.876 0.989 1.00 95.69 289 GLU A CA 1
ATOM 2277 C C . GLU A 1 289 ? 18.527 -3.157 -0.516 1.00 95.69 289 GLU A C 1
ATOM 2279 O O . GLU A 1 289 ? 17.944 -4.169 -0.903 1.00 95.69 289 GLU A O 1
ATOM 2284 N N . GLY A 1 290 ? 19.048 -2.283 -1.377 1.00 95.88 290 GLY A N 1
ATOM 2285 C CA . GLY A 1 290 ? 19.049 -2.538 -2.820 1.00 95.88 290 GLY A CA 1
ATOM 2286 C C . GLY A 1 290 ? 19.406 -1.331 -3.677 1.00 95.88 290 GLY A C 1
ATOM 2287 O O . GLY A 1 290 ? 19.279 -0.184 -3.255 1.00 95.88 290 GLY A O 1
ATOM 2288 N N . GLU A 1 291 ? 19.811 -1.591 -4.920 1.00 95.44 291 GLU A N 1
ATOM 2289 C CA . GLU A 1 291 ? 20.234 -0.551 -5.876 1.00 95.44 291 GLU A CA 1
ATOM 2290 C C . GLU A 1 291 ? 19.110 0.400 -6.293 1.00 95.44 291 GLU A C 1
ATOM 2292 O O . GLU A 1 291 ? 19.364 1.495 -6.780 1.00 95.44 291 GLU A O 1
ATOM 2297 N N . ALA A 1 292 ? 17.859 -0.019 -6.128 1.00 95.62 292 ALA A N 1
ATOM 2298 C CA . ALA A 1 292 ? 16.699 0.808 -6.408 1.00 95.62 292 ALA A CA 1
ATOM 2299 C C . ALA A 1 292 ? 16.296 1.703 -5.223 1.00 95.62 292 ALA A C 1
ATOM 2301 O O . ALA A 1 292 ? 15.410 2.541 -5.366 1.00 95.62 292 ALA A O 1
ATOM 2302 N N . ILE A 1 293 ? 16.940 1.578 -4.061 1.00 95.31 293 ILE A N 1
ATOM 2303 C CA . ILE A 1 293 ? 16.707 2.469 -2.920 1.00 95.31 293 ILE A CA 1
ATOM 2304 C C . ILE A 1 293 ? 17.579 3.721 -3.104 1.00 95.31 293 ILE A C 1
ATOM 2306 O O . ILE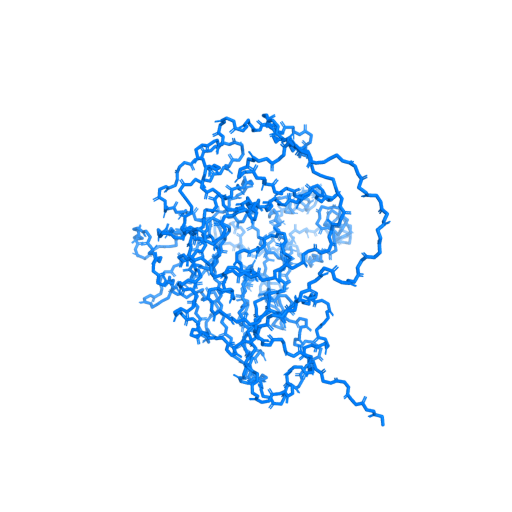 A 1 293 ? 18.803 3.592 -3.171 1.00 95.31 293 ILE A O 1
ATOM 2310 N N . PRO A 1 294 ? 17.001 4.936 -3.184 1.00 92.62 294 PRO A N 1
ATOM 2311 C CA . PRO A 1 294 ? 17.779 6.157 -3.366 1.00 92.62 294 PRO A CA 1
ATOM 2312 C C . PRO A 1 294 ? 18.750 6.363 -2.201 1.00 92.62 294 PRO A C 1
ATOM 2314 O O . PRO A 1 294 ? 18.350 6.104 -1.066 1.00 92.62 294 PRO A O 1
ATOM 2317 N N . PRO A 1 295 ? 19.974 6.878 -2.432 1.00 89.56 295 PRO A N 1
ATOM 2318 C CA . PRO A 1 295 ? 20.998 7.083 -1.405 1.00 89.56 295 PRO A CA 1
ATOM 2319 C C . PRO A 1 295 ? 20.690 8.249 -0.464 1.00 89.56 295 PRO A C 1
ATOM 2321 O O . PRO A 1 295 ? 21.370 8.402 0.548 1.00 89.56 295 PRO A O 1
ATOM 2324 N N . PHE A 1 296 ? 19.672 9.054 -0.774 1.00 88.69 296 PHE A N 1
ATOM 2325 C CA . PHE A 1 296 ? 19.242 10.176 0.045 1.00 88.69 296 PHE A CA 1
ATOM 2326 C C . PHE A 1 296 ? 17.723 10.202 0.195 1.00 88.69 296 PHE A C 1
ATOM 2328 O O . PHE A 1 296 ? 16.982 10.010 -0.773 1.00 88.69 296 PHE A O 1
ATOM 2335 N N . LEU A 1 297 ? 17.279 10.514 1.408 1.00 89.19 297 LEU A N 1
ATOM 2336 C CA . LEU A 1 297 ? 15.905 10.864 1.759 1.00 89.19 297 LEU A CA 1
ATOM 2337 C C . LEU A 1 297 ? 15.935 12.182 2.531 1.00 89.19 297 LEU A C 1
ATOM 2339 O O . LEU A 1 297 ? 16.913 12.449 3.221 1.00 89.19 297 LEU A O 1
ATOM 2343 N N . ALA A 1 298 ? 14.893 13.002 2.459 1.00 84.06 298 ALA A N 1
ATOM 2344 C CA . ALA A 1 298 ? 14.765 14.166 3.333 1.00 84.06 298 ALA A CA 1
ATOM 2345 C C . ALA A 1 298 ? 13.540 14.018 4.222 1.00 84.06 298 ALA A C 1
ATOM 2347 O O . ALA A 1 298 ? 12.431 13.903 3.712 1.00 84.06 298 ALA A O 1
ATOM 2348 N N . ASN A 1 299 ? 13.743 14.058 5.535 1.00 82.50 299 ASN A N 1
ATOM 2349 C CA . ASN A 1 299 ? 12.676 13.935 6.521 1.00 82.50 299 ASN A CA 1
ATOM 2350 C C . ASN A 1 299 ? 12.610 15.237 7.302 1.00 82.50 299 ASN A C 1
ATOM 2352 O O . ASN A 1 299 ? 13.631 15.665 7.838 1.00 82.50 299 ASN A O 1
ATOM 2356 N N . ASP A 1 300 ? 11.438 15.869 7.347 1.00 75.12 300 ASP A N 1
ATOM 2357 C CA . ASP A 1 300 ? 11.237 17.128 8.082 1.00 75.12 300 ASP A CA 1
ATOM 2358 C C . ASP A 1 300 ? 12.309 18.182 7.725 1.00 75.12 300 ASP A C 1
ATOM 2360 O O . ASP A 1 300 ? 12.939 18.806 8.577 1.00 75.12 300 ASP A O 1
ATOM 2364 N N . GLY A 1 301 ? 12.593 18.308 6.423 1.00 70.31 301 GLY A N 1
ATOM 2365 C CA . GLY A 1 301 ? 13.587 19.238 5.878 1.00 70.31 301 GLY A CA 1
ATOM 2366 C C . GLY A 1 301 ? 15.055 18.834 6.063 1.00 70.31 301 GLY A C 1
ATOM 2367 O O . GLY A 1 301 ? 15.933 19.521 5.545 1.00 70.31 301 GLY A O 1
ATOM 2368 N N . GLN A 1 302 ? 15.352 17.724 6.745 1.00 79.94 302 GLN A N 1
ATOM 2369 C CA . GLN A 1 302 ? 16.718 17.243 6.949 1.00 79.94 302 GLN A CA 1
ATOM 2370 C C . GLN A 1 302 ? 17.074 16.141 5.956 1.00 79.94 302 GLN A C 1
ATOM 2372 O O . GLN A 1 302 ? 16.469 15.068 5.960 1.00 79.94 302 GLN A O 1
ATOM 2377 N N . LEU A 1 303 ? 18.090 16.394 5.128 1.00 83.38 303 LEU A N 1
ATOM 2378 C CA . LEU A 1 303 ? 18.655 15.384 4.240 1.00 83.38 303 LEU A CA 1
ATOM 2379 C C . LEU A 1 303 ? 19.383 14.312 5.061 1.00 83.38 303 LEU A C 1
ATOM 2381 O O . LEU A 1 303 ? 20.235 14.612 5.896 1.00 83.38 303 LEU A O 1
ATOM 2385 N N . ARG A 1 304 ? 19.064 13.055 4.785 1.00 86.94 304 ARG A N 1
ATOM 2386 C CA . ARG A 1 304 ? 19.648 11.868 5.391 1.00 86.94 304 ARG A CA 1
ATOM 2387 C C . ARG A 1 304 ? 20.170 10.953 4.297 1.00 86.94 304 ARG A C 1
ATOM 2389 O O . ARG A 1 304 ? 19.438 10.578 3.384 1.00 86.94 304 ARG A O 1
ATOM 2396 N N . GLU A 1 305 ? 21.418 10.539 4.444 1.00 88.88 305 GLU A N 1
ATOM 2397 C CA . GLU A 1 305 ? 21.996 9.490 3.618 1.00 88.88 305 GLU A CA 1
ATOM 2398 C C . GLU A 1 305 ? 21.488 8.115 4.080 1.00 88.88 305 GLU A C 1
ATOM 2400 O O . GLU A 1 305 ? 21.477 7.789 5.272 1.00 88.88 305 GLU A O 1
ATOM 2405 N N . THR A 1 306 ? 21.013 7.320 3.132 1.00 86.31 306 THR A N 1
ATOM 2406 C CA . THR A 1 306 ? 20.491 5.963 3.336 1.00 86.31 306 THR A CA 1
ATOM 2407 C C . THR A 1 306 ? 21.465 4.893 2.869 1.00 86.31 306 THR A C 1
ATOM 2409 O O . THR A 1 306 ? 21.357 3.753 3.314 1.00 86.31 306 THR A O 1
ATOM 2412 N N . LEU A 1 307 ? 22.400 5.239 1.975 1.00 88.94 307 LEU A N 1
ATOM 2413 C CA . LEU A 1 307 ? 23.350 4.306 1.358 1.00 88.94 307 LEU A CA 1
ATOM 2414 C C . LEU A 1 307 ? 22.662 3.075 0.736 1.00 88.94 307 LEU A C 1
ATOM 2416 O O . LEU A 1 307 ? 23.142 1.952 0.876 1.00 88.94 307 LEU A O 1
ATOM 2420 N N . GLY A 1 308 ? 21.504 3.274 0.096 1.00 92.06 308 GLY A N 1
ATOM 2421 C CA . GLY A 1 308 ? 20.729 2.183 -0.504 1.00 92.06 308 GLY A CA 1
ATOM 2422 C C . GLY A 1 308 ? 19.997 1.301 0.513 1.00 92.06 308 GLY A C 1
ATOM 2423 O O . GLY A 1 308 ? 19.618 0.179 0.184 1.00 92.06 308 GLY A O 1
ATOM 2424 N N . ARG A 1 309 ? 19.801 1.785 1.749 1.00 93.69 309 ARG A N 1
ATOM 2425 C CA . ARG A 1 309 ? 19.091 1.080 2.825 1.00 93.69 309 ARG A CA 1
ATOM 2426 C C . ARG A 1 309 ? 17.897 1.860 3.346 1.00 93.69 309 ARG A C 1
ATOM 2428 O O . ARG A 1 309 ? 17.979 3.049 3.631 1.00 93.69 309 ARG A O 1
ATOM 2435 N N . PHE A 1 310 ? 16.797 1.171 3.592 1.00 92.06 310 PHE A N 1
ATOM 2436 C CA . PHE A 1 310 ? 15.568 1.782 4.066 1.00 92.06 310 PHE A CA 1
ATOM 2437 C C . PHE A 1 310 ? 14.916 0.943 5.170 1.00 92.06 310 PHE A C 1
ATOM 2439 O O . PHE A 1 310 ? 14.906 -0.285 5.117 1.00 92.06 310 PHE A O 1
ATOM 2446 N N . THR A 1 311 ? 14.387 1.597 6.204 1.00 91.25 311 THR A N 1
ATOM 2447 C CA . THR A 1 311 ? 13.629 0.941 7.280 1.00 91.25 311 THR A CA 1
ATOM 2448 C C . THR A 1 311 ? 12.234 1.541 7.322 1.00 91.25 311 THR A C 1
ATOM 2450 O O . THR A 1 311 ? 12.055 2.674 7.779 1.00 91.25 311 THR A O 1
ATOM 2453 N N . ALA A 1 312 ? 11.248 0.777 6.863 1.00 90.56 312 ALA A N 1
ATOM 2454 C CA . ALA A 1 312 ? 9.850 1.152 6.972 1.00 90.56 312 ALA A CA 1
ATOM 2455 C C . ALA A 1 312 ? 9.370 1.011 8.423 1.00 90.56 312 ALA A C 1
ATOM 2457 O O . ALA A 1 312 ? 9.941 0.267 9.222 1.00 90.56 312 ALA A O 1
ATOM 2458 N N . LYS A 1 313 ? 8.279 1.697 8.768 1.00 89.25 313 LYS A N 1
ATOM 2459 C CA . LYS A 1 313 ? 7.557 1.456 10.028 1.00 89.25 313 LYS A CA 1
ATOM 2460 C C . LYS A 1 313 ? 6.573 0.293 9.931 1.00 89.25 313 LYS A C 1
ATOM 2462 O O . LYS A 1 313 ? 5.843 0.051 10.882 1.00 89.25 313 LYS A O 1
ATOM 2467 N N . ASP A 1 314 ? 6.551 -0.422 8.812 1.00 89.44 314 ASP A N 1
ATOM 2468 C CA . ASP A 1 314 ? 5.733 -1.617 8.643 1.00 89.44 314 ASP A CA 1
ATOM 2469 C C . ASP A 1 314 ? 6.323 -2.774 9.452 1.00 89.44 314 ASP A C 1
ATOM 2471 O O . ASP A 1 314 ? 7.499 -3.105 9.308 1.00 89.44 314 ASP A O 1
ATOM 2475 N N . LEU A 1 315 ? 5.503 -3.375 10.310 1.00 90.62 315 LEU A N 1
ATOM 2476 C CA . LEU A 1 315 ? 5.838 -4.564 11.077 1.00 90.62 315 LEU A CA 1
ATOM 2477 C C . LEU A 1 315 ? 5.580 -5.797 10.221 1.00 90.62 315 LEU A C 1
ATOM 2479 O O . LEU A 1 315 ? 4.477 -5.991 9.705 1.00 90.62 315 LEU A O 1
ATOM 2483 N N . VAL A 1 316 ? 6.594 -6.642 10.091 1.00 92.19 316 VAL A N 1
ATOM 2484 C CA . VAL A 1 316 ? 6.537 -7.871 9.305 1.00 92.19 316 VAL A CA 1
ATOM 2485 C C . VAL A 1 316 ? 7.074 -9.055 10.099 1.00 92.19 316 VAL A C 1
ATOM 2487 O O . VAL A 1 316 ? 7.866 -8.902 11.031 1.00 92.19 316 VAL A O 1
ATOM 2490 N N . VAL A 1 317 ? 6.654 -10.254 9.702 1.00 91.56 317 VAL A N 1
ATOM 2491 C CA . VAL A 1 317 ? 7.262 -11.519 10.123 1.00 91.56 317 VAL A CA 1
ATOM 2492 C C . VAL A 1 317 ? 7.521 -12.387 8.897 1.00 91.56 317 VAL A C 1
ATOM 2494 O O . VAL A 1 317 ? 6.697 -12.445 7.986 1.00 91.56 317 VAL A O 1
ATOM 2497 N N . TRP A 1 318 ? 8.668 -13.058 8.868 1.00 91.06 318 TRP A N 1
ATOM 2498 C CA . TRP A 1 318 ? 8.960 -14.091 7.877 1.00 91.06 318 TRP A CA 1
ATOM 2499 C C . TRP A 1 318 ? 8.348 -15.416 8.335 1.00 91.06 318 TRP A C 1
ATOM 2501 O O . TRP A 1 318 ? 8.671 -15.888 9.425 1.00 91.06 318 TRP A O 1
ATOM 2511 N N . ASP A 1 319 ? 7.478 -16.021 7.527 1.00 88.62 319 ASP A N 1
ATOM 2512 C CA . ASP A 1 319 ? 6.816 -17.291 7.874 1.00 88.62 319 ASP A CA 1
ATOM 2513 C C . ASP A 1 319 ? 7.631 -18.545 7.496 1.00 88.62 319 ASP A C 1
ATOM 2515 O O . ASP A 1 319 ? 7.188 -19.671 7.717 1.00 88.62 319 ASP A O 1
ATOM 2519 N N . GLY A 1 320 ? 8.830 -18.352 6.942 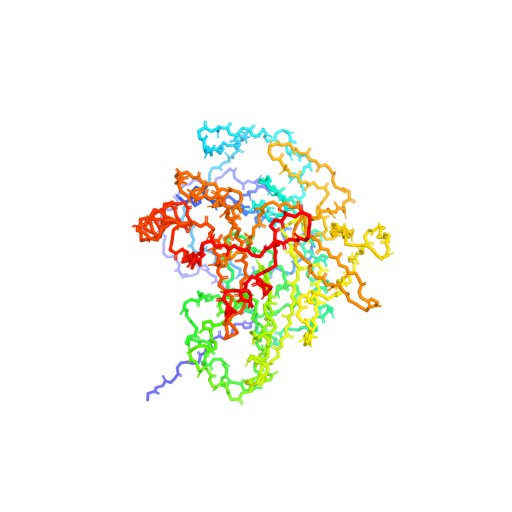1.00 87.81 320 GLY A N 1
ATOM 2520 C CA . GLY A 1 320 ? 9.675 -19.405 6.381 1.00 87.81 320 GLY A CA 1
ATOM 2521 C C . GLY A 1 320 ? 9.772 -19.339 4.858 1.00 87.81 320 GLY A C 1
ATOM 2522 O O . GLY A 1 320 ? 10.782 -19.778 4.314 1.00 87.81 320 GLY A O 1
ATOM 2523 N N . ASN A 1 321 ? 8.791 -18.731 4.189 1.00 90.94 321 ASN A N 1
ATOM 2524 C CA . ASN A 1 321 ? 8.722 -18.672 2.731 1.00 90.94 321 ASN A CA 1
ATOM 2525 C C . ASN A 1 321 ? 8.446 -17.262 2.185 1.00 90.94 321 ASN A C 1
ATOM 2527 O O . ASN A 1 321 ? 8.874 -16.933 1.082 1.00 90.94 321 ASN A O 1
ATOM 2531 N N . GLN A 1 322 ? 7.725 -16.436 2.940 1.00 94.88 322 GLN A N 1
ATOM 2532 C CA . GLN A 1 322 ? 7.278 -15.111 2.520 1.00 94.88 322 GLN A CA 1
ATOM 2533 C C . GLN A 1 322 ? 7.128 -14.166 3.720 1.00 94.88 322 GLN A C 1
ATOM 2535 O O . GLN A 1 322 ? 7.038 -14.576 4.882 1.00 94.88 322 GLN A O 1
ATOM 2540 N N . LEU A 1 323 ? 7.092 -12.868 3.430 1.00 94.75 323 LEU A N 1
ATOM 2541 C CA . LEU A 1 323 ? 6.810 -11.827 4.405 1.00 94.75 323 LEU A CA 1
ATOM 2542 C C . LEU A 1 323 ? 5.309 -11.689 4.630 1.00 94.75 323 LEU A C 1
ATOM 2544 O O . LEU A 1 323 ? 4.514 -11.590 3.689 1.00 94.75 323 LEU A O 1
ATOM 2548 N N . MET A 1 324 ? 4.959 -11.606 5.907 1.00 94.12 324 MET A N 1
ATOM 2549 C CA . MET A 1 324 ? 3.613 -11.371 6.399 1.00 94.12 324 MET A CA 1
ATOM 2550 C C . MET A 1 324 ? 3.577 -10.014 7.100 1.00 94.12 324 MET A C 1
ATOM 2552 O O . MET A 1 324 ? 4.239 -9.823 8.119 1.00 94.12 324 MET A O 1
ATOM 2556 N N . PHE A 1 325 ? 2.797 -9.082 6.569 1.00 92.06 325 PHE A N 1
ATOM 2557 C CA . PHE A 1 325 ? 2.495 -7.800 7.189 1.00 92.06 325 PHE A CA 1
ATOM 2558 C C . PHE A 1 325 ? 1.633 -7.992 8.442 1.00 92.06 325 PHE A C 1
ATOM 2560 O O . PHE A 1 325 ? 0.608 -8.679 8.413 1.00 92.06 325 PHE A O 1
ATOM 2567 N N . ARG A 1 326 ? 2.056 -7.376 9.548 1.00 88.19 326 ARG A N 1
ATOM 2568 C CA . ARG A 1 326 ? 1.411 -7.444 10.870 1.00 88.19 326 ARG A CA 1
ATOM 2569 C C . ARG A 1 326 ? 0.834 -6.115 11.336 1.00 88.19 326 ARG A C 1
ATOM 2571 O O . ARG A 1 326 ? 0.015 -6.099 12.246 1.00 88.19 326 ARG A O 1
ATOM 2578 N N . GLY A 1 327 ? 1.213 -5.015 10.699 1.00 85.44 327 GLY A N 1
ATOM 2579 C CA . GLY A 1 327 ? 0.752 -3.684 11.064 1.00 85.44 327 GLY A CA 1
ATOM 2580 C C . GLY A 1 327 ? 1.877 -2.679 10.936 1.00 85.44 327 GLY A C 1
ATOM 2581 O O . GLY A 1 327 ? 2.784 -2.848 10.126 1.00 85.44 327 GLY A O 1
ATOM 2582 N N . ARG A 1 328 ? 1.826 -1.627 11.747 1.00 86.62 328 ARG A N 1
ATOM 2583 C CA . ARG A 1 328 ? 2.840 -0.577 11.769 1.00 86.62 328 ARG A CA 1
ATOM 2584 C C . ARG A 1 328 ? 3.288 -0.297 13.194 1.00 86.62 328 ARG A C 1
ATOM 2586 O O . ARG A 1 328 ? 2.511 -0.441 14.130 1.00 86.62 328 ARG A O 1
ATOM 2593 N N . SER A 1 329 ? 4.552 0.083 13.349 1.00 86.00 329 SER A N 1
ATOM 2594 C CA . SER A 1 329 ? 5.133 0.507 14.626 1.00 86.00 329 SER A CA 1
ATOM 2595 C C . SER A 1 329 ? 4.845 1.970 14.953 1.00 86.00 329 SER A C 1
ATOM 2597 O O . SER A 1 329 ? 5.119 2.416 16.067 1.00 86.00 329 SER A O 1
ATOM 2599 N N . ASP A 1 330 ? 4.311 2.725 13.993 1.00 84.62 330 ASP A N 1
ATOM 2600 C CA . ASP A 1 330 ? 3.807 4.075 14.202 1.00 84.62 330 ASP A CA 1
ATOM 2601 C C . ASP A 1 330 ? 2.277 4.102 14.342 1.00 84.62 330 ASP A C 1
ATOM 2603 O O . ASP A 1 330 ? 1.595 3.080 14.311 1.00 84.62 330 ASP A O 1
ATOM 2607 N N . ARG A 1 331 ? 1.736 5.303 14.559 1.00 84.12 331 ARG A N 1
ATOM 2608 C CA . ARG A 1 331 ? 0.312 5.532 14.831 1.00 84.12 331 ARG A CA 1
ATOM 2609 C C . ARG A 1 331 ? -0.537 5.724 13.572 1.00 84.12 331 ARG A C 1
ATOM 2611 O O . ARG A 1 331 ? -1.626 6.274 13.671 1.00 84.12 331 ARG A O 1
ATOM 2618 N N . PHE A 1 332 ? -0.043 5.355 12.393 1.00 86.81 332 PHE A N 1
ATOM 2619 C CA . PHE A 1 332 ? -0.734 5.641 11.139 1.00 86.81 332 PHE A CA 1
ATOM 2620 C C . PHE A 1 332 ? -1.339 4.388 10.517 1.00 86.81 332 PHE A C 1
ATOM 2622 O O . PHE A 1 332 ? -0.740 3.316 10.522 1.00 86.81 332 PHE A O 1
ATOM 2629 N N . LEU A 1 333 ? -2.518 4.547 9.922 1.00 88.31 333 LEU A N 1
ATOM 2630 C CA . LEU A 1 333 ? -3.148 3.562 9.047 1.00 88.31 333 LEU A CA 1
ATOM 2631 C C . LEU A 1 333 ? -3.304 4.163 7.657 1.00 88.31 333 LEU A C 1
ATOM 2633 O O . LEU A 1 333 ? -3.540 5.360 7.528 1.00 88.31 333 LEU A O 1
ATOM 2637 N N . LYS A 1 334 ? -3.216 3.337 6.614 1.00 86.31 334 LYS A N 1
ATOM 2638 C CA . LYS A 1 334 ? -3.537 3.766 5.253 1.00 86.31 334 LYS A CA 1
ATOM 2639 C C . LYS A 1 334 ? -4.859 3.158 4.812 1.00 86.31 334 LYS A C 1
ATOM 2641 O O . LYS A 1 334 ? -5.004 1.939 4.818 1.00 86.31 334 LYS A O 1
ATOM 2646 N N . PHE A 1 335 ? -5.806 4.013 4.444 1.00 88.88 335 PHE A N 1
ATOM 2647 C CA . PHE A 1 335 ? -7.156 3.626 4.053 1.00 88.88 335 PHE A CA 1
ATOM 2648 C C . PHE A 1 335 ? -7.618 4.474 2.868 1.00 88.88 335 PHE A C 1
ATOM 2650 O O . PHE A 1 335 ? -7.596 5.703 2.947 1.00 88.88 335 PHE A O 1
ATOM 2657 N N . HIS A 1 336 ? -8.001 3.830 1.761 1.00 86.62 336 HIS A N 1
ATOM 2658 C CA . HIS A 1 336 ? -8.428 4.503 0.525 1.00 86.62 336 HIS A CA 1
ATOM 2659 C C . HIS A 1 336 ? -7.402 5.555 0.051 1.00 86.62 336 HIS A C 1
ATOM 2661 O O . HIS A 1 336 ? -7.725 6.714 -0.213 1.00 86.62 336 HIS A O 1
ATOM 2667 N N . GLY A 1 337 ? -6.126 5.174 0.034 1.00 79.25 337 GLY A N 1
ATOM 2668 C CA . GLY A 1 337 ? -4.997 6.018 -0.349 1.00 79.25 337 GLY A CA 1
ATOM 2669 C C . GLY A 1 337 ? -4.615 7.100 0.666 1.00 79.25 337 GLY A C 1
ATOM 2670 O O . GLY A 1 337 ? -3.621 7.789 0.448 1.00 79.25 337 GLY A O 1
ATOM 2671 N N . THR A 1 338 ? -5.346 7.241 1.775 1.00 82.38 338 THR A N 1
ATOM 2672 C CA . THR A 1 338 ? -5.164 8.320 2.756 1.00 82.38 338 THR A CA 1
ATOM 2673 C C . THR A 1 338 ? -4.536 7.805 4.046 1.00 82.38 338 THR A C 1
ATOM 2675 O O . THR A 1 338 ? -4.921 6.750 4.547 1.00 82.38 338 THR A O 1
ATOM 2678 N N . TYR A 1 339 ? -3.578 8.556 4.597 1.00 84.38 339 TYR A N 1
ATOM 2679 C CA . TYR A 1 339 ? -3.029 8.294 5.928 1.00 84.38 339 TYR A CA 1
ATOM 2680 C C . TYR A 1 339 ? -3.958 8.848 6.997 1.00 84.38 339 TYR A C 1
ATOM 2682 O O . TYR A 1 339 ? -4.322 10.022 6.967 1.00 84.38 339 TYR A O 1
ATOM 2690 N N . ILE A 1 340 ? -4.304 7.995 7.948 1.00 88.44 340 ILE A N 1
ATOM 2691 C CA . ILE A 1 340 ? -5.164 8.299 9.080 1.00 88.44 340 ILE A CA 1
ATOM 2692 C C . ILE A 1 340 ? -4.318 8.178 10.339 1.00 88.44 340 ILE A C 1
ATOM 2694 O O . ILE A 1 340 ? -3.763 7.113 10.619 1.00 88.44 340 ILE A O 1
ATOM 2698 N N . ASP A 1 341 ? -4.204 9.277 11.082 1.00 89.38 341 ASP A N 1
ATOM 2699 C CA . ASP A 1 341 ? -3.561 9.299 12.392 1.00 89.38 341 ASP A CA 1
ATOM 2700 C C . ASP A 1 341 ? -4.510 8.682 13.428 1.00 89.38 341 ASP A C 1
ATOM 2702 O O . ASP A 1 341 ? -5.526 9.272 13.802 1.00 89.38 341 ASP A O 1
ATOM 2706 N N . VAL A 1 342 ? -4.177 7.474 13.880 1.00 91.12 342 VAL A N 1
ATOM 2707 C CA . VAL A 1 342 ? -4.968 6.695 14.840 1.00 91.12 342 VAL A CA 1
ATOM 2708 C C . VAL A 1 342 ? -5.150 7.456 16.146 1.00 91.12 342 VAL A C 1
ATOM 2710 O O . VAL A 1 342 ? -6.254 7.488 16.685 1.00 91.12 342 VAL A O 1
ATOM 2713 N N . ALA A 1 343 ? -4.090 8.093 16.650 1.00 88.94 343 ALA A N 1
ATOM 2714 C CA . ALA A 1 343 ? -4.147 8.788 17.931 1.00 88.94 343 ALA A CA 1
ATOM 2715 C C . ALA A 1 343 ? -5.015 10.045 17.850 1.00 88.94 343 ALA A C 1
ATOM 2717 O O . ALA A 1 343 ? -5.680 10.381 18.826 1.00 88.94 343 ALA A O 1
ATOM 2718 N N . LEU A 1 344 ? -5.029 10.717 16.695 1.00 92.19 344 LEU A N 1
ATOM 2719 C CA . LEU A 1 344 ? -5.896 11.870 16.468 1.00 92.19 344 LEU A CA 1
ATOM 2720 C C . LEU A 1 344 ? -7.375 11.465 16.511 1.00 92.19 344 LEU A C 1
ATOM 2722 O O . LEU A 1 344 ? -8.146 12.056 17.260 1.00 92.19 344 LEU A O 1
ATOM 2726 N N . VAL A 1 345 ? -7.750 10.415 15.771 1.00 95.25 345 VAL A N 1
ATOM 2727 C CA . VAL A 1 345 ? -9.143 9.937 15.715 1.00 95.25 345 VAL A CA 1
ATOM 2728 C C . VAL A 1 345 ? -9.606 9.387 17.067 1.00 95.25 345 VAL A C 1
ATOM 2730 O O . VAL A 1 345 ? -10.708 9.694 17.517 1.00 95.25 345 VAL A O 1
ATOM 2733 N N . GLU A 1 346 ? -8.763 8.607 17.750 1.00 95.69 346 GLU A N 1
ATOM 2734 C CA . GLU A 1 346 ? -9.047 8.149 19.119 1.00 95.69 346 GLU A CA 1
ATOM 2735 C C . GLU A 1 346 ? -9.134 9.324 20.104 1.00 95.69 346 GLU A C 1
ATOM 2737 O O . GLU A 1 346 ? -9.935 9.291 21.038 1.00 95.69 346 GLU A O 1
ATOM 2742 N N . GLY A 1 347 ? -8.332 10.369 19.886 1.00 93.69 347 GLY A N 1
ATOM 2743 C CA . GLY A 1 347 ? -8.336 11.601 20.664 1.00 93.69 347 GLY A CA 1
ATOM 2744 C C . GLY A 1 347 ? -9.653 12.363 20.563 1.00 93.69 347 GLY A C 1
ATOM 2745 O O . GLY A 1 347 ? -10.154 12.795 21.595 1.00 93.69 347 GLY A O 1
ATOM 2746 N N . TRP A 1 348 ? -10.249 12.470 19.371 1.00 96.75 348 TRP A N 1
ATOM 2747 C CA . TRP A 1 348 ? -11.566 13.099 19.191 1.00 96.75 348 TRP A CA 1
ATOM 2748 C C . TRP A 1 348 ? -12.652 12.410 20.014 1.00 96.75 348 TRP A C 1
ATOM 2750 O O . TRP A 1 348 ? -13.398 13.069 20.727 1.00 96.75 348 TRP A O 1
ATOM 2760 N N . ALA A 1 349 ? -12.697 11.074 20.010 1.00 95.56 349 ALA A N 1
ATOM 2761 C CA . ALA A 1 349 ? -13.664 10.356 20.840 1.00 95.56 349 ALA A CA 1
ATOM 2762 C C . ALA A 1 349 ? -13.460 10.649 22.334 1.00 95.56 349 ALA A C 1
ATOM 2764 O O . ALA A 1 349 ? -14.430 10.867 23.052 1.00 95.56 349 ALA A O 1
ATOM 2765 N N . LYS A 1 350 ? -12.203 10.726 22.786 1.00 94.31 350 LYS A N 1
ATOM 2766 C CA . LYS A 1 350 ? -11.843 11.040 24.178 1.00 94.31 350 LYS A CA 1
ATOM 2767 C C . LYS A 1 350 ? -12.081 12.496 24.589 1.00 94.31 350 LYS A C 1
ATOM 2769 O O . LYS A 1 350 ? -11.908 12.817 25.760 1.00 94.31 350 LYS A O 1
ATOM 2774 N N . GLN A 1 351 ? -12.449 13.384 23.664 1.00 93.75 351 GLN A N 1
ATOM 2775 C CA . GLN A 1 351 ? -12.901 14.735 24.019 1.00 93.75 351 GLN A CA 1
ATOM 2776 C C . GLN A 1 351 ? -14.323 14.730 24.595 1.00 93.75 351 GLN A C 1
ATOM 2778 O O . GLN A 1 351 ? -14.727 15.711 25.216 1.00 93.75 351 GLN A O 1
ATOM 2783 N N . VAL A 1 352 ? -15.074 13.639 24.415 1.00 93.19 352 VAL A N 1
ATOM 2784 C CA . VAL A 1 352 ? -16.388 13.451 25.030 1.00 93.19 352 VAL A CA 1
ATOM 2785 C C . VAL A 1 352 ? -16.203 12.863 26.429 1.00 93.19 352 VAL A C 1
ATOM 2787 O O . VAL A 1 352 ? -15.618 11.794 26.577 1.00 93.19 352 VAL A O 1
ATOM 2790 N N . GLU A 1 353 ? -16.707 13.555 27.455 1.00 92.50 353 GLU A N 1
ATOM 2791 C CA . GLU A 1 353 ? -16.466 13.232 28.874 1.00 92.50 353 GLU A CA 1
ATOM 2792 C C . GLU A 1 353 ? -16.879 11.800 29.260 1.00 92.50 353 GLU A C 1
ATOM 2794 O O . GLU A 1 353 ? -16.217 11.171 30.079 1.00 92.50 353 GLU A O 1
ATOM 2799 N N . SER A 1 354 ? -17.928 11.256 28.640 1.00 93.38 354 SER A N 1
ATOM 2800 C CA . SER A 1 354 ? -18.433 9.903 28.912 1.00 93.38 354 SER A CA 1
ATOM 2801 C C . SER A 1 354 ? -17.679 8.770 28.205 1.00 93.38 354 SER A C 1
ATOM 2803 O O . SER A 1 354 ? -18.074 7.604 28.322 1.00 93.38 354 SER A O 1
ATOM 2805 N N . VAL A 1 355 ? -16.640 9.083 27.424 1.00 95.38 355 VAL A N 1
ATOM 2806 C CA . VAL A 1 355 ? -15.848 8.093 26.688 1.00 95.38 355 VAL A CA 1
ATOM 2807 C C . VAL A 1 355 ? -14.608 7.707 27.489 1.00 95.38 355 VAL A C 1
ATOM 2809 O O . VAL A 1 355 ? -13.644 8.464 27.580 1.00 95.38 355 VAL A O 1
ATOM 2812 N N . ASP A 1 356 ? -14.590 6.472 27.991 1.00 94.12 356 ASP A N 1
ATOM 2813 C CA . ASP A 1 356 ? -13.455 5.935 28.752 1.00 94.12 356 ASP A CA 1
ATOM 2814 C C . ASP A 1 356 ? -12.306 5.502 27.831 1.00 94.12 356 ASP A C 1
ATOM 2816 O O . ASP A 1 356 ? -11.126 5.791 28.055 1.00 94.12 356 ASP A O 1
ATOM 2820 N N . ASN A 1 357 ? -12.651 4.769 26.770 1.00 95.62 357 ASN A N 1
ATOM 2821 C CA . ASN A 1 357 ? -11.695 4.146 25.864 1.00 95.62 357 ASN A CA 1
ATOM 2822 C C .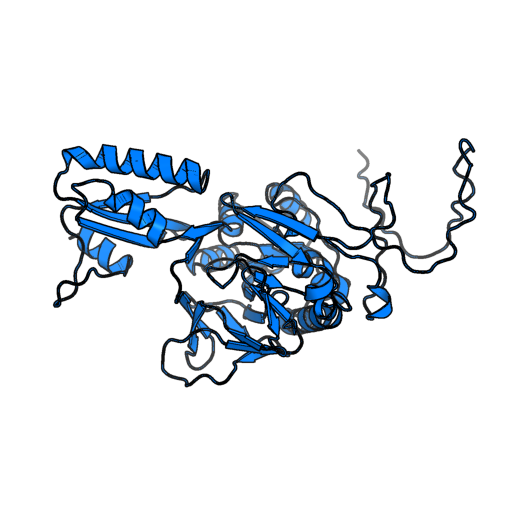 ASN A 1 357 ? -12.150 4.270 24.413 1.00 95.62 357 ASN A C 1
ATOM 2824 O O . ASN A 1 357 ? -13.337 4.208 24.103 1.00 95.62 357 ASN A O 1
ATOM 2828 N N . ALA A 1 358 ? -11.176 4.373 23.511 1.00 95.88 358 ALA A N 1
ATOM 2829 C CA . ALA A 1 358 ? -11.400 4.342 22.075 1.00 95.88 358 ALA A CA 1
ATOM 2830 C C . ALA A 1 358 ? -10.272 3.566 21.383 1.00 95.88 358 ALA A C 1
ATOM 2832 O O . ALA A 1 358 ? -9.117 3.626 21.817 1.00 95.88 358 ALA A O 1
ATOM 2833 N N . PHE A 1 359 ? -10.612 2.827 20.329 1.00 94.50 359 PHE A N 1
ATOM 2834 C CA . PHE A 1 359 ? -9.679 2.042 19.526 1.00 94.50 359 PHE A CA 1
ATOM 2835 C C . PHE A 1 359 ? -10.080 2.057 18.050 1.00 94.50 359 PHE A C 1
ATOM 2837 O O . PHE A 1 359 ? -11.173 1.612 17.703 1.00 94.50 359 PHE A O 1
ATOM 2844 N N . LEU A 1 360 ? -9.198 2.550 17.178 1.00 95.06 360 LEU A N 1
ATOM 2845 C CA . LEU A 1 360 ? -9.403 2.559 15.729 1.00 95.06 360 LEU A CA 1
ATOM 2846 C C . LEU A 1 360 ? -8.743 1.341 15.076 1.00 95.06 360 LEU A C 1
ATOM 2848 O O . LEU A 1 360 ? -7.562 1.068 15.301 1.00 95.06 360 LEU A O 1
ATOM 2852 N N . ALA A 1 361 ? -9.482 0.653 14.208 1.00 92.31 361 ALA A N 1
ATOM 2853 C CA . ALA A 1 361 ? -8.987 -0.494 13.458 1.00 92.31 361 ALA A CA 1
ATOM 2854 C C . ALA A 1 361 ? -9.525 -0.533 12.024 1.00 92.31 361 ALA A C 1
ATOM 2856 O O . ALA A 1 361 ? -10.567 0.043 11.707 1.00 92.31 361 ALA A O 1
ATOM 2857 N N . LEU A 1 362 ? -8.825 -1.278 11.168 1.00 90.62 362 LEU A N 1
ATOM 2858 C CA . LEU A 1 362 ? -9.370 -1.752 9.901 1.00 90.62 362 LEU A CA 1
ATOM 2859 C C . LEU A 1 362 ? -10.050 -3.101 10.136 1.00 90.62 362 LEU A C 1
ATOM 2861 O O . LEU A 1 362 ? -9.443 -4.013 10.696 1.00 90.62 362 LEU A O 1
ATOM 2865 N N . VAL A 1 363 ? -11.302 -3.220 9.710 1.00 90.00 363 VAL A N 1
ATOM 2866 C CA . VAL A 1 363 ? -12.109 -4.435 9.845 1.00 90.00 363 VAL A CA 1
ATOM 2867 C C . VAL A 1 363 ? -12.485 -4.930 8.461 1.00 90.00 363 VAL A C 1
ATOM 2869 O O . VAL A 1 363 ? -13.039 -4.179 7.661 1.00 90.00 363 VAL A O 1
ATOM 2872 N N . GLU A 1 364 ? -12.204 -6.197 8.175 1.00 85.19 364 GLU A N 1
ATOM 2873 C CA . GLU A 1 364 ? -12.705 -6.844 6.966 1.00 85.19 364 GLU A CA 1
ATOM 2874 C C . GLU A 1 364 ? -14.141 -7.335 7.205 1.00 85.19 364 GLU A C 1
ATOM 2876 O O . GLU A 1 364 ? -14.390 -8.159 8.083 1.00 85.19 364 GLU A O 1
ATOM 2881 N N . HIS A 1 365 ? -15.091 -6.834 6.417 1.00 81.69 365 HIS A N 1
ATOM 2882 C CA . HIS A 1 365 ? -16.485 -7.267 6.425 1.00 81.69 365 HIS A CA 1
ATOM 2883 C C . HIS A 1 365 ? -16.978 -7.460 4.987 1.00 81.69 365 HIS A C 1
ATOM 2885 O O . HIS A 1 365 ? -16.912 -6.543 4.170 1.00 81.69 365 HIS A O 1
ATOM 2891 N N . ALA A 1 366 ? -17.470 -8.660 4.662 1.00 78.94 366 ALA A N 1
ATOM 2892 C CA . ALA A 1 366 ? -17.949 -9.016 3.319 1.00 78.94 366 ALA A CA 1
ATOM 2893 C C . ALA A 1 366 ? -16.946 -8.674 2.189 1.00 78.94 366 ALA A C 1
ATOM 2895 O O . ALA A 1 366 ? -17.318 -8.144 1.139 1.00 78.94 366 ALA A O 1
ATOM 2896 N N . ALA A 1 367 ? -15.658 -8.967 2.421 1.00 72.50 367 ALA A N 1
ATOM 2897 C CA . ALA A 1 367 ? -14.541 -8.668 1.518 1.00 72.50 367 ALA A CA 1
ATOM 2898 C C . ALA A 1 367 ? -14.331 -7.168 1.216 1.00 72.50 367 ALA A C 1
ATOM 2900 O O . ALA A 1 367 ? -13.660 -6.814 0.246 1.00 72.50 367 ALA A O 1
ATOM 2901 N N . GLN A 1 368 ? -14.896 -6.279 2.032 1.00 79.50 368 GLN A N 1
ATOM 2902 C CA . GLN A 1 368 ? -14.556 -4.862 2.061 1.00 79.50 368 GLN A CA 1
ATOM 2903 C C . GLN A 1 368 ? -13.819 -4.546 3.357 1.00 79.50 368 GLN A C 1
ATOM 2905 O O . GLN A 1 368 ? -14.178 -5.040 4.424 1.00 79.50 368 GLN A O 1
ATOM 2910 N N . THR A 1 369 ? -12.810 -3.689 3.267 1.00 86.62 369 THR A N 1
ATOM 2911 C CA . THR A 1 369 ? -12.170 -3.117 4.448 1.00 86.62 369 THR A CA 1
ATOM 2912 C C . THR A 1 369 ? -12.969 -1.897 4.892 1.00 86.62 369 THR A C 1
ATOM 2914 O O . THR A 1 369 ? -13.266 -1.017 4.085 1.00 86.62 369 THR A O 1
ATOM 2917 N N . GLN A 1 370 ? -13.311 -1.831 6.172 1.00 91.75 370 GLN A N 1
ATOM 2918 C CA . GLN A 1 370 ? -13.955 -0.687 6.806 1.00 91.75 370 GLN A CA 1
ATOM 2919 C C . GLN A 1 370 ? -13.039 -0.100 7.871 1.00 91.75 370 GLN A C 1
ATOM 2921 O O . GLN A 1 370 ? -12.368 -0.829 8.599 1.00 91.75 370 GLN A O 1
ATOM 2926 N N . LEU A 1 371 ? -13.046 1.222 7.987 1.00 94.25 371 LEU A N 1
ATOM 2927 C CA . LEU A 1 371 ? -12.447 1.914 9.115 1.00 94.25 371 LEU A CA 1
ATOM 2928 C C . LEU A 1 371 ? -13.465 1.948 10.260 1.00 94.25 371 LEU A C 1
ATOM 2930 O O . LEU A 1 371 ? -14.531 2.550 10.112 1.00 94.25 371 LEU A O 1
ATOM 2934 N N . VAL A 1 372 ? -13.151 1.291 11.377 1.00 96.12 372 VAL A N 1
ATOM 2935 C CA . VAL A 1 372 ? -14.057 1.148 12.523 1.00 96.12 372 VAL A CA 1
ATOM 2936 C C . VAL A 1 372 ? -13.405 1.706 13.783 1.00 96.12 372 VAL A C 1
ATOM 2938 O O . VAL A 1 372 ? -12.321 1.268 14.168 1.00 96.12 372 VAL A O 1
ATOM 2941 N N . LEU A 1 373 ? -14.076 2.650 14.443 1.00 97.25 373 LEU A N 1
ATOM 2942 C CA . LEU A 1 373 ? -13.724 3.116 15.781 1.00 97.25 373 LEU A CA 1
ATOM 2943 C C . LEU A 1 373 ? -14.603 2.416 16.818 1.00 97.25 373 LEU A C 1
ATOM 2945 O O . LEU A 1 373 ? -15.815 2.620 16.851 1.00 97.25 373 LEU A O 1
ATOM 2949 N N . PHE A 1 374 ? -13.984 1.617 17.676 1.00 97.50 374 PHE A N 1
ATOM 2950 C CA . PHE A 1 374 ? -14.615 1.042 18.857 1.00 97.50 374 PHE A CA 1
ATOM 2951 C C . PHE A 1 374 ? -14.532 2.050 20.001 1.00 97.50 374 PHE A C 1
ATOM 2953 O O . PHE A 1 374 ? -13.446 2.536 20.309 1.00 97.50 374 PHE A O 1
ATOM 2960 N N . VAL A 1 375 ? -15.662 2.365 20.624 1.00 97.12 375 VAL A N 1
ATOM 2961 C CA . VAL A 1 375 ? -15.790 3.366 21.685 1.00 97.12 375 VAL A CA 1
ATOM 2962 C C . VAL A 1 375 ? -16.450 2.719 22.895 1.00 97.12 375 VAL A C 1
ATOM 2964 O O . VAL A 1 375 ? -17.535 2.147 22.792 1.00 97.12 375 VAL A O 1
ATOM 2967 N N . GLN A 1 376 ? -15.800 2.827 24.048 1.00 96.75 376 GLN A N 1
ATOM 2968 C CA . GLN A 1 376 ? -16.382 2.466 25.329 1.00 96.75 376 GLN A CA 1
ATOM 2969 C C . GLN A 1 376 ? -17.048 3.699 25.940 1.00 96.75 376 GLN A C 1
ATOM 2971 O O . GLN A 1 376 ? -16.360 4.666 26.259 1.00 96.75 376 GLN A O 1
ATOM 2976 N N . CYS A 1 377 ? -18.370 3.661 26.087 1.00 94.38 377 CYS A N 1
ATOM 2977 C CA . CYS A 1 377 ? -19.162 4.745 26.661 1.00 94.38 377 CYS A CA 1
ATOM 2978 C C . CYS A 1 377 ? -20.350 4.168 27.436 1.00 94.38 377 CYS A C 1
ATOM 2980 O O . CYS A 1 377 ? -21.207 3.486 26.863 1.00 94.38 377 CYS A O 1
ATOM 2982 N N . VAL A 1 378 ? -20.404 4.455 28.738 1.00 86.81 378 VAL A N 1
ATOM 2983 C CA . VAL A 1 378 ? -21.423 3.914 29.653 1.00 86.81 378 VAL A CA 1
ATOM 2984 C C . VAL A 1 378 ? -22.793 4.571 29.432 1.00 86.81 378 VAL A C 1
ATOM 2986 O O . VAL A 1 378 ? -23.828 3.920 29.585 1.00 86.81 378 VAL A O 1
ATOM 2989 N N . GLU A 1 379 ? -22.826 5.845 29.035 1.00 87.06 379 GLU A N 1
ATOM 2990 C CA . GLU A 1 379 ? -24.062 6.624 28.916 1.00 87.06 379 GLU A CA 1
ATOM 2991 C C . GLU A 1 379 ? -24.672 6.552 27.507 1.00 87.06 379 GLU A C 1
ATOM 2993 O O . GLU A 1 379 ? -24.333 7.321 26.609 1.00 87.06 379 GLU A O 1
ATOM 2998 N N . SER A 1 380 ? -25.651 5.662 27.315 1.00 85.94 380 SER A N 1
ATOM 2999 C CA . SER A 1 380 ? -26.289 5.434 26.004 1.00 85.94 380 SER A CA 1
ATOM 3000 C C . SER A 1 380 ? -26.933 6.669 25.368 1.00 85.94 380 SER A C 1
ATOM 3002 O O . SER A 1 380 ? -26.974 6.778 24.143 1.00 85.94 380 SER A O 1
ATOM 3004 N N . LYS A 1 381 ? -27.394 7.629 26.180 1.00 88.00 381 LYS A N 1
ATOM 3005 C CA . LYS A 1 381 ? -27.997 8.887 25.707 1.00 88.00 381 LYS A CA 1
ATOM 3006 C C . LYS A 1 381 ? -27.024 9.755 24.890 1.00 88.00 381 LYS A C 1
ATOM 3008 O O . LYS A 1 381 ? -27.474 10.635 24.166 1.00 88.00 381 LYS A O 1
ATOM 3013 N N . GLU A 1 382 ? -25.713 9.530 25.009 1.00 87.69 382 GLU A N 1
ATOM 3014 C CA . GLU A 1 382 ? -24.681 10.335 24.342 1.00 87.69 382 GLU A CA 1
ATOM 3015 C C . GLU A 1 382 ? -24.170 9.713 23.037 1.00 87.69 382 GLU A C 1
ATOM 3017 O O . GLU A 1 382 ? -23.453 10.361 22.273 1.00 87.69 382 GLU A O 1
ATOM 3022 N N . TRP A 1 383 ? -24.561 8.472 22.737 1.00 93.81 383 TRP A N 1
ATOM 3023 C CA . TRP A 1 383 ? -24.019 7.706 21.614 1.00 93.81 383 TRP A CA 1
ATOM 3024 C C . TRP A 1 383 ? -24.235 8.385 20.257 1.00 93.81 383 TRP A C 1
ATOM 3026 O O . TRP A 1 383 ? -23.325 8.402 19.427 1.00 93.81 383 TRP A O 1
ATOM 3036 N N . ASP A 1 384 ? -25.404 8.985 20.032 1.00 93.75 384 ASP A N 1
ATOM 3037 C CA . ASP A 1 384 ? -25.686 9.718 18.792 1.00 93.75 384 ASP A CA 1
ATOM 3038 C C . ASP A 1 384 ? -24.855 11.003 18.685 1.00 93.75 384 ASP A C 1
ATOM 3040 O O . ASP A 1 384 ? -24.356 11.332 17.606 1.00 93.75 384 ASP A O 1
ATOM 3044 N N . GLY A 1 385 ? -24.635 11.690 19.811 1.00 93.81 385 GLY A N 1
ATOM 3045 C CA . GLY A 1 385 ? -23.768 12.867 19.886 1.00 93.81 385 GLY A CA 1
ATOM 3046 C C . GLY A 1 385 ? -22.317 12.531 19.545 1.00 93.81 385 GLY A C 1
ATOM 3047 O O . GLY A 1 385 ? -21.708 13.211 18.721 1.00 93.81 385 GLY A O 1
ATOM 3048 N N . ILE A 1 386 ? -21.798 11.425 20.091 1.00 94.75 386 ILE A N 1
ATOM 3049 C CA . ILE A 1 386 ? -20.457 10.902 19.785 1.00 94.75 386 ILE A CA 1
ATOM 3050 C C . ILE A 1 386 ? -20.323 10.606 18.286 1.00 94.75 386 ILE A C 1
ATOM 3052 O O . ILE A 1 386 ? -19.361 11.033 17.647 1.00 94.75 386 ILE A O 1
ATOM 3056 N N . ARG A 1 387 ? -21.302 9.908 17.694 1.00 96.19 387 ARG A N 1
ATOM 3057 C CA . ARG A 1 387 ? -21.301 9.586 16.255 1.00 96.19 387 ARG A CA 1
ATOM 3058 C C . ARG A 1 387 ? -21.301 10.841 15.393 1.00 96.19 387 ARG A C 1
ATOM 3060 O O . ARG A 1 387 ? -20.546 10.904 14.426 1.00 96.19 387 ARG A O 1
ATOM 3067 N N . HIS A 1 388 ? -22.132 11.822 15.739 1.00 94.94 388 HIS A N 1
ATOM 3068 C CA . HIS A 1 388 ? -22.215 13.081 15.007 1.00 94.94 388 HIS A CA 1
ATOM 3069 C C . HIS A 1 388 ? -20.902 13.871 15.083 1.00 94.94 388 HIS A C 1
ATOM 3071 O O . HIS A 1 388 ? -20.389 14.292 14.048 1.00 94.94 388 HIS A O 1
ATOM 3077 N N . HIS A 1 389 ? -20.329 14.003 16.284 1.00 94.81 389 HIS A N 1
ATOM 3078 C CA . HIS A 1 389 ? -19.040 14.659 16.499 1.00 94.81 389 HIS A CA 1
ATOM 3079 C C . HIS A 1 389 ? -17.926 14.004 15.669 1.00 94.81 389 HIS A C 1
ATOM 3081 O O . HIS A 1 389 ? -17.262 14.675 14.885 1.00 94.81 389 HIS A O 1
ATOM 3087 N N . LEU A 1 390 ? -17.776 12.680 15.752 1.00 95.88 390 LEU A N 1
ATOM 3088 C CA . LEU A 1 390 ? -16.738 11.959 15.009 1.00 95.88 390 LEU A CA 1
ATOM 3089 C C . LEU A 1 390 ? -16.929 12.041 13.491 1.00 95.88 390 LEU A C 1
ATOM 3091 O O . LEU A 1 390 ? -15.949 12.139 12.755 1.00 95.88 390 LEU A O 1
ATOM 3095 N N . ALA A 1 391 ? -18.174 12.007 13.006 1.00 94.75 391 ALA A N 1
ATOM 3096 C CA . ALA A 1 391 ? -18.455 12.167 11.583 1.00 94.75 391 ALA A CA 1
ATOM 3097 C C . ALA A 1 391 ? -18.058 13.566 11.083 1.00 94.75 391 ALA A C 1
ATOM 3099 O O . ALA A 1 391 ? -17.513 13.686 9.986 1.00 94.75 391 ALA A O 1
ATOM 3100 N N . HIS A 1 392 ? -18.300 14.603 11.891 1.00 94.81 392 HIS A N 1
ATOM 3101 C CA . HIS A 1 392 ? -17.889 15.975 11.601 1.00 94.81 392 HIS A CA 1
ATOM 3102 C C . HIS A 1 392 ? -16.360 16.120 11.557 1.00 94.81 392 HIS A C 1
ATOM 3104 O O . HIS A 1 392 ? -15.829 16.620 10.566 1.00 94.81 392 HIS A O 1
ATOM 3110 N N . GLU A 1 393 ? -15.640 15.617 12.565 1.00 95.25 393 GLU A N 1
ATOM 3111 C CA . GLU A 1 393 ? -14.170 15.685 12.598 1.00 95.25 393 GLU A CA 1
ATOM 3112 C C . GLU A 1 393 ? -13.521 14.904 11.446 1.00 95.25 393 GLU A C 1
ATOM 3114 O O . GLU A 1 393 ? -12.613 15.403 10.778 1.00 95.25 393 GLU A O 1
ATOM 3119 N N . MET A 1 394 ? -14.038 13.709 11.137 1.00 94.50 394 MET A N 1
ATOM 3120 C CA . MET A 1 394 ? -13.587 12.927 9.981 1.00 94.50 394 MET A CA 1
ATOM 3121 C C . MET A 1 394 ? -13.801 13.676 8.664 1.00 94.50 394 MET A C 1
ATOM 3123 O O . MET A 1 394 ? -12.897 13.683 7.828 1.00 94.50 394 MET A O 1
ATOM 3127 N N . LEU A 1 395 ? -14.959 14.326 8.487 1.00 91.62 395 LEU A N 1
ATOM 3128 C CA . LEU A 1 395 ? -15.247 15.120 7.294 1.00 91.62 395 LEU A CA 1
ATOM 3129 C C . LEU A 1 395 ? -14.286 16.305 7.158 1.00 91.62 395 LEU A C 1
ATOM 3131 O O . LEU A 1 395 ? -13.782 16.557 6.065 1.00 91.62 395 LEU A O 1
ATOM 3135 N N . ASN A 1 396 ? -14.006 17.001 8.258 1.00 91.25 396 ASN A N 1
ATOM 3136 C CA . ASN A 1 396 ? -13.128 18.168 8.256 1.00 91.25 396 ASN A CA 1
ATOM 3137 C C . ASN A 1 396 ? -11.668 17.799 7.977 1.00 91.25 396 ASN A C 1
ATOM 3139 O O . ASN A 1 396 ? -11.012 18.453 7.169 1.00 91.25 396 ASN A O 1
ATOM 3143 N N . GLN A 1 397 ? -11.164 16.742 8.617 1.00 89.38 397 GLN A N 1
ATOM 3144 C CA . GLN A 1 397 ? -9.753 16.370 8.528 1.00 89.38 397 GLN A CA 1
ATOM 3145 C C . GLN A 1 397 ? -9.436 15.500 7.307 1.00 89.38 397 GLN A C 1
ATOM 3147 O O . GLN A 1 397 ? -8.401 15.670 6.659 1.00 89.38 397 GLN A O 1
ATOM 3152 N N . TYR A 1 398 ? -10.304 14.533 7.009 1.00 89.88 398 TYR A N 1
ATOM 3153 C CA . TYR A 1 398 ? -10.048 13.475 6.031 1.00 89.88 398 TYR A CA 1
ATOM 3154 C C . TYR A 1 398 ? -11.059 13.462 4.876 1.00 89.88 398 TYR A C 1
ATOM 3156 O O . TYR A 1 398 ? -10.964 12.621 3.980 1.00 89.88 398 TYR A O 1
ATOM 3164 N N . GLY A 1 399 ? -12.008 14.402 4.846 1.00 89.25 399 GLY A N 1
ATOM 3165 C CA . GLY A 1 399 ? -12.998 14.509 3.780 1.00 89.25 399 GLY A CA 1
ATOM 3166 C C . GLY A 1 399 ? -14.006 13.359 3.795 1.00 89.25 399 GLY A C 1
ATOM 3167 O O . GLY A 1 399 ? -14.449 12.894 4.838 1.00 89.25 399 GLY A O 1
ATOM 3168 N N . GLY A 1 400 ? -14.388 12.872 2.614 1.00 85.31 400 GLY A N 1
ATOM 3169 C CA . GLY A 1 400 ? -15.441 11.860 2.443 1.00 85.31 400 GLY A CA 1
ATOM 3170 C C . GLY A 1 400 ? -15.133 10.448 2.974 1.00 85.31 400 GLY A C 1
ATOM 3171 O O . GLY A 1 400 ? -15.855 9.512 2.618 1.00 85.31 400 GLY A O 1
ATOM 3172 N N . ILE A 1 401 ? -14.083 10.254 3.781 1.00 90.38 401 ILE A N 1
ATOM 3173 C CA . ILE A 1 401 ? -13.775 8.961 4.401 1.00 90.38 401 ILE A CA 1
ATOM 3174 C C . ILE A 1 401 ? -14.827 8.650 5.464 1.00 90.38 401 ILE A C 1
ATOM 3176 O O . ILE A 1 401 ? -14.962 9.344 6.469 1.00 90.38 401 ILE A O 1
ATOM 3180 N N . ARG A 1 402 ? -15.568 7.561 5.250 1.00 91.94 402 ARG A N 1
ATOM 3181 C CA . ARG A 1 402 ? -16.584 7.099 6.197 1.00 91.94 402 ARG A CA 1
ATOM 3182 C C . ARG A 1 402 ? -15.931 6.341 7.348 1.00 91.94 402 ARG A C 1
ATOM 3184 O O . ARG A 1 402 ? -15.255 5.341 7.118 1.00 91.94 402 ARG A O 1
ATOM 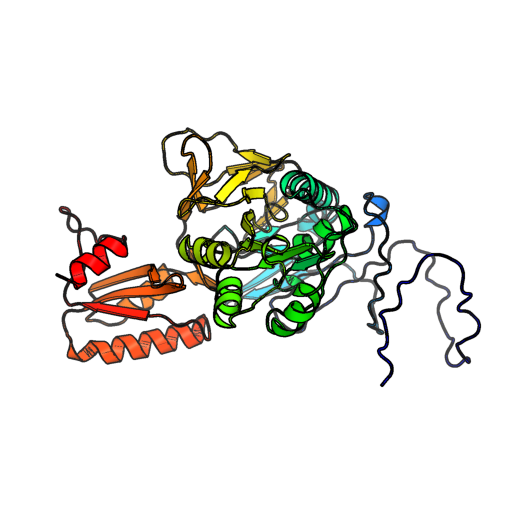3191 N N . LEU A 1 403 ? -16.204 6.791 8.568 1.00 95.50 403 LEU A N 1
ATOM 3192 C CA . LEU A 1 403 ? -15.855 6.098 9.802 1.00 95.50 403 LEU A CA 1
ATOM 3193 C C . LEU A 1 403 ? -17.084 5.356 10.336 1.00 95.50 403 LEU A C 1
ATOM 3195 O O . LEU A 1 403 ? -18.099 5.976 10.654 1.00 95.50 403 LEU A O 1
ATOM 3199 N N . ALA A 1 404 ? -16.998 4.033 10.445 1.00 95.50 404 ALA A N 1
ATOM 3200 C CA . ALA A 1 404 ? -17.965 3.269 11.218 1.00 95.50 404 ALA A CA 1
ATOM 3201 C C . ALA A 1 404 ? -17.618 3.397 12.705 1.00 95.50 404 ALA A C 1
ATOM 3203 O O . ALA A 1 404 ? -16.451 3.341 13.082 1.00 95.50 404 ALA A O 1
ATOM 3204 N N . VAL A 1 405 ? -18.624 3.557 13.560 1.00 96.50 405 VAL A N 1
ATOM 3205 C CA . VAL A 1 405 ? -18.415 3.675 15.008 1.00 96.50 405 VAL A CA 1
ATOM 3206 C C . VAL A 1 405 ? -19.165 2.539 15.698 1.00 96.50 405 VAL A C 1
ATOM 3208 O O . VAL A 1 405 ? -20.355 2.338 15.452 1.00 96.50 405 VAL A O 1
ATOM 3211 N N . GLN A 1 406 ? -18.488 1.779 16.545 1.00 96.56 406 GLN A N 1
ATOM 3212 C CA . GLN A 1 406 ? -19.088 0.742 17.380 1.00 96.56 406 GLN A CA 1
ATOM 3213 C C . GLN A 1 406 ? -19.006 1.210 18.823 1.00 96.56 406 GLN A C 1
ATOM 3215 O O . GLN A 1 406 ? -17.909 1.355 19.351 1.00 96.56 406 GLN A O 1
ATOM 3220 N N . ILE A 1 407 ? -20.152 1.507 19.433 1.00 96.12 407 ILE A N 1
ATOM 3221 C CA . ILE A 1 407 ? -20.211 2.030 20.800 1.00 96.12 407 ILE A CA 1
ATOM 3222 C C . ILE A 1 407 ? -20.790 0.949 21.699 1.00 96.12 407 ILE A C 1
ATOM 3224 O O . ILE A 1 407 ? -21.809 0.353 21.352 1.00 96.12 407 ILE A O 1
ATOM 3228 N N . ALA A 1 408 ? -20.143 0.709 22.836 1.00 95.31 408 ALA A N 1
ATOM 3229 C CA . ALA A 1 408 ? -20.607 -0.237 23.836 1.00 95.31 408 ALA A CA 1
ATOM 3230 C C . ALA A 1 408 ? -20.301 0.256 25.257 1.00 95.31 408 ALA A C 1
ATOM 3232 O O . ALA A 1 408 ? -19.328 0.987 25.450 1.00 95.31 408 ALA A O 1
ATOM 3233 N N . PRO A 1 409 ? -21.066 -0.180 26.275 1.00 94.62 409 PRO A N 1
ATOM 3234 C CA . PRO A 1 409 ? -20.757 0.136 27.671 1.00 94.62 409 PRO A CA 1
ATOM 3235 C C . PRO A 1 409 ? -19.405 -0.429 28.125 1.00 94.62 409 PRO A C 1
ATOM 3237 O O . PRO A 1 409 ? -18.744 0.140 28.991 1.00 94.62 409 PRO A O 1
ATOM 3240 N N . GLN A 1 410 ? -18.985 -1.550 27.532 1.00 95.31 410 GLN A N 1
ATOM 3241 C CA . GLN A 1 410 ? -17.732 -2.225 27.840 1.00 95.31 410 GLN A CA 1
ATOM 3242 C C . GLN A 1 410 ? -17.106 -2.790 26.564 1.00 95.31 410 GLN A C 1
ATOM 3244 O O . GLN A 1 410 ? -17.791 -3.372 25.727 1.00 95.31 410 GLN A O 1
ATOM 3249 N N . LEU A 1 411 ? -15.792 -2.610 26.431 1.00 96.38 411 LEU A N 1
ATOM 3250 C CA . LEU A 1 411 ? -14.976 -3.269 25.413 1.00 96.38 411 LEU A CA 1
ATOM 3251 C C . LEU A 1 411 ? -14.180 -4.420 26.038 1.00 96.38 411 LEU A C 1
ATOM 3253 O O . LEU A 1 411 ? -13.996 -4.482 27.258 1.00 96.38 411 LEU A O 1
ATOM 3257 N N . ALA A 1 412 ? -13.656 -5.321 25.209 1.00 94.75 412 ALA A N 1
ATOM 3258 C CA . ALA A 1 412 ? -12.862 -6.448 25.678 1.00 94.75 412 ALA A CA 1
ATOM 3259 C C . ALA A 1 412 ? -11.512 -5.975 26.246 1.00 94.75 412 ALA A C 1
ATOM 3261 O O . ALA A 1 412 ? -10.799 -5.182 25.623 1.00 94.75 412 ALA A O 1
ATOM 3262 N N . HIS A 1 413 ? -11.143 -6.499 27.415 1.00 94.88 413 HIS A N 1
ATOM 3263 C CA . HIS A 1 413 ? -9.881 -6.210 28.096 1.00 94.88 413 HIS A CA 1
ATOM 3264 C C . HIS A 1 413 ? -9.105 -7.501 28.374 1.00 94.88 413 HIS A C 1
ATOM 3266 O O . HIS A 1 413 ? -9.682 -8.575 28.544 1.00 94.88 413 HIS A O 1
ATOM 3272 N N . THR A 1 414 ? -7.778 -7.403 28.429 1.00 92.75 414 THR A N 1
ATOM 3273 C CA . THR A 1 414 ? -6.904 -8.486 28.886 1.00 92.75 414 THR A CA 1
ATOM 3274 C C . THR A 1 414 ? -7.156 -8.776 30.372 1.00 92.75 414 THR A C 1
ATOM 3276 O O . THR A 1 414 ? -7.674 -7.915 31.087 1.00 92.75 414 THR A O 1
ATOM 3279 N N . PRO A 1 415 ? -6.687 -9.922 30.907 1.00 91.31 415 PRO A N 1
ATOM 3280 C CA . PRO A 1 415 ? -6.734 -10.187 32.350 1.00 91.31 415 PRO A CA 1
ATOM 3281 C C . PRO A 1 415 ? -6.024 -9.127 33.210 1.00 91.31 415 PRO A C 1
ATOM 3283 O O . PRO A 1 415 ? -6.302 -9.001 34.395 1.00 91.31 415 PRO A O 1
ATOM 3286 N N . THR A 1 416 ? -5.106 -8.357 32.616 1.00 88.56 416 THR A N 1
ATOM 3287 C CA . THR A 1 416 ? -4.395 -7.243 33.262 1.00 88.56 416 THR A CA 1
ATOM 3288 C C . THR A 1 416 ? -5.123 -5.899 33.149 1.00 88.56 416 THR A C 1
ATOM 3290 O O . THR A 1 416 ? -4.563 -4.879 33.539 1.00 88.56 416 THR A O 1
ATOM 3293 N N . GLY A 1 417 ? -6.341 -5.875 32.599 1.00 90.38 417 GLY A N 1
ATOM 3294 C CA . GLY A 1 417 ? -7.151 -4.666 32.446 1.00 90.38 417 GLY A CA 1
ATOM 3295 C C . GLY A 1 417 ? -6.724 -3.756 31.293 1.00 90.38 417 GLY A C 1
ATOM 3296 O O . GLY A 1 417 ? -7.163 -2.613 31.236 1.00 90.38 417 GLY A O 1
ATOM 3297 N N . LYS A 1 418 ? -5.875 -4.219 30.365 1.00 90.44 418 LYS A N 1
ATOM 3298 C CA . LYS A 1 418 ? -5.523 -3.446 29.162 1.00 90.44 418 LYS A CA 1
ATOM 3299 C C . LYS A 1 418 ? -6.560 -3.676 28.071 1.00 90.44 418 LYS A C 1
ATOM 3301 O O . LYS A 1 418 ? -6.965 -4.813 27.852 1.00 90.44 418 LYS A O 1
ATOM 3306 N N . LEU A 1 419 ? -6.945 -2.626 27.352 1.00 91.44 419 LEU A N 1
ATOM 3307 C CA . LEU A 1 419 ? -7.845 -2.744 26.204 1.00 91.44 419 LEU A CA 1
ATOM 3308 C C . LEU A 1 419 ? -7.253 -3.696 25.149 1.00 91.44 419 LEU A C 1
ATOM 3310 O O . LEU A 1 419 ? -6.100 -3.536 24.741 1.00 91.44 419 LEU A O 1
ATOM 3314 N N . ILE A 1 420 ? -8.038 -4.676 24.696 1.00 91.38 420 ILE A N 1
ATOM 3315 C CA . ILE A 1 420 ? -7.636 -5.579 23.610 1.00 91.38 420 ILE A CA 1
ATOM 3316 C C . ILE A 1 420 ? -7.775 -4.831 22.281 1.00 91.38 420 ILE A C 1
ATOM 3318 O O . ILE A 1 420 ? -8.875 -4.487 21.865 1.00 91.38 420 ILE A O 1
ATOM 3322 N N . ARG A 1 421 ? -6.662 -4.588 21.587 1.00 90.00 421 ARG A N 1
ATOM 3323 C CA . ARG A 1 421 ? -6.629 -3.869 20.299 1.00 90.00 421 ARG A CA 1
ATOM 3324 C C . ARG A 1 421 ? -6.672 -4.827 19.102 1.00 90.00 421 ARG A C 1
ATOM 3326 O O . ARG A 1 421 ? -5.915 -4.684 18.151 1.00 90.00 421 ARG A O 1
ATOM 3333 N N . ASP A 1 422 ? -7.555 -5.818 19.185 1.00 88.25 422 ASP A N 1
ATOM 3334 C CA . ASP A 1 422 ? -7.846 -6.778 18.118 1.00 88.25 422 ASP A CA 1
ATOM 3335 C C . ASP A 1 422 ? -9.324 -6.628 17.723 1.00 88.25 422 ASP A C 1
ATOM 3337 O O . ASP A 1 422 ? -10.201 -6.914 18.547 1.00 88.25 422 ASP A O 1
ATOM 3341 N N . PRO A 1 423 ? -9.629 -6.170 16.495 1.00 90.44 423 PRO A N 1
ATOM 3342 C CA . PRO A 1 423 ? -11.008 -5.939 16.087 1.00 90.44 423 PRO A CA 1
ATOM 3343 C C . PRO A 1 423 ? -11.862 -7.214 16.064 1.00 90.44 423 PRO A C 1
ATOM 3345 O O . PRO A 1 423 ? -13.055 -7.136 16.341 1.00 90.44 423 PRO A O 1
ATOM 3348 N N . HIS A 1 424 ? -11.288 -8.386 15.776 1.00 89.12 424 HIS A N 1
ATOM 3349 C CA . HIS A 1 424 ? -12.039 -9.645 15.733 1.00 89.12 424 HIS A CA 1
ATOM 3350 C C . HIS A 1 424 ? -12.465 -10.082 17.133 1.00 89.12 424 HIS A C 1
ATOM 3352 O O . HIS A 1 424 ? -13.606 -10.501 17.334 1.00 89.12 424 HIS A O 1
ATOM 3358 N N . LEU A 1 425 ? -11.567 -9.952 18.112 1.00 89.94 425 LEU A N 1
ATOM 3359 C CA . LEU A 1 425 ? -11.895 -10.238 19.509 1.00 89.94 425 LEU A CA 1
ATOM 3360 C C . LEU A 1 425 ? -12.899 -9.229 20.071 1.00 89.94 425 LEU A C 1
ATOM 3362 O O . LEU A 1 425 ? -13.778 -9.623 20.835 1.00 89.94 425 LEU A O 1
ATOM 3366 N N . GLN A 1 426 ? -12.803 -7.958 19.668 1.00 93.25 426 GLN A N 1
ATOM 3367 C CA . GLN A 1 426 ? -13.779 -6.940 20.056 1.00 93.25 426 GLN A CA 1
ATOM 3368 C C . GLN A 1 426 ? -15.163 -7.240 19.485 1.00 93.25 426 GLN A C 1
ATOM 3370 O O . GLN A 1 426 ? -16.125 -7.288 20.240 1.00 93.25 426 GLN A O 1
ATOM 3375 N N . LEU A 1 427 ? -15.276 -7.517 18.184 1.00 92.00 427 LEU A N 1
ATOM 3376 C CA . LEU A 1 427 ? -16.563 -7.852 17.567 1.00 92.00 427 LEU A CA 1
ATOM 3377 C C . LEU A 1 427 ? -17.199 -9.084 18.213 1.00 92.00 427 LEU A C 1
ATOM 3379 O O . LEU A 1 427 ? -18.364 -9.036 18.590 1.00 92.00 427 LEU A O 1
ATOM 3383 N N . LYS A 1 428 ? -16.415 -10.141 18.454 1.00 91.75 428 LYS A N 1
ATOM 3384 C CA . LYS A 1 428 ? -16.900 -11.341 19.147 1.00 91.75 428 LYS A CA 1
ATOM 3385 C C . LYS A 1 428 ? -17.407 -11.048 20.564 1.00 91.75 428 LYS A C 1
ATOM 3387 O O . LYS A 1 428 ? -18.344 -11.694 21.015 1.00 91.75 428 LYS A O 1
ATOM 3392 N N . HIS A 1 429 ? -16.776 -10.112 21.275 1.00 92.31 429 HIS A N 1
ATOM 3393 C CA . HIS A 1 429 ? -17.225 -9.684 22.601 1.00 92.31 429 HIS A CA 1
ATOM 3394 C C . HIS A 1 429 ? -18.511 -8.851 22.547 1.00 92.31 429 HIS A C 1
ATOM 3396 O O . HIS A 1 429 ? -19.337 -8.962 23.440 1.00 92.31 429 HIS A O 1
ATOM 3402 N N . LEU A 1 430 ? -18.693 -8.037 21.508 1.00 90.94 430 LEU A N 1
ATOM 3403 C CA . LEU A 1 430 ? -19.909 -7.241 21.320 1.00 90.94 430 LEU A CA 1
ATOM 3404 C C . LEU A 1 430 ? -21.118 -8.083 20.880 1.00 90.94 430 LEU A C 1
ATOM 3406 O O . LEU A 1 430 ? -22.254 -7.649 21.046 1.00 90.94 430 LEU A O 1
ATOM 3410 N N . GLU A 1 431 ? -20.878 -9.263 20.308 1.00 91.25 431 GLU A N 1
ATOM 3411 C CA . GLU A 1 431 ? -21.914 -10.231 19.926 1.00 91.25 431 GLU A CA 1
ATOM 3412 C C . GLU A 1 431 ? -22.390 -11.120 21.090 1.00 91.25 431 GLU A C 1
ATOM 3414 O O . GLU A 1 431 ? -23.445 -11.748 20.972 1.00 91.25 431 GLU A O 1
ATOM 3419 N N . SER A 1 432 ? -21.617 -11.205 22.181 1.00 85.56 432 SER A N 1
ATOM 3420 C CA . SER A 1 432 ? -21.932 -12.000 23.381 1.00 85.56 432 SER A CA 1
ATOM 3421 C C . SER A 1 432 ? -22.672 -11.187 24.428 1.00 85.56 432 SER A C 1
ATOM 3423 O O . SER A 1 432 ? -23.632 -11.736 25.014 1.00 85.56 432 SER A O 1
#

Foldseek 3Di:
DDDDDDDDDDDDDDDPVPPDDDDDDDDDPPPPDLDDWDWDDDPPLQFWTFTARCLVVLVQDDDPDDDPDDDDDDDDDWDFPWRQDPNDTQTFTCVQCVVLAVQFRIWAFDVAFDVFTKIARFGSQLLQFVLVLCCVVVVDAQQEEEEEQDDCRHQVSRQPSNCSNRVHHYDPDHLVVLVVVLVVLADPSYQYEYEDALVSLVVNLVVVRQRPCQCSYEYAHELAFAAVLSLVSSVVSVHWYKYFYDTVQQSDTQAMDTSDDDGQFRHGGTPQKDFDDDPAPDWDWTKIAGSSGRQWMATSSRIDGQNRIDTGQFTWHDPPGTIGTDGGVAQWHADPNDIDRQCVLQVQLVVDVQWPGKAWDWDQDSNDTATEIETAGQDPVCVVVSLVSSVVVCCVPPNPRDYHYHYDNDFDADPVRHGDNDVVNRVVVVVD

pLDDT: mean 76.24, std 24.0, range [22.39, 98.06]

Sequence (432 aa):
MSVQHPIFFQDGQTDWAQLVQPQIVKSLQALAQPASILAWRSHSLRSNFFWLAQAEAAGLPALPLRFELERELGVLGDWQWVQEIDDQVWVVSASQLAPALQNCAYLNLSSGTSASRTIAFPGWGHLRSNAIACAEFFRWDSSDLYWCTFPFYAHAHELFSKPRYLGAPILALQATEIETINQHLQDPDIRLHILTTPHIASAFLARHLAPRHPHQVCFELAGEYVAIGVVNRLRDQGFRTCISWGSAETTGVAIAVMEPRVAGCIGTPLPGYQLGTLTFQQEMNLHLEGEAIPPFLANDGQLRETLGRFTAKDLVVWDGNQLMFRGRSDRFLKFHGTYIDVALVEGWAKQVESVDNAFLALVEHAAQTQLVLFVQCVESKEWDGIRHHLAHEMLNQYGGIRLAVQIAPQLAHTPTGKLIRDPHLQLKHLES

Radius of gyration: 24.59 Å; Cα contacts (8 Å, |Δi|>4): 783; chains: 1; bounding box: 52×57×78 Å

Mean predicted aligned error: 11.86 Å

Secondary structure (DSSP, 8-state):
-PPPPP----S----GGGS--------------S--------SSSS---B--S-TTTTTPPP---------------SPEEEEEETTEEEEEEHHHHHHHHTTBSB-EEE-SSSSS-EEE--BHHHHHHHHHHHHHHHT--TTEEEEE-S-TTT-HIIIIIHHHHHTPPB----TT-HHHHHHHTT-TT-EEEEEE-HHHHHHHHHTT---S-GGGEEEEE-SS---HHHHHHHHHTT-EEEEEEEEGGGTEEEEEEES--STTEEEEEPTTEEE----TTS-EEEEEEETTS-SEEEETTEEEE-TTEEEEEEEEEE-SSSEEEEEESSSEEEETTEEEEHHHHHHHHTTSTTEEEEEEEEEEETTEEEEEEEEEES-GGGHHHHHHHHHHHHHHHHSSPPEEEEEES---B-TTS-B---HHHHHHHHT-